Protein 7V43 (pdb70)

B-factor: mean 18.34, std 10.36, range [6.45, 68.09]

Organism: NCBI:txid38310

Radius of gyration: 21.03 Å; Cα contacts (8 Å, |Δi|>4): 785; chains: 1; bounding box: 57×54×47 Å

Nearest PDB structures (foldseek):
  7v46-assembly1_A  TM=1.002E+00  e=7.343E-68  Rhodococcus coprophilus
  8eul-assembly1_A  TM=9.553E-01  e=1.813E-39  Pseudomonas sp.
  8euk-assembly1_A  TM=9.547E-01  e=1.512E-39  Pseudomonas sp.
  1cpt-assembly1_A  TM=9.600E-01  e=2.407E-38  Pseudomonas sp.
  8vfr-assembly1_A  TM=8.890E-01  e=3.154E-22  Rhodopseudomonas palustris HaA2

Sequence (432 aa):
TAAIPDEIARRQIVLPEGHKDNVPLFEAYRWLRENQPLGQARVEGYDPLWLITKYADLMEVERQPQIFAAGGGEDKGSNNPILANQAGDEFTRRQLLGGNLRILDALPYLDQPEHSVVKDVAFDWFRPANLKKWEDRIRETARASIDRLLAGGPDLDAVQEFAVFFPLRVIMSLFGVPEEDEPRMMALTQDFFGVADPDAQRDDIEALSSPDAAAQQWAATIADFYAYFDVLVESRRAEPRDDLATLIAVAKDENGEYFPKTFAYGWFVAIATAGHDTTASTLAGCLQSLAAHPEVLDRVKGDPDLIPDLVNESLRIVSPVKHFTRVALQDYEMRGQKIKAGDRLMLLFQSGNRDAEVFDRPDDFDIDRRPNKHIAFGYGPHMCIGQHLAKLELKVMLQELLPHLERVEVSGEPKLIQTNFVGGLRKLPVHLTFS

Foldseek 3Di:
DDADPQVLLCLQQPLQSPFDVPSNLVSLVCCLVPPQWHWHDYPQAAIATEHQALVSLAVQQACCVFWPQQQPPVQQADHFFGDGPVQQVVCCVVVPRGHCLALALSRDGPPVSVQLCVLCLVCQDQVNCVVCLVVLLVLLLVLLVQVVVVAFWDWCQPNGLQPSLLVSLCVQQVPDPVCSVVLVLLLLLQQQLPFPVNQDPPFDNPDSNSSSVSNNVSLVVLCVVLVVLLVVCCVPPDNHNLNSLSPDDGPVRHRDPSSSSSNVVNCCSHVSRQLLSQLLSLLLVVCQVVVVVLVVCLVPVVLQLLSSLLSLLQRLQFAWTKIFGCAWDDDPNDIRHHGHMYTHGQNSNSQNCVVDPVSNDSDSPPVVSPGCSQGHHPSRNSNVSVSSSSSSSSCSSNSNFFNHKHQPDDWTKRSGSGRIGTNTGTIGTDTD

Secondary structure (DSSP, 8-state):
-PPPPHHHHHHHHSGGGGSSHHHHHHHHHHHHHH-SEEEE--TTS--EEEE-SHHHHHHHHT-TTTEESS-TTSTTSS-SS---HHHHHHHHHHHTS------SGGG--TTHHHHHHTTTTGGGSHHHHGGGHHHHHHHHHHHHHHHHHT-SEEETIIIIITHHHHHHHHHHHT--GGGHHHHHHHHHHHHTTT-TTS--TTS-TTSTTHHHHHHHHHHHHHHHHHHHHHHHHHHS--SSHHHHHHT-B-TTSPBPPHHHHHHHHHHHHHHHHHHHHHHHHHHHHHHHH-HHHHHHHHH-GGGHHHHHHHHHHHH--B---EEEESS-EEETTEEEPTT-EEEE-HHHHTT-TTTSSSTTS--TT-SS----TT--STTS-TTHHHHHHHHHHHHHHHGGGEEEEEE-S--EE---SSB--EEE-EEEEEE-

Structure (mmCIF, N/CA/C/O backbone):
data_7V43
#
_entry.id   7V43
#
_cell.length_a   111.079
_cell.length_b   111.079
_cell.length_c   80.493
_cell.angle_alpha   90.000
_cell.angle_beta   90.000
_cell.angle_gamma   120.000
#
_symmetry.space_group_name_H-M   'P 32 2 1'
#
loop_
_entity.id
_entity.type
_entity.pdbx_description
1 polymer 'p450tol monooxygenase'
2 non-polymer 1-chloranyl-4-methyl-benzene
3 non-polymer 'PROTOPORPHYRIN IX CONTAINING FE'
4 non-polymer 'PHOSPHATE ION'
5 non-polymer GLYCEROL
6 water water
#
loop_
_atom_site.group_PDB
_atom_site.id
_atom_site.type_symbol
_atom_site.label_atom_id
_atom_site.label_alt_id
_atom_site.label_comp_id
_atom_site.label_asym_id
_atom_site.label_entity_id
_atom_site.label_seq_id
_atom_site.pdbx_PDB_ins_code
_atom_site.Cartn_x
_atom_site.Cartn_y
_atom_site.Cartn_z
_atom_site.occupancy
_atom_site.B_iso_or_equiv
_atom_site.auth_seq_id
_atom_site.auth_comp_id
_atom_site.auth_asym_id
_atom_site.auth_atom_id
_atom_site.pdbx_PDB_model_num
ATOM 1 N N . THR A 1 9 ? -37.011 50.370 11.039 1.00 51.95 9 THR A N 1
ATOM 2 C CA . THR A 1 9 ? -37.717 50.978 9.862 1.00 48.11 9 THR A CA 1
ATOM 3 C C . THR A 1 9 ? -36.778 51.079 8.648 1.00 38.93 9 THR A C 1
ATOM 4 O O . THR A 1 9 ? -37.294 51.157 7.521 1.00 37.95 9 THR A O 1
ATOM 8 N N . ALA A 1 10 ? -35.460 51.135 8.843 1.00 29.95 10 ALA A N 1
ATOM 9 C CA . ALA A 1 10 ? -34.559 51.403 7.703 1.00 30.28 10 ALA A CA 1
ATOM 10 C C . ALA A 1 10 ? -34.594 50.175 6.763 1.00 29.09 10 ALA A C 1
ATOM 11 O O . ALA A 1 10 ? -34.881 49.033 7.171 1.00 22.99 10 ALA A O 1
ATOM 13 N N . ALA A 1 11 ? -34.363 50.428 5.498 1.00 23.73 11 ALA A N 1
ATOM 14 C CA . ALA A 1 11 ? -34.157 49.386 4.478 1.00 19.84 11 ALA A CA 1
ATOM 15 C C . ALA A 1 11 ? -33.062 48.464 4.996 1.00 18.79 11 ALA A C 1
ATOM 16 O O . ALA A 1 11 ? -32.153 48.875 5.765 1.00 22.37 11 ALA A O 1
ATOM 18 N N . ILE A 1 12 ? -33.028 47.221 4.550 1.00 14.28 12 ILE A N 1
ATOM 19 C CA . ILE A 1 12 ? -31.913 46.312 4.827 1.00 14.22 12 ILE A CA 1
ATOM 20 C C . ILE A 1 12 ? -30.649 46.923 4.225 1.00 13.15 12 ILE A C 1
ATOM 21 O O . ILE A 1 12 ? -30.693 47.422 3.116 1.00 14.11 12 ILE A O 1
ATOM 26 N N . PRO A 1 13 ? -29.502 46.800 4.882 1.00 14.77 13 PRO A N 1
ATOM 27 C CA . PRO A 1 13 ? -28.264 47.317 4.305 1.00 15.59 13 PRO A CA 1
ATOM 28 C C . PRO A 1 13 ? -28.007 46.674 2.936 1.00 15.56 13 PRO A C 1
ATOM 29 O O . PRO A 1 13 ? -28.256 45.480 2.725 1.00 13.60 13 PRO A O 1
ATOM 33 N N . ASP A 1 14 ? -27.485 47.484 2.031 1.00 15.69 14 ASP A N 1
ATOM 34 C CA . ASP A 1 14 ? -27.400 47.157 0.607 1.00 15.41 14 ASP A CA 1
ATOM 35 C C . ASP A 1 14 ? -26.616 45.882 0.413 1.00 13.76 14 ASP A C 1
ATOM 36 O O . ASP A 1 14 ? -27.034 45.074 -0.409 1.00 15.04 14 ASP A O 1
ATOM 41 N N . GLU A 1 15 ? -25.496 45.625 1.074 1.00 14.45 15 GLU A N 1
ATOM 42 C CA . GLU A 1 15 ? -24.756 44.427 0.661 1.00 16.70 15 GLU A CA 1
ATOM 43 C C . GLU A 1 15 ? -25.455 43.153 1.147 1.00 14.35 15 GLU A C 1
ATOM 44 O O . GLU A 1 15 ? -25.436 42.128 0.356 1.00 16.82 15 GLU A O 1
ATOM 50 N N . ILE A 1 16 ? -26.151 43.208 2.272 1.00 13.05 16 ILE A N 1
ATOM 51 C CA . ILE A 1 16 ? -26.930 42.027 2.744 1.00 12.32 16 ILE A CA 1
ATOM 52 C C . ILE A 1 16 ? -28.099 41.792 1.760 1.00 10.54 16 ILE A C 1
ATOM 53 O O . ILE A 1 16 ? -28.319 40.654 1.347 1.00 11.48 16 ILE A O 1
ATOM 58 N N . ALA A 1 17 ? -28.779 42.845 1.386 1.00 10.10 17 ALA A N 1
ATOM 59 C CA . ALA A 1 17 ? -29.917 42.772 0.458 1.00 9.98 17 ALA A CA 1
ATOM 60 C C . ALA A 1 17 ? -29.450 42.173 -0.849 1.00 10.86 17 ALA A C 1
ATOM 61 O O . ALA A 1 17 ? -30.079 41.257 -1.437 1.00 10.30 17 ALA A O 1
ATOM 63 N N . ARG A 1 18 ? -28.364 42.649 -1.431 1.00 9.69 18 ARG A N 1
ATOM 64 C CA A ARG A 1 18 ? -27.902 42.163 -2.736 0.50 9.81 18 ARG A CA 1
ATOM 65 C CA B ARG A 1 18 ? -27.892 42.157 -2.731 0.50 9.94 18 ARG A CA 1
ATOM 66 C C . ARG A 1 18 ? -27.523 40.684 -2.620 1.00 9.00 18 ARG A C 1
ATOM 67 O O . ARG A 1 18 ? -27.696 39.954 -3.587 1.00 9.52 18 ARG A O 1
ATOM 82 N N . GLN A 1 19 ? -26.934 40.269 -1.491 1.00 9.81 19 GLN A N 1
ATOM 83 C CA . GLN A 1 19 ? -26.485 38.884 -1.329 1.00 9.77 19 GLN A CA 1
ATOM 84 C C . GLN A 1 19 ? -27.649 37.900 -1.563 1.00 9.01 19 GLN A C 1
ATOM 85 O O . GLN A 1 19 ? -27.418 36.833 -2.076 1.00 10.32 19 GLN A O 1
ATOM 91 N N . ILE A 1 20 ? -28.797 38.318 -1.109 1.00 9.97 20 ILE A N 1
ATOM 92 C CA . ILE A 1 20 ? -29.979 37.409 -1.141 1.00 9.06 20 ILE A CA 1
ATOM 93 C C . ILE A 1 20 ? -30.806 37.609 -2.386 1.00 8.90 20 ILE A C 1
ATOM 94 O O . ILE A 1 20 ? -31.326 36.625 -2.959 1.00 9.47 20 ILE A O 1
ATOM 99 N N . VAL A 1 21 ? -30.982 38.846 -2.827 1.00 8.04 21 VAL A N 1
ATOM 100 C CA . VAL A 1 21 ? -31.843 39.138 -3.984 1.00 8.43 21 VAL A CA 1
ATOM 101 C C . VAL A 1 21 ? -31.149 38.770 -5.279 1.00 9.06 21 VAL A C 1
ATOM 102 O O . VAL A 1 21 ? -31.771 38.234 -6.181 1.00 9.09 21 VAL A O 1
ATOM 106 N N . LEU A 1 22 ? -29.892 39.129 -5.452 1.00 9.08 22 LEU A N 1
ATOM 107 C CA . LEU A 1 22 ? -29.230 38.898 -6.736 1.00 9.43 22 LEU A CA 1
ATOM 108 C C . LEU A 1 22 ? -28.852 37.433 -6.901 1.00 9.21 22 LEU A C 1
ATOM 109 O O . LEU A 1 22 ? -28.268 36.840 -5.982 1.00 9.55 22 LEU A O 1
ATOM 114 N N . PRO A 1 23 ? -29.102 36.824 -8.074 1.00 9.51 23 PRO A N 1
ATOM 115 C CA . PRO A 1 23 ? -28.658 35.460 -8.307 1.00 10.75 23 PRO A CA 1
ATOM 116 C C . PRO A 1 23 ? -27.174 35.226 -7.987 1.00 10.41 23 PRO A C 1
ATOM 117 O O . PRO A 1 23 ? -26.821 34.205 -7.405 1.00 11.24 23 PRO A O 1
ATOM 121 N N . GLU A 1 24 ? -26.321 36.187 -8.332 1.00 11.75 24 GLU A N 1
ATOM 122 C CA . GLU A 1 24 ? -24.861 36.071 -8.071 1.00 12.61 24 GLU A CA 1
ATOM 123 C C . GLU A 1 24 ? -24.579 35.944 -6.583 1.00 12.29 24 GLU A C 1
ATOM 124 O O . GLU A 1 24 ? -23.551 35.388 -6.235 1.00 14.19 24 GLU A O 1
ATOM 130 N N . GLY A 1 25 ? -25.443 36.431 -5.733 1.00 10.73 25 GLY A N 1
ATOM 131 C CA . GLY A 1 25 ? -25.295 36.305 -4.292 1.00 10.17 25 GLY A CA 1
ATOM 132 C C . GLY A 1 25 ? -25.379 34.891 -3.816 1.00 9.70 25 GLY A C 1
ATOM 133 O O . GLY A 1 25 ? -24.929 34.617 -2.699 1.00 11.15 25 GLY A O 1
ATOM 134 N N . HIS A 1 26 ? -25.881 33.995 -4.634 1.00 10.66 26 HIS A N 1
ATOM 135 C CA . HIS A 1 26 ? -26.104 32.584 -4.247 1.00 10.66 26 HIS A CA 1
ATOM 136 C C . HIS A 1 26 ? -25.013 31.691 -4.802 1.00 12.23 26 HIS A C 1
ATOM 137 O O . HIS A 1 26 ? -25.085 30.467 -4.676 1.00 12.14 26 HIS A O 1
ATOM 144 N N . LYS A 1 27 ? -23.979 32.258 -5.440 1.00 12.31 27 LYS A N 1
ATOM 145 C CA . LYS A 1 27 ? -22.955 31.412 -6.075 1.00 13.82 27 LYS A CA 1
ATOM 146 C C . LYS A 1 27 ? -22.176 30.604 -5.030 1.00 12.83 27 LYS A C 1
ATOM 147 O O . LYS A 1 27 ? -21.694 29.543 -5.364 1.00 15.27 27 LYS A O 1
ATOM 153 N N . ASP A 1 28 ? -22.033 31.113 -3.821 1.00 12.80 28 ASP A N 1
ATOM 154 C CA . ASP A 1 28 ? -21.315 30.504 -2.695 1.00 14.06 28 ASP A CA 1
ATOM 155 C C . ASP A 1 28 ? -22.230 30.509 -1.470 1.00 13.54 28 ASP A C 1
ATOM 156 O O . ASP A 1 28 ? -22.688 31.562 -1.020 1.00 13.10 28 ASP A O 1
ATOM 161 N N . ASN A 1 29 ? -22.481 29.324 -0.968 1.00 12.99 29 ASN A N 1
ATOM 162 C CA . ASN A 1 29 ? -23.367 29.208 0.208 1.00 12.50 29 ASN A CA 1
ATOM 163 C C . ASN A 1 29 ? -22.848 29.933 1.447 1.00 13.04 29 ASN A C 1
ATOM 164 O O . ASN A 1 29 ? -23.644 30.382 2.291 1.00 13.46 29 ASN A O 1
ATOM 169 N N . VAL A 1 30 ? -21.539 30.047 1.658 1.00 14.63 30 VAL A N 1
ATOM 170 C CA . VAL A 1 30 ? -21.083 30.633 2.941 1.00 14.59 30 VAL A CA 1
ATOM 171 C C . VAL A 1 30 ? -21.565 32.071 3.082 1.00 13.27 30 VAL A C 1
ATOM 172 O O . VAL A 1 30 ? -22.235 32.406 4.063 1.00 13.20 30 VAL A O 1
ATOM 176 N N . PRO A 1 31 ? -21.265 33.022 2.184 1.00 12.26 31 PRO A N 1
ATOM 177 C CA . PRO A 1 31 ? -21.735 34.392 2.347 1.00 12.00 31 PRO A CA 1
ATOM 178 C C . PRO A 1 31 ? -23.261 34.534 2.295 1.00 10.88 31 PRO A C 1
ATOM 179 O O . PRO A 1 31 ? -23.821 35.385 2.947 1.00 11.71 31 PRO A O 1
ATOM 183 N N . LEU A 1 32 ? -23.895 33.682 1.505 1.00 11.24 32 LEU A N 1
ATOM 184 C CA . LEU A 1 32 ? -25.383 33.693 1.428 1.00 10.60 32 LEU A CA 1
ATOM 185 C C . LEU A 1 32 ? -26.001 33.352 2.794 1.00 10.18 32 LEU A C 1
ATOM 186 O O . LEU A 1 32 ? -26.802 34.081 3.276 1.00 10.67 32 LEU A O 1
ATOM 191 N N . PHE A 1 33 ? -25.560 32.261 3.396 1.00 10.76 33 PHE A N 1
ATOM 192 C CA . PHE A 1 33 ? -26.151 31.847 4.694 1.00 11.06 33 PHE A CA 1
ATOM 193 C C . PHE A 1 33 ? -25.753 32.814 5.811 1.00 11.17 33 PHE A C 1
ATOM 194 O O . PHE A 1 33 ? -26.493 33.050 6.694 1.00 11.99 33 PHE A O 1
ATOM 202 N N . GLU A 1 34 ? -24.597 33.430 5.660 1.00 11.71 34 GLU A N 1
ATOM 203 C CA . GLU A 1 34 ? -24.222 34.443 6.667 1.00 13.10 34 GLU A CA 1
ATOM 204 C C . GLU A 1 34 ? -25.154 35.660 6.539 1.00 11.58 34 GLU A C 1
ATOM 205 O O . GLU A 1 34 ? -25.485 36.223 7.528 1.00 11.90 34 GLU A O 1
ATOM 211 N N . ALA A 1 35 ? -25.584 36.009 5.322 1.00 10.88 35 ALA A N 1
ATOM 212 C CA . ALA A 1 35 ? -26.522 37.138 5.149 1.00 10.29 35 ALA A CA 1
ATOM 213 C C . ALA A 1 35 ? -27.899 36.772 5.729 1.00 9.73 35 ALA A C 1
ATOM 214 O O . ALA A 1 35 ? -28.489 37.552 6.363 1.00 10.22 35 ALA A O 1
ATOM 216 N N . TYR A 1 36 ? -28.349 35.551 5.492 1.00 10.30 36 TYR A N 1
ATOM 217 C CA . TYR A 1 36 ? -29.640 35.127 6.086 1.00 10.51 36 TYR A CA 1
ATOM 218 C C . TYR A 1 36 ? -29.532 35.235 7.618 1.00 10.84 36 TYR A C 1
ATOM 219 O O . TYR A 1 36 ? -30.408 35.728 8.227 1.00 10.10 36 TYR A O 1
ATOM 228 N N . ARG A 1 37 ? -28.433 34.735 8.170 1.00 11.11 37 ARG A N 1
ATOM 229 C CA . ARG A 1 37 ? -28.197 34.765 9.634 1.00 12.44 37 ARG A CA 1
ATOM 230 C C . ARG A 1 37 ? -28.151 36.204 10.160 1.00 11.26 37 ARG A C 1
ATOM 231 O O . ARG A 1 37 ? -28.742 36.452 11.159 1.00 13.21 37 ARG A O 1
ATOM 239 N N . TRP A 1 38 ? -27.456 37.094 9.456 1.00 11.61 38 TRP A N 1
ATOM 240 C CA . TRP A 1 38 ? -27.400 38.512 9.886 1.00 12.28 38 TRP A CA 1
ATOM 241 C C . TRP A 1 38 ? -28.819 39.067 10.001 1.00 11.92 38 TRP A C 1
ATOM 242 O O . TRP A 1 38 ? -29.127 39.704 10.940 1.00 13.49 38 TRP A O 1
ATOM 253 N N . LEU A 1 39 ? -29.653 38.806 9.001 1.00 11.45 39 LEU A N 1
ATOM 254 C CA . LEU A 1 39 ? -31.050 39.278 9.083 1.00 11.43 39 LEU A CA 1
ATOM 255 C C . LEU A 1 39 ? -31.804 38.642 10.260 1.00 10.53 39 LEU A C 1
ATOM 256 O O . LEU A 1 39 ? -32.401 39.347 10.973 1.00 11.39 39 LEU A O 1
ATOM 261 N N . ARG A 1 40 ? -31.750 37.326 10.393 1.00 10.31 40 ARG A N 1
ATOM 262 C CA . ARG A 1 40 ? -32.510 36.662 11.488 1.00 11.76 40 ARG A CA 1
ATOM 263 C C . ARG A 1 40 ? -32.098 37.241 12.846 1.00 13.20 40 ARG A C 1
ATOM 264 O O . ARG A 1 40 ? -32.924 37.374 13.683 1.00 15.23 40 ARG A O 1
ATOM 272 N N . GLU A 1 41 ? -30.843 37.641 12.958 1.00 13.66 41 GLU A N 1
ATOM 273 C CA . GLU A 1 41 ? -30.328 38.100 14.272 1.00 16.62 41 GLU A CA 1
ATOM 274 C C . GLU A 1 41 ? -30.476 39.600 14.453 1.00 17.65 41 GLU A C 1
ATOM 275 O O . GLU A 1 41 ? -30.505 40.043 15.643 1.00 22.70 41 GLU A O 1
ATOM 281 N N . ASN A 1 42 ? -30.506 40.409 13.409 1.00 14.66 42 ASN A N 1
ATOM 282 C CA . ASN A 1 42 ? -30.436 41.882 13.475 1.00 15.73 42 ASN A CA 1
ATOM 283 C C . ASN A 1 42 ? -31.595 42.603 12.801 1.00 16.13 42 ASN A C 1
ATOM 284 O O . ASN A 1 42 ? -31.895 43.761 13.137 1.00 18.39 42 ASN A O 1
ATOM 289 N N . GLN A 1 43 ? -32.241 41.974 11.806 1.00 13.35 43 GLN A N 1
ATOM 290 C CA . GLN A 1 43 ? -33.311 42.632 11.050 1.00 13.35 43 GLN A CA 1
ATOM 291 C C . GLN A 1 43 ? -34.181 41.538 10.435 1.00 13.31 43 GLN A C 1
ATOM 292 O O . GLN A 1 43 ? -34.196 41.307 9.218 1.00 12.70 43 GLN A O 1
ATOM 298 N N . PRO A 1 44 ? -34.884 40.772 11.287 1.00 12.34 44 PRO A N 1
ATOM 299 C CA . PRO A 1 44 ? -35.555 39.567 10.812 1.00 11.75 44 PRO A CA 1
ATOM 300 C C . PRO A 1 44 ? -36.663 39.867 9.802 1.00 11.29 44 PRO A C 1
ATOM 301 O O . PRO A 1 44 ? -36.938 38.948 8.991 1.00 10.12 44 PRO A O 1
ATOM 305 N N . LEU A 1 45 ? -37.275 41.020 9.815 1.00 11.12 45 LEU A N 1
ATOM 306 C CA . LEU A 1 45 ? -38.299 41.424 8.840 1.00 11.02 45 LEU A CA 1
ATOM 307 C C . LEU A 1 45 ? -38.019 42.861 8.388 1.00 11.82 45 LEU A C 1
ATOM 308 O O . LEU A 1 45 ? -38.423 43.821 9.021 1.00 14.40 45 LEU A O 1
ATOM 313 N N . GLY A 1 46 ? -37.244 42.953 7.337 1.00 12.22 46 GLY A N 1
ATOM 314 C CA . GLY A 1 46 ? -36.917 44.217 6.684 1.00 11.84 46 GLY A CA 1
ATOM 315 C C . GLY A 1 46 ? -37.212 44.189 5.206 1.00 11.21 46 GLY A C 1
ATOM 316 O O . GLY A 1 46 ? -37.462 43.104 4.630 1.00 11.11 46 GLY A O 1
ATOM 317 N N . GLN A 1 47 ? -37.157 45.335 4.572 1.00 11.22 47 GLN A N 1
ATOM 318 C CA . GLN A 1 47 ? -37.394 45.488 3.139 1.00 12.55 47 GLN A CA 1
ATOM 319 C C . GLN A 1 47 ? -36.085 45.650 2.407 1.00 12.80 47 GLN A C 1
ATOM 320 O O . GLN A 1 47 ? -35.317 46.615 2.705 1.00 14.21 47 GLN A O 1
ATOM 326 N N . ALA A 1 48 ? -35.760 44.784 1.496 1.00 11.25 48 ALA A N 1
ATOM 327 C CA . ALA A 1 48 ? -34.618 44.894 0.582 1.00 10.56 48 ALA A CA 1
ATOM 328 C C . ALA A 1 48 ? -35.066 45.821 -0.535 1.00 11.27 48 ALA A C 1
ATOM 329 O O . ALA A 1 48 ? -36.122 45.598 -1.145 1.00 11.23 48 ALA A O 1
ATOM 331 N N . ARG A 1 49 ? -34.243 46.837 -0.854 1.00 11.44 49 ARG A N 1
ATOM 332 C CA . ARG A 1 49 ? -34.494 47.815 -1.931 1.00 11.46 49 ARG A CA 1
ATOM 333 C C . ARG A 1 49 ? -33.303 47.756 -2.842 1.00 11.23 49 ARG A C 1
ATOM 334 O O . ARG A 1 49 ? -32.444 48.660 -2.756 1.00 13.85 49 ARG A O 1
ATOM 342 N N . VAL A 1 50 ? -33.185 46.751 -3.678 1.00 10.48 50 VAL A N 1
ATOM 343 C CA . VAL A 1 50 ? -32.040 46.511 -4.553 1.00 11.00 50 VAL A CA 1
ATOM 344 C C . VAL A 1 50 ? -32.332 47.167 -5.897 1.00 11.05 50 VAL A C 1
ATOM 345 O O . VAL A 1 50 ? -33.400 46.978 -6.473 1.00 10.64 50 VAL A O 1
ATOM 349 N N . GLU A 1 51 ? -31.367 47.885 -6.448 1.00 12.61 51 GLU A N 1
ATOM 350 C CA . GLU A 1 51 ? -31.542 48.555 -7.742 1.00 13.37 51 GLU A CA 1
ATOM 351 C C . GLU A 1 51 ? -31.912 47.493 -8.766 1.00 12.36 51 GLU A C 1
ATOM 352 O O . GLU A 1 51 ? -31.304 46.463 -8.814 1.00 13.92 51 GLU A O 1
ATOM 358 N N . GLY A 1 52 ? -32.953 47.794 -9.538 1.00 10.70 52 GLY A N 1
ATOM 359 C CA . GLY A 1 52 ? -33.390 46.891 -10.606 1.00 11.42 52 GLY A CA 1
ATOM 360 C C . GLY A 1 52 ? -34.443 45.904 -10.150 1.00 10.53 52 GLY A C 1
ATOM 361 O O . GLY A 1 52 ? -34.889 45.136 -11.001 1.00 10.22 52 GLY A O 1
ATOM 362 N N . TYR A 1 53 ? -34.798 45.891 -8.867 1.00 10.30 53 TYR A N 1
ATOM 363 C CA . TYR A 1 53 ? -35.823 44.975 -8.299 1.00 8.87 53 TYR A CA 1
ATOM 364 C C . TYR A 1 53 ? -36.868 45.793 -7.614 1.00 9.26 53 TYR A C 1
ATOM 365 O O . TYR A 1 53 ? -36.609 46.857 -7.056 1.00 10.70 53 TYR A O 1
ATOM 374 N N . ASP A 1 54 ? -38.065 45.238 -7.527 1.00 8.87 54 ASP A N 1
ATOM 375 C CA . ASP A 1 54 ? -39.081 45.808 -6.638 1.00 8.51 54 ASP A CA 1
ATOM 376 C C . ASP A 1 54 ? -38.595 45.690 -5.196 1.00 8.82 54 ASP A C 1
ATOM 377 O O . ASP A 1 54 ? -37.851 44.782 -4.858 1.00 9.13 54 ASP A O 1
ATOM 382 N N . PRO A 1 55 ? -39.084 46.556 -4.300 1.00 9.48 55 PRO A N 1
ATOM 383 C CA . PRO A 1 55 ? -38.852 46.345 -2.873 1.00 9.79 55 PRO A CA 1
ATOM 384 C C . PRO A 1 55 ? -39.442 45.008 -2.431 1.00 9.50 55 PRO A C 1
ATOM 385 O O . PRO A 1 55 ? -40.505 44.605 -2.899 1.00 10.39 55 PRO A O 1
ATOM 389 N N . LEU A 1 56 ? -38.718 44.344 -1.560 1.00 8.74 56 LEU A N 1
ATOM 390 C CA . LEU A 1 56 ? -39.120 42.992 -1.085 1.00 8.75 56 LEU A CA 1
ATOM 391 C C . LEU A 1 56 ? -38.956 42.906 0.420 1.00 8.82 56 LEU A C 1
ATOM 392 O O . LEU A 1 56 ? -37.854 43.071 0.912 1.00 9.94 56 LEU A O 1
ATOM 397 N N . TRP A 1 57 ? -40.029 42.520 1.123 1.00 8.82 57 TRP A N 1
ATOM 398 C CA . TRP A 1 57 ? -39.863 42.071 2.507 1.00 8.78 57 TRP A CA 1
ATOM 399 C C . TRP A 1 57 ? -39.168 40.739 2.503 1.00 8.85 57 TRP A C 1
ATOM 400 O O . TRP A 1 57 ? -39.681 39.778 1.874 1.00 9.66 57 TRP A O 1
ATOM 411 N N . LEU A 1 58 ? -38.049 40.574 3.174 1.00 8.33 58 LEU A N 1
ATOM 412 C CA . LEU A 1 58 ? -37.301 39.310 3.213 1.00 8.68 58 LEU A CA 1
ATOM 413 C C . LEU A 1 58 ? -37.776 38.511 4.422 1.00 9.20 58 LEU A C 1
ATOM 414 O O . LEU A 1 58 ? -37.532 38.932 5.562 1.00 10.11 58 LEU A O 1
ATOM 419 N N . ILE A 1 59 ? -38.496 37.428 4.163 1.00 8.25 59 ILE A N 1
ATOM 420 C CA . ILE A 1 59 ? -39.096 36.612 5.236 1.00 8.28 59 ILE A CA 1
ATOM 421 C C . ILE A 1 59 ? -38.085 35.558 5.609 1.00 8.57 59 ILE A C 1
ATOM 422 O O . ILE A 1 59 ? -37.903 34.579 4.943 1.00 9.02 59 ILE A O 1
ATOM 427 N N . THR A 1 60 ? -37.367 35.841 6.704 1.00 8.85 60 THR A N 1
ATOM 428 C CA . THR A 1 60 ? -36.206 35.063 7.132 1.00 9.55 60 THR A CA 1
ATOM 429 C C . THR A 1 60 ? -36.490 34.096 8.287 1.00 9.26 60 THR A C 1
ATOM 430 O O . THR A 1 60 ? -35.709 33.191 8.469 1.00 9.99 60 THR A O 1
ATOM 434 N N . LYS A 1 61 ? -37.579 34.326 9.001 1.00 9.00 61 LYS A N 1
ATOM 435 C CA . LYS A 1 61 ? -37.847 33.564 10.238 1.00 9.73 61 LYS A CA 1
ATOM 436 C C . LYS A 1 61 ? -38.839 32.460 9.961 1.00 8.31 61 LYS A C 1
ATOM 437 O O . LYS A 1 61 ? -39.811 32.695 9.222 1.00 9.52 61 LYS A O 1
ATOM 443 N N . TYR A 1 62 ? -38.608 31.308 10.565 1.00 9.58 62 TYR A N 1
ATOM 444 C CA . TYR A 1 62 ? -39.489 30.138 10.410 1.00 9.40 62 TYR A CA 1
ATOM 445 C C . TYR A 1 62 ? -40.926 30.490 10.757 1.00 9.36 62 TYR A C 1
ATOM 446 O O . TYR A 1 62 ? -41.888 30.162 9.989 1.00 8.70 62 TYR A O 1
ATOM 455 N N . ALA A 1 63 ? -41.169 31.141 11.887 1.00 9.32 63 ALA A N 1
ATOM 456 C CA . ALA A 1 63 ? -42.553 31.413 12.324 1.00 9.23 63 ALA A CA 1
ATOM 457 C C . ALA A 1 63 ? -43.228 32.307 11.307 1.00 9.27 63 ALA A C 1
ATOM 458 O O . ALA A 1 63 ? -44.419 32.151 11.000 1.00 9.58 63 ALA A O 1
ATOM 460 N N . ASP A 1 64 ? -42.486 33.240 10.729 1.00 8.89 64 ASP A N 1
ATOM 461 C CA . ASP A 1 64 ? -43.047 34.220 9.777 1.00 8.88 64 ASP A CA 1
ATOM 462 C C . ASP A 1 64 ? -43.354 33.545 8.440 1.00 8.59 64 ASP A C 1
ATOM 463 O O . ASP A 1 64 ? -44.349 33.925 7.805 1.00 8.48 64 ASP A O 1
ATOM 468 N N . LEU A 1 65 ? -42.557 32.601 8.016 1.00 8.03 65 LEU A N 1
ATOM 469 C CA . LEU A 1 65 ? -42.881 31.834 6.815 1.00 8.60 65 LEU A CA 1
ATOM 470 C C . LEU A 1 65 ? -44.211 31.136 6.977 1.00 8.03 65 LEU A C 1
ATOM 471 O O . LEU A 1 65 ? -45.053 31.154 6.074 1.00 8.28 65 LEU A O 1
ATOM 476 N N . MET A 1 66 ? -44.440 30.516 8.146 1.00 7.90 66 MET A N 1
ATOM 477 C CA . MET A 1 66 ? -45.742 29.838 8.348 1.00 8.16 66 MET A CA 1
ATOM 478 C C . MET A 1 66 ? -46.846 30.864 8.415 1.00 8.00 66 MET A C 1
ATOM 479 O O . MET A 1 66 ? -47.928 30.634 7.831 1.00 8.36 66 MET A O 1
ATOM 484 N N . GLU A 1 67 ? -46.648 32.008 9.068 1.00 7.91 67 GLU A N 1
ATOM 485 C CA . GLU A 1 67 ? -47.709 33.015 9.225 1.00 8.21 67 GLU A CA 1
ATOM 486 C C . GLU A 1 67 ? -48.159 33.546 7.864 1.00 8.65 67 GLU A C 1
ATOM 487 O O . GLU A 1 67 ? -49.346 33.710 7.585 1.00 9.16 67 GLU A O 1
ATOM 493 N N . VAL A 1 68 ? -47.205 33.766 6.977 1.00 8.49 68 VAL A N 1
ATOM 494 C CA . VAL A 1 68 ? -47.542 34.241 5.634 1.00 8.52 68 VAL A CA 1
ATOM 495 C C . VAL A 1 68 ? -48.222 33.127 4.845 1.00 8.38 68 VAL A C 1
ATOM 496 O O . VAL A 1 68 ? -49.289 33.367 4.247 1.00 8.42 68 VAL A O 1
ATOM 500 N N . GLU A 1 69 ? -47.657 31.931 4.812 1.00 7.46 69 GLU A N 1
ATOM 501 C CA . GLU A 1 69 ? -48.150 30.901 3.906 1.00 8.08 69 GLU A CA 1
ATOM 502 C C . GLU A 1 69 ? -49.506 30.347 4.302 1.00 8.37 69 GLU A C 1
ATOM 503 O O . GLU A 1 69 ? -50.247 29.915 3.400 1.00 8.60 69 GLU A O 1
ATOM 509 N N . ARG A 1 70 ? -49.845 30.396 5.615 1.00 7.72 70 ARG A N 1
ATOM 510 C CA . ARG A 1 70 ? -51.165 29.897 6.045 1.00 8.05 70 ARG A CA 1
ATOM 511 C C . ARG A 1 70 ? -52.252 30.928 5.772 1.00 8.56 70 ARG A C 1
ATOM 512 O O . ARG A 1 70 ? -53.410 30.631 6.078 1.00 9.53 70 ARG A O 1
ATOM 520 N N . GLN A 1 71 ? -51.956 32.120 5.207 1.00 7.80 71 GLN A N 1
ATOM 521 C CA . GLN A 1 71 ? -52.951 33.180 4.990 1.00 8.14 71 GLN A CA 1
ATOM 522 C C . GLN A 1 71 ? -52.972 33.570 3.516 1.00 8.36 71 GLN A C 1
ATOM 523 O O . GLN A 1 71 ? -52.723 34.764 3.199 1.00 8.47 71 GLN A O 1
ATOM 529 N N . PRO A 1 72 ? -53.335 32.660 2.621 1.00 8.40 72 PRO A N 1
ATOM 530 C CA . PRO A 1 72 ? -53.407 32.998 1.197 1.00 9.77 72 PRO A CA 1
ATOM 531 C C . PRO A 1 72 ? -54.455 34.083 0.859 1.00 10.63 72 PRO A C 1
ATOM 532 O O . PRO A 1 72 ? -54.213 34.727 -0.166 1.00 13.06 72 PRO A O 1
ATOM 536 N N . GLN A 1 73 ? -55.469 34.309 1.671 1.00 10.95 73 GLN A N 1
ATOM 537 C CA . GLN A 1 73 ? -56.481 35.388 1.415 1.00 12.63 73 GLN A CA 1
ATOM 538 C C . GLN A 1 73 ? -55.809 36.744 1.659 1.00 12.16 73 GLN A C 1
ATOM 539 O O . GLN A 1 73 ? -56.336 37.756 1.129 1.00 14.03 73 GLN A O 1
ATOM 545 N N . ILE A 1 74 ? -54.671 36.822 2.334 1.00 9.73 74 ILE A N 1
ATOM 546 C CA . ILE A 1 74 ? -53.897 38.075 2.577 1.00 10.34 74 ILE A CA 1
ATOM 547 C C . ILE A 1 74 ? -52.674 38.131 1.698 1.00 10.61 74 ILE A C 1
ATOM 548 O O . ILE A 1 74 ? -52.366 39.204 1.174 1.00 10.82 74 ILE A O 1
ATOM 553 N N . PHE A 1 75 ? -51.952 37.043 1.509 1.00 8.73 75 PHE A N 1
ATOM 554 C CA . PHE A 1 75 ? -50.675 37.007 0.801 1.00 8.63 75 PHE A CA 1
ATOM 555 C C . PHE A 1 75 ? -50.826 36.101 -0.420 1.00 9.13 75 PHE A C 1
ATOM 556 O O . PHE A 1 75 ? -50.784 34.867 -0.290 1.00 9.66 75 PHE A O 1
ATOM 564 N N . ALA A 1 76 ? -51.030 36.727 -1.568 1.00 8.17 76 ALA A N 1
ATOM 565 C CA . ALA A 1 76 ? -51.297 36.003 -2.803 1.00 7.79 76 ALA A CA 1
ATOM 566 C C . ALA A 1 76 ? -50.018 35.632 -3.514 1.00 8.26 76 ALA A C 1
ATOM 567 O O . ALA A 1 76 ? -48.996 36.314 -3.365 1.00 8.96 76 ALA A O 1
ATOM 569 N N . ALA A 1 77 ? -50.066 34.629 -4.359 1.00 8.50 77 ALA A N 1
ATOM 570 C CA . ALA A 1 77 ? -48.959 34.144 -5.212 1.00 7.29 77 ALA A CA 1
ATOM 571 C C . ALA A 1 77 ? -48.993 34.844 -6.549 1.00 8.35 77 ALA A C 1
ATOM 572 O O . ALA A 1 77 ? -47.944 35.263 -7.060 1.00 8.53 77 ALA A O 1
ATOM 574 N N . GLY A 1 78 ? -50.165 34.924 -7.169 1.00 8.34 78 GLY A N 1
ATOM 575 C CA . GLY A 1 78 ? -50.304 35.394 -8.551 1.00 9.54 78 GLY A CA 1
ATOM 576 C C . GLY A 1 78 ? -50.937 36.748 -8.635 1.00 9.59 78 GLY A C 1
ATOM 577 O O . GLY A 1 78 ? -51.038 37.269 -9.770 1.00 11.28 78 GLY A O 1
ATOM 578 N N . GLY A 1 79 ? -51.385 37.363 -7.535 1.00 8.94 79 GLY A N 1
ATOM 579 C CA . GLY A 1 79 ? -52.044 38.668 -7.514 1.00 10.24 79 GLY A CA 1
ATOM 580 C C . GLY A 1 79 ? -53.516 38.616 -7.268 1.00 11.04 79 GLY A C 1
ATOM 581 O O . GLY A 1 79 ? -54.195 39.665 -7.402 1.00 14.02 79 GLY A O 1
ATOM 582 N N . GLY A 1 80 ? -54.052 37.486 -6.866 1.00 10.27 80 GLY A N 1
ATOM 583 C CA . GLY A 1 80 ? -55.484 37.412 -6.561 1.00 11.07 80 GLY A CA 1
ATOM 584 C C . GLY A 1 80 ? -56.327 37.528 -7.805 1.00 12.85 80 GLY A C 1
ATOM 585 O O . GLY A 1 80 ? -56.039 36.928 -8.825 1.00 13.81 80 GLY A O 1
ATOM 586 N N . GLU A 1 81 ? -57.398 38.301 -7.717 1.00 14.38 81 GLU A N 1
ATOM 587 C CA . GLU A 1 81 ? -58.362 38.365 -8.819 1.00 14.48 81 GLU A CA 1
ATOM 588 C C . GLU A 1 81 ? -57.712 39.024 -10.046 1.00 12.57 81 GLU A C 1
ATOM 589 O O . GLU A 1 81 ? -58.151 38.768 -11.177 1.00 13.99 81 GLU A O 1
ATOM 595 N N . ASP A 1 82 ? -56.696 39.859 -9.851 1.00 12.11 82 ASP A N 1
ATOM 596 C CA . ASP A 1 82 ? -55.912 40.455 -10.971 1.00 11.45 82 ASP A CA 1
ATOM 597 C C . ASP A 1 82 ? -54.851 39.431 -11.335 1.00 9.54 82 ASP A C 1
ATOM 598 O O . ASP A 1 82 ? -53.686 39.497 -10.855 1.00 10.60 82 ASP A O 1
ATOM 603 N N . LYS A 1 83 ? -55.248 38.463 -12.103 1.00 9.22 83 LYS A N 1
ATOM 604 C CA . LYS A 1 83 ? -54.445 37.255 -12.300 1.00 9.49 83 LYS A CA 1
ATOM 605 C C . LYS A 1 83 ? -53.188 37.593 -13.039 1.00 9.78 83 LYS A C 1
ATOM 606 O O . LYS A 1 83 ? -53.222 38.265 -14.094 1.00 11.43 83 LYS A O 1
ATOM 612 N N . GLY A 1 84 ? -52.044 37.163 -12.544 1.00 9.10 84 GLY A N 1
ATOM 613 C CA . GLY A 1 84 ? -50.768 37.459 -13.206 1.00 8.92 84 GLY A CA 1
ATOM 614 C C . GLY A 1 84 ? -50.223 38.808 -12.845 1.00 8.80 84 GLY A C 1
ATOM 615 O O . GLY A 1 84 ? -49.258 39.255 -13.473 1.00 10.30 84 GLY A O 1
ATOM 616 N N . SER A 1 85 ? -50.766 39.525 -11.867 1.00 7.94 85 SER A N 1
ATOM 617 C CA . SER A 1 85 ? -50.224 40.830 -11.473 1.00 8.84 85 SER A CA 1
ATOM 618 C C . SER A 1 85 ? -49.020 40.690 -10.564 1.00 9.68 85 SER A C 1
ATOM 619 O O . SER A 1 85 ? -48.354 41.647 -10.378 1.00 11.44 85 SER A O 1
ATOM 622 N N . ASN A 1 86 ? -48.756 39.487 -10.032 1.00 7.72 86 ASN A N 1
ATOM 623 C CA . ASN A 1 86 ? -47.529 39.192 -9.250 1.00 8.18 86 ASN A CA 1
ATOM 624 C C . ASN A 1 86 ? -46.853 38.006 -9.909 1.00 7.08 86 ASN A C 1
ATOM 625 O O . ASN A 1 86 ? -47.492 37.015 -10.272 1.00 8.31 86 ASN A O 1
ATOM 630 N N . ASN A 1 87 ? -45.536 38.129 -10.009 1.00 7.81 87 ASN A N 1
ATOM 631 C CA . ASN A 1 87 ? -44.701 36.993 -10.422 1.00 7.76 87 ASN A CA 1
ATOM 632 C C . ASN A 1 87 ? -44.285 36.195 -9.206 1.00 7.56 87 ASN A C 1
ATOM 633 O O . ASN A 1 87 ? -43.563 36.737 -8.364 1.00 8.29 87 ASN A O 1
ATOM 638 N N . PRO A 1 88 ? -44.736 34.936 -9.044 1.00 6.80 88 PRO A N 1
ATOM 639 C CA . PRO A 1 88 ? -44.355 34.152 -7.862 1.00 7.68 88 PRO A CA 1
ATOM 640 C C . PRO A 1 88 ? -42.883 33.787 -7.824 1.00 7.27 88 PRO A C 1
ATOM 641 O O . PRO A 1 88 ? -42.424 33.334 -6.770 1.00 7.75 88 PRO A O 1
ATOM 645 N N . ILE A 1 89 ? -42.152 33.942 -8.907 1.00 7.44 89 ILE A N 1
ATOM 646 C CA . ILE A 1 89 ? -40.726 33.525 -9.005 1.00 8.95 89 ILE A CA 1
ATOM 647 C C . ILE A 1 89 ? -39.950 34.771 -9.297 1.00 11.62 89 ILE A C 1
ATOM 648 O O . ILE A 1 89 ? -40.090 35.222 -10.496 1.00 15.68 89 ILE A O 1
ATOM 653 N N . LEU A 1 90 ? -39.096 35.249 -8.432 1.00 8.50 90 LEU A N 1
ATOM 654 C CA . LEU A 1 90 ? -38.557 36.625 -8.514 1.00 8.76 90 LEU A CA 1
ATOM 655 C C . LEU A 1 90 ? -37.786 36.846 -9.801 1.00 9.68 90 LEU A C 1
ATOM 656 O O . LEU A 1 90 ? -36.702 36.302 -9.980 1.00 13.52 90 LEU A O 1
ATOM 661 N N . ALA A 1 91 ? -38.261 37.690 -10.637 1.00 8.25 91 ALA A N 1
ATOM 662 C CA . ALA A 1 91 ? -37.509 38.299 -11.744 1.00 8.50 91 ALA A CA 1
ATOM 663 C C . ALA A 1 91 ? -37.144 39.693 -11.349 1.00 8.26 91 ALA A C 1
ATOM 664 O O . ALA A 1 91 ? -37.752 40.337 -10.491 1.00 8.30 91 ALA A O 1
ATOM 666 N N . ASN A 1 92 ? -36.127 40.230 -12.026 1.00 8.71 92 ASN A N 1
ATOM 667 C CA . ASN A 1 92 ? -35.850 41.658 -11.930 1.00 8.77 92 ASN A CA 1
ATOM 668 C C . ASN A 1 92 ? -36.943 42.478 -12.629 1.00 8.19 92 ASN A C 1
ATOM 669 O O . ASN A 1 92 ? -37.803 41.940 -13.316 1.00 7.99 92 ASN A O 1
ATOM 674 N N . GLN A 1 93 ? -36.929 43.766 -12.445 1.00 8.48 93 GLN A N 1
ATOM 675 C CA . GLN A 1 93 ? -37.968 44.633 -13.016 1.00 8.24 93 GLN A CA 1
ATOM 676 C C . GLN A 1 93 ? -37.949 44.584 -14.536 1.00 8.56 93 GLN A C 1
ATOM 677 O O . GLN A 1 93 ? -39.018 44.572 -15.168 1.00 8.84 93 GLN A O 1
ATOM 683 N N . ALA A 1 94 ? -36.754 44.589 -15.110 1.00 8.40 94 ALA A N 1
ATOM 684 C CA . ALA A 1 94 ? -36.642 44.543 -16.570 1.00 8.81 94 ALA A CA 1
ATOM 685 C C . ALA A 1 94 ? -37.231 43.254 -17.088 1.00 8.01 94 ALA A C 1
ATOM 686 O O . ALA A 1 94 ? -37.855 43.191 -18.151 1.00 8.86 94 ALA A O 1
ATOM 688 N N . GLY A 1 95 ? -37.020 42.174 -16.357 1.00 8.17 95 GLY A N 1
ATOM 689 C CA . GLY A 1 95 ? -37.558 40.881 -16.750 1.00 8.09 95 GLY A CA 1
ATOM 690 C C . GLY A 1 95 ? -39.057 40.804 -16.652 1.00 7.54 95 GLY A C 1
ATOM 691 O O . GLY A 1 95 ? -39.717 40.308 -17.593 1.00 8.10 95 GLY A O 1
ATOM 692 N N . ASP A 1 96 ? -39.637 41.338 -15.586 1.00 7.68 96 ASP A N 1
ATOM 693 C CA . ASP A 1 96 ? -41.105 41.418 -15.531 1.00 7.79 96 ASP A CA 1
ATOM 694 C C . ASP A 1 96 ? -41.661 42.335 -16.638 1.00 7.78 96 ASP A C 1
ATOM 695 O O . ASP A 1 96 ? -42.720 42.032 -17.172 1.00 8.20 96 ASP A O 1
ATOM 700 N N . GLU A 1 97 ? -40.937 43.375 -17.015 1.00 7.75 97 GLU A N 1
ATOM 701 C CA . GLU A 1 97 ? -41.390 44.231 -18.118 1.00 8.60 97 GLU A CA 1
ATOM 702 C C . GLU A 1 97 ? -41.338 43.455 -19.429 1.00 8.98 97 GLU A C 1
ATOM 703 O O . GLU A 1 97 ? -42.295 43.527 -20.220 1.00 9.22 97 GLU A O 1
ATOM 709 N N . PHE A 1 98 ? -40.297 42.689 -19.686 1.00 8.07 98 PHE A N 1
ATOM 710 C CA . PHE A 1 98 ? -40.246 41.828 -20.868 1.00 8.39 98 PHE A CA 1
ATOM 711 C C . PHE A 1 98 ? -41.450 40.914 -20.885 1.00 8.18 98 PHE A C 1
ATOM 712 O O . PHE A 1 98 ? -42.139 40.749 -21.894 1.00 8.44 98 PHE A O 1
ATOM 720 N N . THR A 1 99 ? -41.765 40.253 -19.754 1.00 7.64 99 THR A N 1
ATOM 721 C CA . THR A 1 99 ? -42.879 39.301 -19.740 1.00 7.63 99 THR A CA 1
ATOM 722 C C . THR A 1 99 ? -44.212 40.013 -19.965 1.00 7.55 99 THR A C 1
ATOM 723 O O . THR A 1 99 ? -45.054 39.475 -20.676 1.00 8.20 99 THR A O 1
ATOM 727 N N . ARG A 1 100 ? -44.382 41.186 -19.396 1.00 7.88 100 ARG A N 1
ATOM 728 C CA A ARG A 1 100 ? -45.647 41.916 -19.630 0.50 7.96 100 ARG A CA 1
ATOM 729 C CA B ARG A 1 100 ? -45.650 41.912 -19.630 0.50 8.36 100 ARG A CA 1
ATOM 730 C C . ARG A 1 100 ? -45.734 42.314 -21.105 1.00 8.43 100 ARG A C 1
ATOM 731 O O . ARG A 1 100 ? -46.844 42.335 -21.657 1.00 9.26 100 ARG A O 1
ATOM 746 N N . GLN A 1 101 ? -44.637 42.595 -21.754 1.00 8.19 101 GLN A N 1
ATOM 747 C CA . GLN A 1 101 ? -44.673 42.889 -23.211 1.00 8.78 101 GLN A CA 1
ATOM 748 C C . GLN A 1 101 ? -45.066 41.641 -23.967 1.00 9.80 101 GLN A C 1
ATOM 749 O O . GLN A 1 101 ? -45.882 41.687 -24.897 1.00 11.90 101 GLN A O 1
ATOM 755 N N . LEU A 1 102 ? -44.512 40.495 -23.617 1.00 9.14 102 LEU A N 1
ATOM 756 C CA . LEU A 1 102 ? -44.787 39.227 -24.312 1.00 8.84 102 LEU A CA 1
ATOM 757 C C . LEU A 1 102 ? -46.239 38.806 -24.080 1.00 9.23 102 LEU A C 1
ATOM 758 O O . LEU A 1 102 ? -46.939 38.406 -25.058 1.00 10.70 102 LEU A O 1
ATOM 763 N N . LEU A 1 103 ? -46.768 38.816 -22.846 1.00 8.16 103 LEU A N 1
ATOM 764 C CA . LEU A 1 103 ? -48.088 38.300 -22.534 1.00 8.28 103 LEU A CA 1
ATOM 765 C C . LEU A 1 103 ? -49.164 39.350 -22.697 1.00 9.16 103 LEU A C 1
ATOM 766 O O . LEU A 1 103 ? -50.353 38.964 -22.794 1.00 10.83 103 LEU A O 1
ATOM 771 N N . GLY A 1 104 ? -48.830 40.611 -22.669 1.00 8.20 104 GLY A N 1
ATOM 772 C CA . GLY A 1 104 ? -49.831 41.684 -22.744 1.00 8.69 104 GLY A CA 1
ATOM 773 C C . GLY A 1 104 ? -50.357 42.121 -21.410 1.00 9.33 104 GLY A C 1
ATOM 774 O O . GLY A 1 104 ? -51.572 42.051 -21.138 1.00 10.65 104 GLY A O 1
ATOM 775 N N . GLY A 1 105 ? -49.484 42.563 -20.505 1.00 8.24 105 GLY A N 1
ATOM 776 C CA . GLY A 1 105 ? -49.924 43.245 -19.294 1.00 8.08 105 GLY A CA 1
ATOM 777 C C . GLY A 1 105 ? -49.841 42.451 -18.018 1.00 8.98 105 GLY A C 1
ATOM 778 O O . GLY A 1 105 ? -50.160 43.028 -16.983 1.00 10.50 105 GLY A O 1
ATOM 779 N N . ASN A 1 106 ? -49.453 41.194 -18.095 1.00 8.63 106 ASN A N 1
ATOM 780 C CA . ASN A 1 106 ? -49.389 40.372 -16.869 1.00 8.57 106 ASN A CA 1
ATOM 781 C C . ASN A 1 106 ? -48.209 39.438 -16.968 1.00 8.61 106 ASN A C 1
ATOM 782 O O . ASN A 1 106 ? -47.468 39.404 -17.969 1.00 8.20 106 ASN A O 1
ATOM 787 N N . LEU A 1 107 ? -48.028 38.684 -15.880 1.00 7.61 107 LEU A N 1
ATOM 788 C CA . LEU A 1 107 ? -46.826 37.863 -15.633 1.00 7.97 107 LEU A CA 1
ATOM 789 C C . LEU A 1 107 ? -47.131 36.398 -15.555 1.00 7.60 107 LEU A C 1
ATOM 790 O O . LEU A 1 107 ? -46.217 35.621 -15.179 1.00 8.15 107 LEU A O 1
ATOM 795 N N . ARG A 1 108 ? -48.368 35.981 -15.843 1.00 7.97 108 ARG A N 1
ATOM 796 C CA . ARG A 1 108 ? -48.767 34.562 -15.698 1.00 8.02 108 ARG A CA 1
ATOM 797 C C . ARG A 1 108 ? -48.313 33.822 -16.948 1.00 7.94 108 ARG A C 1
ATOM 798 O O . ARG A 1 108 ? -49.074 33.523 -17.845 1.00 8.65 108 ARG A O 1
ATOM 806 N N . ILE A 1 109 ? -47.036 33.486 -16.975 1.00 8.14 109 ILE A N 1
ATOM 807 C CA . ILE A 1 109 ? -46.375 32.843 -18.123 1.00 8.24 109 ILE A CA 1
ATOM 808 C C . ILE A 1 109 ? -46.545 31.336 -18.080 1.00 8.90 109 ILE A C 1
ATOM 809 O O . ILE A 1 109 ? -46.313 30.652 -19.105 1.00 9.22 109 ILE A O 1
ATOM 814 N N . LEU A 1 110 ? -46.935 30.773 -16.939 1.00 8.67 110 LEU A N 1
ATOM 815 C CA . LEU A 1 110 ? -47.365 29.359 -16.813 1.00 8.81 110 LEU A CA 1
ATOM 816 C C . LEU A 1 110 ? -48.695 29.313 -16.081 1.00 8.45 110 LEU A C 1
ATOM 817 O O . LEU A 1 110 ? -48.956 30.171 -15.244 1.00 8.91 110 LEU A O 1
ATOM 822 N N . ASP A 1 111 ? -49.490 28.304 -16.385 1.00 8.76 111 ASP A N 1
ATOM 823 C CA . ASP A 1 111 ? -50.712 27.969 -15.607 1.00 9.48 111 ASP A CA 1
ATOM 824 C C . ASP A 1 111 ? -50.376 26.915 -14.517 1.00 9.76 111 ASP A C 1
ATOM 825 O O . ASP A 1 111 ? -51.296 26.297 -13.893 1.00 12.83 111 ASP A O 1
ATOM 830 N N . ALA A 1 112 ? -49.164 26.766 -14.128 1.00 10.02 112 ALA A N 1
ATOM 831 C CA . ALA A 1 112 ? -48.674 25.849 -13.087 1.00 9.18 112 ALA A CA 1
ATOM 832 C C . ALA A 1 112 ? -49.122 26.400 -11.715 1.00 7.58 112 ALA A C 1
ATOM 833 O O . ALA A 1 112 ? -49.287 27.576 -11.523 1.00 7.64 112 ALA A O 1
ATOM 835 N N . LEU A 1 113 ? -49.227 25.467 -10.766 1.00 7.69 113 LEU A N 1
ATOM 836 C CA . LEU A 1 113 ? -49.707 25.824 -9.421 1.00 7.76 113 LEU A CA 1
ATOM 837 C C . LEU A 1 113 ? -49.043 27.053 -8.823 1.00 7.05 113 LEU A C 1
ATOM 838 O O . LEU A 1 113 ? -49.775 27.806 -8.145 1.00 7.04 113 LEU A O 1
ATOM 843 N N . PRO A 1 114 ? -47.726 27.332 -8.933 1.00 7.12 114 PRO A N 1
ATOM 844 C CA . PRO A 1 114 ? -47.194 28.494 -8.229 1.00 6.84 114 PRO A CA 1
ATOM 845 C C . PRO A 1 114 ? -47.797 29.827 -8.625 1.00 6.67 114 PRO A C 1
ATOM 846 O O . PRO A 1 114 ? -47.721 30.785 -7.869 1.00 7.32 114 PRO A O 1
ATOM 850 N N . TYR A 1 115 ? -48.404 29.888 -9.826 1.00 6.89 115 TYR A N 1
ATOM 851 C CA . TYR A 1 115 ? -48.955 31.124 -10.413 1.00 7.11 115 TYR A CA 1
ATOM 852 C C . TYR A 1 115 ? -50.404 31.332 -10.005 1.00 7.37 115 TYR A C 1
ATOM 853 O O . TYR A 1 115 ? -50.959 32.378 -10.365 1.00 9.24 115 TYR A O 1
ATOM 862 N N . LEU A 1 116 ? -51.011 30.339 -9.378 1.00 7.27 116 LEU A N 1
ATOM 863 C CA . LEU A 1 116 ? -52.460 30.323 -9.105 1.00 7.32 116 LEU A CA 1
ATOM 864 C C . LEU A 1 116 ? -52.790 30.722 -7.674 1.00 7.80 116 LEU A C 1
ATOM 865 O O . LEU A 1 116 ? -52.035 30.430 -6.752 1.00 8.34 116 LEU A O 1
ATOM 870 N N . ASP A 1 117 ? -53.949 31.321 -7.480 1.00 7.65 117 ASP A N 1
ATOM 871 C CA . ASP A 1 117 ? -54.515 31.652 -6.167 1.00 7.99 117 ASP A CA 1
ATOM 872 C C . ASP A 1 117 ? -55.839 30.936 -6.055 1.00 7.89 117 ASP A C 1
ATOM 873 O O . ASP A 1 117 ? -56.418 30.453 -7.034 1.00 8.34 117 ASP A O 1
ATOM 878 N N . GLN A 1 118 ? -56.297 30.791 -4.825 1.00 8.95 118 GLN A N 1
ATOM 879 C CA . GLN A 1 118 ? -57.593 30.111 -4.555 1.00 9.29 118 GLN A CA 1
ATOM 880 C C . GLN A 1 118 ? -58.743 31.013 -5.039 1.00 10.01 118 GLN A C 1
ATOM 881 O O . GLN A 1 118 ? -58.662 32.208 -4.923 1.00 11.79 118 GLN A O 1
ATOM 887 N N . PRO A 1 119 ? -59.823 30.440 -5.565 1.00 11.15 119 PRO A N 1
ATOM 888 C CA . PRO A 1 119 ? -60.052 29.011 -5.604 1.00 10.51 119 PRO A CA 1
ATOM 889 C C . PRO A 1 119 ? -59.486 28.235 -6.795 1.00 9.51 119 PRO A C 1
ATOM 890 O O . PRO A 1 119 ? -59.470 27.052 -6.835 1.00 9.95 119 PRO A O 1
ATOM 894 N N . GLU A 1 120 ? -59.020 28.956 -7.816 1.00 9.53 120 GLU A N 1
ATOM 895 C CA . GLU A 1 120 ? -58.473 28.286 -9.019 1.00 8.76 120 GLU A CA 1
ATOM 896 C C . GLU A 1 120 ? -57.374 27.299 -8.628 1.00 8.55 120 GLU A C 1
ATOM 897 O O . GLU A 1 120 ? -57.318 26.177 -9.124 1.00 9.53 120 GLU A O 1
ATOM 903 N N . HIS A 1 121 ? -56.459 27.720 -7.755 1.00 8.31 121 HIS A N 1
ATOM 904 C CA . HIS A 1 121 ? -55.357 26.854 -7.273 1.00 8.23 121 HIS A CA 1
ATOM 905 C C . HIS A 1 121 ? -55.922 25.544 -6.744 1.00 8.08 121 HIS A C 1
ATOM 906 O O . HIS A 1 121 ? -55.350 24.497 -7.009 1.00 8.50 121 HIS A O 1
ATOM 913 N N . SER A 1 122 ? -56.998 25.627 -5.976 1.00 8.85 122 SER A N 1
ATOM 914 C CA . SER A 1 122 ? -57.546 24.431 -5.304 1.00 9.84 122 SER A CA 1
ATOM 915 C C . SER A 1 122 ? -58.137 23.474 -6.332 1.00 9.88 122 SER A C 1
ATOM 916 O O . SER A 1 122 ? -57.916 22.248 -6.232 1.00 11.20 122 SER A O 1
ATOM 919 N N . VAL A 1 123 ? -58.834 24.033 -7.314 1.00 9.84 123 VAL A N 1
ATOM 920 C CA . VAL A 1 123 ? -59.461 23.176 -8.337 1.00 10.86 123 VAL A CA 1
ATOM 921 C C . VAL A 1 123 ? -58.392 22.498 -9.150 1.00 10.10 123 VAL A C 1
ATOM 922 O O . VAL A 1 123 ? -58.457 21.315 -9.459 1.00 12.09 123 VAL A O 1
ATOM 926 N N . VAL A 1 124 ? -57.352 23.240 -9.565 1.00 9.32 124 VAL A N 1
ATOM 927 C CA . VAL A 1 124 ? -56.310 22.626 -10.403 1.00 9.58 124 VAL A CA 1
ATOM 928 C C . VAL A 1 124 ? -55.526 21.601 -9.582 1.00 9.58 124 VAL A C 1
ATOM 929 O O . VAL A 1 124 ? -55.268 20.519 -10.053 1.00 9.86 124 VAL A O 1
ATOM 933 N N . LYS A 1 125 ? -55.145 21.936 -8.353 1.00 8.75 125 LYS A N 1
ATOM 934 C CA . LYS A 1 125 ? -54.340 20.995 -7.540 1.00 8.93 125 LYS A CA 1
ATOM 935 C C . LYS A 1 125 ? -55.055 19.677 -7.306 1.00 10.37 125 LYS A C 1
ATOM 936 O O . LYS A 1 125 ? -54.393 18.651 -7.329 1.00 10.14 125 LYS A O 1
ATOM 942 N N . ASP A 1 126 ? -56.366 19.766 -7.187 1.00 10.55 126 ASP A N 1
ATOM 943 C CA . ASP A 1 126 ? -57.131 18.512 -6.945 1.00 13.05 126 ASP A CA 1
ATOM 944 C C . ASP A 1 126 ? -57.005 17.548 -8.133 1.00 12.05 126 ASP A C 1
ATOM 945 O O . ASP A 1 126 ? -57.281 16.338 -7.953 1.00 13.65 126 ASP A O 1
ATOM 950 N N . VAL A 1 127 ? -56.606 17.937 -9.327 1.00 11.75 127 VAL A N 1
ATOM 951 C CA . VAL A 1 127 ? -56.385 16.979 -10.434 1.00 12.84 127 VAL A CA 1
ATOM 952 C C . VAL A 1 127 ? -55.379 15.919 -9.989 1.00 14.72 127 VAL A C 1
ATOM 953 O O . VAL A 1 127 ? -55.621 14.718 -10.287 1.00 16.13 127 VAL A O 1
ATOM 957 N N . ALA A 1 128 ? -54.301 16.315 -9.322 1.00 12.59 128 ALA A N 1
ATOM 958 C CA . ALA A 1 128 ? -53.205 15.370 -9.021 1.00 13.61 128 ALA A CA 1
ATOM 959 C C . ALA A 1 128 ? -53.072 15.158 -7.516 1.00 12.80 128 ALA A C 1
ATOM 960 O O . ALA A 1 128 ? -52.169 14.335 -7.155 1.00 15.06 128 ALA A O 1
ATOM 962 N N . PHE A 1 129 ? -53.791 15.768 -6.613 1.00 13.13 129 PHE A N 1
ATOM 963 C CA . PHE A 1 129 ? -53.602 15.690 -5.123 1.00 13.94 129 PHE A CA 1
ATOM 964 C C . PHE A 1 129 ? -53.518 14.208 -4.681 1.00 16.30 129 PHE A C 1
ATOM 965 O O . PHE A 1 129 ? -52.529 13.765 -4.035 1.00 16.41 129 PHE A O 1
ATOM 973 N N . ASP A 1 130 ? -54.488 13.401 -5.139 1.00 15.15 130 ASP A N 1
ATOM 974 C CA . ASP A 1 130 ? -54.534 11.987 -4.681 1.00 15.43 130 ASP A CA 1
ATOM 975 C C . ASP A 1 130 ? -53.351 11.210 -5.203 1.00 13.93 130 ASP A C 1
ATOM 976 O O . ASP A 1 130 ? -52.785 10.419 -4.445 1.00 13.95 130 ASP A O 1
ATOM 981 N N . TRP A 1 131 ? -52.935 11.401 -6.441 1.00 12.71 131 TRP A N 1
ATOM 982 C CA . TRP A 1 131 ? -51.828 10.662 -7.061 1.00 12.29 131 TRP A CA 1
ATOM 983 C C . TRP A 1 131 ? -50.558 10.797 -6.198 1.00 12.05 131 TRP A C 1
ATOM 984 O O . TRP A 1 131 ? -49.734 9.863 -6.141 1.00 14.23 131 TRP A O 1
ATOM 995 N N . PHE A 1 132 ? -50.370 11.991 -5.630 1.00 11.43 132 PHE A N 1
ATOM 996 C CA . PHE A 1 132 ? -49.135 12.330 -4.918 1.00 11.69 132 PHE A CA 1
ATOM 997 C C . PHE A 1 132 ? -49.193 11.970 -3.430 1.00 13.21 132 PHE A C 1
ATOM 998 O O . PHE A 1 132 ? -48.165 12.135 -2.741 1.00 11.63 132 PHE A O 1
ATOM 1006 N N . ARG A 1 133 ? -50.298 11.423 -2.916 1.00 13.58 133 ARG A N 1
ATOM 1007 C CA . ARG A 1 133 ? -50.352 11.013 -1.500 1.00 13.47 133 ARG A CA 1
ATOM 1008 C C . ARG A 1 133 ? -49.502 9.775 -1.270 1.00 11.87 133 ARG A C 1
ATOM 1009 O O . ARG A 1 133 ? -49.330 8.936 -2.146 1.00 13.07 133 ARG A O 1
ATOM 1017 N N . PRO A 1 134 ? -48.948 9.669 -0.042 1.00 13.65 134 PRO A N 1
ATOM 1018 C CA . PRO A 1 134 ? -47.994 8.577 0.207 1.00 15.94 134 PRO A CA 1
ATOM 1019 C C . PRO A 1 134 ? -48.561 7.181 -0.089 1.00 16.38 134 PRO A C 1
ATOM 1020 O O . PRO A 1 134 ? -47.905 6.362 -0.676 1.00 17.02 134 PRO A O 1
ATOM 1024 N N . ALA A 1 135 ? -49.800 6.918 0.241 1.00 16.31 135 ALA A N 1
ATOM 1025 C CA . ALA A 1 135 ? -50.370 5.557 0.028 1.00 19.16 135 ALA A CA 1
ATOM 1026 C C . ALA A 1 135 ? -50.457 5.248 -1.450 1.00 18.83 135 ALA A C 1
ATOM 1027 O O . ALA A 1 135 ? -50.416 4.054 -1.864 1.00 20.45 135 ALA A O 1
ATOM 1029 N N . ASN A 1 136 ? -50.672 6.250 -2.308 1.00 15.13 136 ASN A N 1
ATOM 1030 C CA . ASN A 1 136 ? -50.865 6.082 -3.741 1.00 15.35 136 ASN A CA 1
ATOM 1031 C C . ASN A 1 136 ? -49.529 6.021 -4.468 1.00 13.31 136 ASN A C 1
ATOM 1032 O O . ASN A 1 136 ? -49.497 5.581 -5.574 1.00 15.79 136 ASN A O 1
ATOM 1037 N N . LEU A 1 137 ? -48.431 6.356 -3.776 1.00 14.64 137 LEU A N 1
ATOM 1038 C CA . LEU A 1 137 ? -47.084 6.220 -4.346 1.00 15.52 137 LEU A CA 1
ATOM 1039 C C . LEU A 1 137 ? -46.471 4.852 -4.047 1.00 15.63 137 LEU A C 1
ATOM 1040 O O . LEU A 1 137 ? -45.483 4.506 -4.701 1.00 15.70 137 LEU A O 1
ATOM 1045 N N . LYS A 1 138 ? -47.019 4.089 -3.098 1.00 16.79 138 LYS A N 1
ATOM 1046 C CA . LYS A 1 138 ? -46.437 2.765 -2.725 1.00 17.83 138 LYS A CA 1
ATOM 1047 C C . LYS A 1 138 ? -46.338 1.860 -3.945 1.00 17.02 138 LYS A C 1
ATOM 1048 O O . LYS A 1 138 ? -45.341 1.117 -4.065 1.00 17.31 138 LYS A O 1
ATOM 1054 N N . LYS A 1 139 ? -47.290 1.952 -4.886 1.00 16.76 139 LYS A N 1
ATOM 1055 C CA . LYS A 1 139 ? -47.322 1.093 -6.089 1.00 18.91 139 LYS A CA 1
ATOM 1056 C C . LYS A 1 139 ? -46.094 1.338 -6.974 1.00 18.37 139 LYS A C 1
ATOM 1057 O O . LYS A 1 139 ? -45.834 0.536 -7.818 1.00 19.63 139 LYS A O 1
ATOM 1063 N N . TRP A 1 140 ? -45.378 2.453 -6.802 1.00 16.78 140 TRP A N 1
ATOM 1064 C CA . TRP A 1 140 ? -44.189 2.751 -7.652 1.00 16.65 140 TRP A CA 1
ATOM 1065 C C . TRP A 1 140 ? -42.909 2.362 -6.940 1.00 17.16 140 TRP A C 1
ATOM 1066 O O . TRP A 1 140 ? -41.824 2.441 -7.567 1.00 16.68 140 TRP A O 1
ATOM 1077 N N . GLU A 1 141 ? -42.956 1.930 -5.697 1.00 15.90 141 GLU A N 1
ATOM 1078 C CA . GLU A 1 141 ? -41.725 1.716 -4.930 1.00 15.09 141 GLU A CA 1
ATOM 1079 C C . GLU A 1 141 ? -40.826 0.663 -5.589 1.00 16.31 141 GLU A C 1
ATOM 1080 O O . GLU A 1 141 ? -39.622 0.882 -5.720 1.00 16.44 141 GLU A O 1
ATOM 1086 N N . ASP A 1 142 ? -41.368 -0.446 -6.069 1.00 18.96 142 ASP A N 1
ATOM 1087 C CA . ASP A 1 142 ? -40.517 -1.477 -6.690 1.00 19.48 142 ASP A CA 1
ATOM 1088 C C . ASP A 1 142 ? -39.855 -0.932 -7.960 1.00 17.54 142 ASP A C 1
ATOM 1089 O O . ASP A 1 142 ? -38.668 -1.244 -8.170 1.00 20.38 142 ASP A O 1
ATOM 1094 N N . ARG A 1 143 ? -40.567 -0.205 -8.811 1.00 18.15 143 ARG A N 1
ATOM 1095 C CA . ARG A 1 143 ? -39.949 0.386 -10.021 1.00 19.86 143 ARG A CA 1
ATOM 1096 C C . ARG A 1 143 ? -38.852 1.359 -9.579 1.00 17.49 143 ARG A C 1
ATOM 1097 O O . ARG A 1 143 ? -37.790 1.407 -10.210 1.00 18.31 143 ARG A O 1
ATOM 1105 N N . ILE A 1 144 ? -39.115 2.159 -8.564 1.00 17.04 144 ILE A N 1
ATOM 1106 C CA . ILE A 1 144 ? -38.099 3.147 -8.114 1.00 15.91 144 ILE A CA 1
ATOM 1107 C C . ILE A 1 144 ? -36.854 2.397 -7.674 1.00 15.72 144 ILE A C 1
ATOM 1108 O O . ILE A 1 144 ? -35.729 2.810 -8.007 1.00 17.74 144 ILE A O 1
ATOM 1113 N N . ARG A 1 145 ? -37.015 1.281 -6.962 1.00 15.41 145 ARG A N 1
ATOM 1114 C CA . ARG A 1 145 ? -35.920 0.506 -6.391 1.00 16.47 145 ARG A CA 1
ATOM 1115 C C . ARG A 1 145 ? -35.142 -0.136 -7.531 1.00 16.82 145 ARG A C 1
ATOM 1116 O O . ARG A 1 145 ? -33.908 -0.107 -7.469 1.00 18.08 145 ARG A O 1
ATOM 1124 N N . GLU A 1 146 ? -35.829 -0.625 -8.559 1.00 19.41 146 GLU A N 1
ATOM 1125 C CA . GLU A 1 146 ? -35.111 -1.197 -9.723 1.00 21.75 146 GLU A CA 1
ATOM 1126 C C . GLU A 1 146 ? -34.306 -0.097 -10.426 1.00 20.24 146 GLU A C 1
ATOM 1127 O O . GLU A 1 146 ? -33.156 -0.345 -10.847 1.00 20.55 146 GLU A O 1
ATOM 1133 N N . THR A 1 147 ? -34.867 1.104 -10.568 1.00 18.47 147 THR A N 1
ATOM 1134 C CA . THR A 1 147 ? -34.130 2.242 -11.147 1.00 19.36 147 THR A CA 1
ATOM 1135 C C . THR A 1 147 ? -32.909 2.585 -10.292 1.00 19.34 147 THR A C 1
ATOM 1136 O O . THR A 1 147 ? -31.804 2.802 -10.854 1.00 19.63 147 THR A O 1
ATOM 1140 N N . ALA A 1 148 ? -33.042 2.679 -8.985 1.00 17.45 148 ALA A N 1
ATOM 1141 C CA . ALA A 1 148 ? -31.911 2.975 -8.091 1.00 16.20 148 ALA A CA 1
ATOM 1142 C C . ALA A 1 148 ? -30.813 1.924 -8.287 1.00 16.82 148 ALA A C 1
ATOM 1143 O O . ALA A 1 148 ? -29.637 2.268 -8.355 1.00 17.64 148 ALA A O 1
ATOM 1145 N N . ARG A 1 149 ? -31.213 0.656 -8.300 1.00 18.24 149 ARG A N 1
ATOM 1146 C CA . ARG A 1 149 ? -30.238 -0.449 -8.356 1.00 18.85 149 ARG A CA 1
ATOM 1147 C C . ARG A 1 149 ? -29.519 -0.409 -9.701 1.00 18.79 149 ARG A C 1
ATOM 1148 O O . ARG A 1 149 ? -28.293 -0.618 -9.682 1.00 19.93 149 ARG A O 1
ATOM 1156 N N . ALA A 1 150 ? -30.200 -0.119 -10.803 1.00 20.65 150 ALA A N 1
ATOM 1157 C CA . ALA A 1 150 ? -29.525 0.033 -12.126 1.00 22.58 150 ALA A CA 1
ATOM 1158 C C . ALA A 1 150 ? -28.517 1.185 -12.067 1.00 22.98 150 ALA A C 1
ATOM 1159 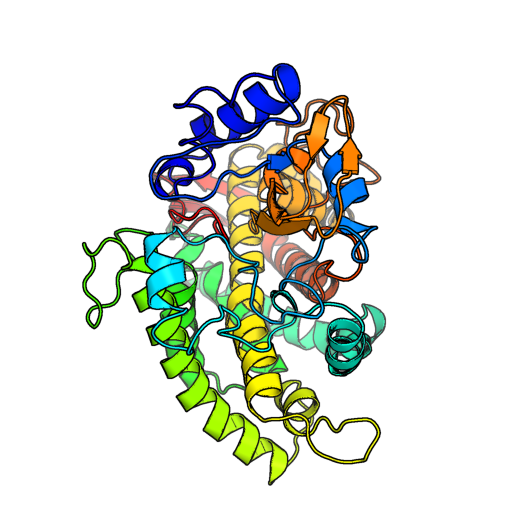O O . ALA A 1 150 ? -27.398 1.060 -12.581 1.00 22.27 150 ALA A O 1
ATOM 1161 N N . SER A 1 151 ? -28.900 2.307 -11.480 1.00 20.78 151 SER A N 1
ATOM 1162 C CA . SER A 1 151 ? -28.023 3.493 -11.367 1.00 20.83 151 SER A CA 1
ATOM 1163 C C . SER A 1 151 ? -26.800 3.143 -10.515 1.00 20.88 151 SER A C 1
ATOM 1164 O O . SER A 1 151 ? -25.650 3.517 -10.864 1.00 21.06 151 SER A O 1
ATOM 1167 N N . ILE A 1 152 ? -26.979 2.395 -9.430 1.00 19.44 152 ILE A N 1
ATOM 1168 C CA . ILE A 1 152 ? -25.872 1.979 -8.527 1.00 20.11 152 ILE A CA 1
ATOM 1169 C C . ILE A 1 152 ? -24.964 0.988 -9.276 1.00 19.01 152 ILE A C 1
ATOM 1170 O O . ILE A 1 152 ? -23.749 1.126 -9.157 1.00 20.33 152 ILE A O 1
ATOM 1175 N N . ASP A 1 153 ? -25.517 0.108 -10.090 1.00 21.78 153 ASP A N 1
ATOM 1176 C CA . ASP A 1 153 ? -24.702 -0.854 -10.882 1.00 23.96 153 ASP A CA 1
ATOM 1177 C C . ASP A 1 153 ? -23.759 -0.042 -11.782 1.00 25.83 153 ASP A C 1
ATOM 1178 O O . ASP A 1 153 ? -22.565 -0.419 -11.850 1.00 25.23 153 ASP A O 1
ATOM 1183 N N . ARG A 1 154 ? -24.245 1.017 -12.442 1.00 22.83 154 ARG A N 1
ATOM 1184 C CA . ARG A 1 154 ? -23.431 1.883 -13.341 1.00 25.47 154 ARG A CA 1
ATOM 1185 C C . ARG A 1 154 ? -22.389 2.636 -12.518 1.00 25.98 154 ARG A C 1
ATOM 1186 O O . ARG A 1 154 ? -21.234 2.753 -13.003 1.00 23.97 154 ARG A O 1
ATOM 1194 N N . LEU A 1 155 ? -22.714 3.108 -11.307 1.00 21.99 155 LEU A N 1
ATOM 1195 C CA . LEU A 1 155 ? -21.764 3.773 -10.386 1.00 21.18 155 LEU A CA 1
ATOM 1196 C C . LEU A 1 155 ? -20.617 2.823 -10.058 1.00 24.59 155 LEU A C 1
ATOM 1197 O O . LEU A 1 155 ? -19.461 3.229 -10.171 1.00 22.90 155 LEU A O 1
ATOM 1202 N N . LEU A 1 156 ? -20.917 1.587 -9.690 1.00 24.56 156 LEU A N 1
ATOM 1203 C CA . LEU A 1 156 ? -19.858 0.618 -9.295 1.00 27.78 156 LEU A CA 1
ATOM 1204 C C . LEU A 1 156 ? -19.006 0.339 -10.541 1.00 29.28 156 LEU A C 1
ATOM 1205 O O . LEU A 1 156 ? -17.763 0.363 -10.407 1.00 35.84 156 LEU A O 1
ATOM 1210 N N . ALA A 1 157 ? -19.618 0.224 -11.716 1.00 28.32 157 ALA A N 1
ATOM 1211 C CA . ALA A 1 157 ? -18.919 -0.168 -12.966 1.00 30.43 157 ALA A CA 1
ATOM 1212 C C . ALA A 1 157 ? -17.977 0.957 -13.399 1.00 34.42 157 ALA A C 1
ATOM 1213 O O . ALA A 1 157 ? -17.006 0.666 -14.125 1.00 32.67 157 ALA A O 1
ATOM 1215 N N . GLY A 1 158 ? -18.252 2.206 -13.006 1.00 29.77 158 GLY A N 1
ATOM 1216 C CA . GLY A 1 158 ? -17.490 3.367 -13.508 1.00 27.74 158 GLY A CA 1
ATOM 1217 C C . GLY A 1 158 ? -16.322 3.709 -12.619 1.00 28.76 158 GLY A C 1
ATOM 1218 O O . GLY A 1 158 ? -15.571 4.630 -12.959 1.00 29.41 158 GLY A O 1
ATOM 1219 N N . GLY A 1 159 ? -16.163 3.028 -11.487 1.00 27.23 159 GLY A N 1
ATOM 1220 C CA . GLY A 1 159 ? -15.021 3.245 -10.585 1.00 30.08 159 GLY A CA 1
ATOM 1221 C C . GLY A 1 159 ? -15.230 4.379 -9.596 1.00 28.97 159 GLY A C 1
ATOM 1222 O O . GLY A 1 159 ? -16.269 5.040 -9.592 1.00 30.27 159 GLY A O 1
ATOM 1223 N N . PRO A 1 160 ? -14.216 4.630 -8.749 1.00 24.81 160 PRO A N 1
ATOM 1224 C CA . PRO A 1 160 ? -14.369 5.425 -7.536 1.00 26.58 160 PRO A CA 1
ATOM 1225 C C . PRO A 1 160 ? -14.296 6.948 -7.716 1.00 22.13 160 PRO A C 1
ATOM 1226 O O . PRO A 1 160 ? -14.594 7.671 -6.765 1.00 20.05 160 PRO A O 1
ATOM 1230 N N . ASP A 1 161 ? -13.823 7.384 -8.882 1.00 22.15 161 ASP A N 1
ATOM 1231 C CA . ASP A 1 161 ? -13.557 8.815 -9.146 1.00 21.15 161 ASP A CA 1
ATOM 1232 C C . ASP A 1 161 ? -14.561 9.340 -10.158 1.00 18.55 161 ASP A C 1
ATOM 1233 O O . ASP A 1 161 ? -14.585 8.923 -11.297 1.00 21.53 161 ASP A O 1
ATOM 1238 N N . LEU A 1 162 ? -15.382 10.303 -9.732 1.00 17.88 162 LEU A N 1
ATOM 1239 C CA . LEU A 1 162 ? -16.427 10.834 -10.639 1.00 17.52 162 LEU A CA 1
ATOM 1240 C C . LEU A 1 162 ? -16.895 12.168 -10.084 1.00 15.45 162 LEU A C 1
ATOM 1241 O O . LEU A 1 162 ? -16.650 12.491 -8.963 1.00 15.20 162 LEU A O 1
ATOM 1246 N N . ASP A 1 163 ? -17.679 12.847 -10.911 1.00 15.97 163 ASP A N 1
ATOM 1247 C CA . ASP A 1 163 ? -18.563 13.934 -10.428 1.00 15.02 163 ASP A CA 1
ATOM 1248 C C . ASP A 1 163 ? -19.849 13.274 -9.942 1.00 13.61 163 ASP A C 1
ATOM 1249 O O . ASP A 1 163 ? -20.607 12.815 -10.789 1.00 14.15 163 ASP A O 1
ATOM 1254 N N . ALA A 1 164 ? -20.031 13.301 -8.616 1.00 13.67 164 ALA A N 1
ATOM 1255 C CA . ALA A 1 164 ? -21.233 12.665 -8.017 1.00 15.12 164 ALA A CA 1
ATOM 1256 C C . ALA A 1 164 ? -22.528 13.341 -8.475 1.00 13.68 164 ALA A C 1
ATOM 1257 O O . ALA A 1 164 ? -23.565 12.668 -8.404 1.00 14.46 164 ALA A O 1
ATOM 1259 N N . VAL A 1 165 ? -22.472 14.533 -9.080 1.00 14.14 165 VAL A N 1
ATOM 1260 C CA . VAL A 1 165 ? -23.707 15.154 -9.649 1.00 13.44 165 VAL A CA 1
ATOM 1261 C C . VAL A 1 165 ? -23.916 14.685 -11.078 1.00 12.78 165 VAL A C 1
ATOM 1262 O O . VAL A 1 165 ? -24.798 13.886 -11.341 1.00 13.32 165 VAL A O 1
ATOM 1266 N N . GLN A 1 166 ? -23.134 15.208 -12.039 1.00 13.68 166 GLN A N 1
ATOM 1267 C CA . GLN A 1 166 ? -23.420 15.006 -13.448 1.00 14.76 166 GLN A CA 1
ATOM 1268 C C . GLN A 1 166 ? -23.210 13.542 -13.860 1.00 14.04 166 GLN A C 1
ATOM 1269 O O . GLN A 1 166 ? -23.811 13.149 -14.871 1.00 16.43 166 GLN A O 1
ATOM 1275 N N . GLU A 1 167 ? -22.415 12.775 -13.092 1.00 14.69 167 GLU A N 1
ATOM 1276 C CA . GLU A 1 167 ? -22.098 11.386 -13.491 1.00 16.74 167 GLU A CA 1
ATOM 1277 C C . GLU A 1 167 ? -22.855 10.393 -12.613 1.00 17.94 167 GLU A C 1
ATOM 1278 O O . GLU A 1 167 ? -22.699 9.200 -12.819 1.00 20.36 167 GLU A O 1
ATOM 1284 N N . PHE A 1 168 ? -23.731 10.837 -11.703 1.00 15.87 168 PHE A N 1
ATOM 1285 C CA . PHE A 1 168 ? -24.524 9.886 -10.874 1.00 15.60 168 PHE A CA 1
ATOM 1286 C C . PHE A 1 168 ? -25.885 10.517 -10.482 1.00 13.92 168 PHE A C 1
ATOM 1287 O O . PHE A 1 168 ? -26.893 10.000 -10.904 1.00 15.34 168 PHE A O 1
ATOM 1295 N N . ALA A 1 169 ? -25.864 11.510 -9.601 1.00 12.73 169 ALA A N 1
ATOM 1296 C CA . ALA A 1 169 ? -27.109 11.928 -8.893 1.00 13.03 169 ALA A CA 1
ATOM 1297 C C . ALA A 1 169 ? -28.170 12.399 -9.871 1.00 14.80 169 ALA A C 1
ATOM 1298 O O . ALA A 1 169 ? -29.368 12.289 -9.555 1.00 15.17 169 ALA A O 1
ATOM 1300 N N . VAL A 1 170 ? -27.818 13.033 -10.968 1.00 12.67 170 VAL A N 1
ATOM 1301 C CA . VAL A 1 170 ? -28.832 13.617 -11.866 1.00 13.13 170 VAL A CA 1
ATOM 1302 C C . VAL A 1 170 ? -29.704 12.562 -12.530 1.00 13.78 170 VAL A C 1
ATOM 1303 O O . VAL A 1 170 ? -30.865 12.848 -12.865 1.00 14.62 170 VAL A O 1
ATOM 1307 N N . PHE A 1 171 ? -29.192 11.367 -12.775 1.00 15.03 171 PHE A N 1
ATOM 1308 C CA . PHE A 1 171 ? -29.874 10.414 -13.669 1.00 16.31 171 PHE A CA 1
ATOM 1309 C C . PHE A 1 171 ? -31.026 9.696 -12.967 1.00 15.08 171 PHE A C 1
ATOM 1310 O O . PHE A 1 171 ? -32.015 9.523 -13.612 1.00 17.29 171 PHE A O 1
ATOM 1318 N N . PHE A 1 172 ? -30.876 9.291 -11.715 1.00 15.35 172 PHE A N 1
ATOM 1319 C CA . PHE A 1 172 ? -31.908 8.475 -11.032 1.00 15.16 172 PHE A CA 1
ATOM 1320 C C . PHE A 1 172 ? -33.225 9.228 -10.958 1.00 14.09 172 PHE A C 1
ATOM 1321 O O . PHE A 1 172 ? -34.242 8.726 -11.441 1.00 14.41 172 PHE A O 1
ATOM 1329 N N . PRO A 1 173 ? -33.287 10.471 -10.434 1.00 13.82 173 PRO A N 1
ATOM 1330 C CA . PRO A 1 173 ? -34.596 11.121 -10.307 1.00 14.05 173 PRO A CA 1
ATOM 1331 C C . PRO A 1 173 ? -35.220 11.441 -11.669 1.00 12.82 173 PRO A C 1
ATOM 1332 O O . PRO A 1 173 ? -36.414 11.418 -11.826 1.00 14.02 173 PRO A O 1
ATOM 1336 N N . LEU A 1 174 ? -34.350 11.741 -12.638 1.00 14.23 174 LEU A N 1
ATOM 1337 C CA . LEU A 1 174 ? -34.873 12.007 -13.985 1.00 14.71 174 LEU A CA 1
ATOM 1338 C C . LEU A 1 174 ? -35.528 10.745 -14.574 1.00 12.77 174 LEU A C 1
ATOM 1339 O O . LEU A 1 174 ? -36.587 10.831 -15.175 1.00 14.54 174 LEU A O 1
ATOM 1344 N N . ARG A 1 175 ? -34.836 9.613 -14.427 1.00 13.61 175 ARG A N 1
ATOM 1345 C CA . ARG A 1 175 ? -35.417 8.375 -14.978 1.00 15.86 175 ARG A CA 1
ATOM 1346 C C . ARG A 1 175 ? -36.723 8.047 -14.249 1.00 15.10 175 ARG A C 1
ATOM 1347 O O . ARG A 1 175 ? -37.680 7.618 -14.907 1.00 16.40 175 ARG A O 1
ATOM 1355 N N . VAL A 1 176 ? -36.754 8.194 -12.942 1.00 14.11 176 VAL A N 1
ATOM 1356 C CA . VAL A 1 176 ? -37.974 7.901 -12.133 1.00 15.24 176 VAL A CA 1
ATOM 1357 C C . VAL A 1 176 ? -39.109 8.739 -12.676 1.00 15.71 176 VAL A C 1
ATOM 1358 O O . VAL A 1 176 ? -40.172 8.232 -13.064 1.00 17.25 176 VAL A O 1
ATOM 1362 N N . ILE A 1 177 ? -38.920 10.066 -12.697 1.00 16.14 177 ILE A N 1
ATOM 1363 C CA . ILE A 1 177 ? -40.070 10.902 -13.089 1.00 17.78 177 ILE A CA 1
ATOM 1364 C C . ILE A 1 177 ? -40.478 10.676 -14.554 1.00 15.79 177 ILE A C 1
ATOM 1365 O O . ILE A 1 177 ? -41.705 10.630 -14.872 1.00 16.66 177 ILE A O 1
ATOM 1370 N N . MET A 1 178 ? -39.528 10.542 -15.480 1.00 15.44 178 MET A N 1
ATOM 1371 C CA . MET A 1 178 ? -39.902 10.313 -16.864 1.00 15.86 178 MET A CA 1
ATOM 1372 C C . MET A 1 178 ? -40.617 8.963 -17.045 1.00 16.15 178 MET A C 1
ATOM 1373 O O . MET A 1 178 ? -41.541 8.857 -17.846 1.00 16.99 178 MET A O 1
ATOM 1378 N N . SER A 1 179 ? -40.268 7.968 -16.243 1.00 15.89 179 SER A N 1
ATOM 1379 C CA . SER A 1 179 ? -40.954 6.650 -16.338 1.00 18.76 179 SER A CA 1
ATOM 1380 C C . SER A 1 179 ? -42.395 6.785 -15.837 1.00 18.08 179 SER A C 1
ATOM 1381 O O . SER A 1 179 ? -43.324 6.266 -16.515 1.00 19.41 179 SER A O 1
ATOM 1384 N N . LEU A 1 180 ? -42.576 7.458 -14.711 1.00 17.70 180 LEU A N 1
ATOM 1385 C CA . LEU A 1 180 ? -43.914 7.608 -14.088 1.00 18.98 180 LEU A CA 1
ATOM 1386 C C . LEU A 1 180 ? -44.757 8.488 -14.983 1.00 21.05 180 LEU A C 1
ATOM 1387 O O . LEU A 1 180 ? -45.947 8.290 -15.127 1.00 21.93 180 LEU A O 1
ATOM 1392 N N . PHE A 1 181 ? -44.114 9.475 -15.569 1.00 24.27 181 PHE A N 1
ATOM 1393 C CA . PHE A 1 181 ? -44.753 10.570 -16.278 1.00 26.60 181 PHE A CA 1
ATOM 1394 C C . PHE A 1 181 ? -45.220 9.971 -17.589 1.00 23.57 181 PHE A C 1
ATOM 1395 O O . PHE A 1 181 ? -46.375 10.199 -17.948 1.00 28.72 181 PHE A O 1
ATOM 1403 N N . GLY A 1 182 ? -44.390 9.095 -18.176 1.00 31.01 182 GLY A N 1
ATOM 1404 C CA . GLY A 1 182 ? -44.597 8.366 -19.432 1.00 31.00 182 GLY A CA 1
ATOM 1405 C C . GLY A 1 182 ? -43.698 8.844 -20.583 1.00 33.49 182 GLY A C 1
ATOM 1406 O O . GLY A 1 182 ? -43.916 8.370 -21.705 1.00 42.06 182 GLY A O 1
ATOM 1407 N N . VAL A 1 183 ? -42.747 9.765 -20.353 1.00 29.29 183 VAL A N 1
ATOM 1408 C CA . VAL A 1 183 ? -41.761 10.242 -21.383 1.00 27.95 183 VAL A CA 1
ATOM 1409 C C . VAL A 1 183 ? -40.784 9.093 -21.702 1.00 32.88 183 VAL A C 1
ATOM 1410 O O . VAL A 1 183 ? -40.169 8.525 -20.792 1.00 31.98 183 VAL A O 1
ATOM 1414 N N . PRO A 1 184 ? -40.562 8.721 -22.990 1.00 30.46 184 PRO A N 1
ATOM 1415 C CA . PRO A 1 184 ? -39.637 7.632 -23.324 1.00 29.27 184 PRO A CA 1
ATOM 1416 C C . PRO A 1 184 ? -38.188 7.955 -22.920 1.00 25.20 184 PRO A C 1
ATOM 1417 O O . PRO A 1 184 ? -37.796 9.111 -22.883 1.00 22.85 184 PRO A O 1
ATOM 1421 N N . GLU A 1 185 ? -37.383 6.934 -22.646 1.00 23.34 185 GLU A N 1
ATOM 1422 C CA . GLU A 1 185 ? -36.010 7.077 -22.121 1.00 24.27 185 GLU A CA 1
ATOM 1423 C C . GLU A 1 185 ? -35.173 7.933 -23.067 1.00 23.28 185 GLU A C 1
ATOM 1424 O O . GLU A 1 185 ? -34.344 8.711 -22.599 1.00 22.71 185 GLU A O 1
ATOM 1430 N N . GLU A 1 186 ? -35.363 7.816 -24.379 1.00 21.81 186 GLU A N 1
ATOM 1431 C CA . GLU A 1 186 ? -34.545 8.555 -25.370 1.00 22.88 186 GLU A CA 1
ATOM 1432 C C . GLU A 1 186 ? -34.815 10.072 -25.289 1.00 20.26 186 GLU A C 1
ATOM 1433 O O . GLU A 1 186 ? -33.995 10.823 -25.797 1.00 19.86 186 GLU A O 1
ATOM 1439 N N . ASP A 1 187 ? -35.902 10.505 -24.636 1.00 18.90 187 ASP A N 1
ATOM 1440 C CA . ASP A 1 187 ? -36.205 11.957 -24.484 1.00 19.99 187 ASP A CA 1
ATOM 1441 C C . ASP A 1 187 ? -35.624 12.517 -23.189 1.00 17.45 187 ASP A C 1
ATOM 1442 O O . ASP A 1 187 ? -35.666 13.776 -23.025 1.00 17.14 187 ASP A O 1
ATOM 1447 N N . GLU A 1 188 ? -34.965 11.723 -22.366 1.00 17.49 188 GLU A N 1
ATOM 1448 C CA . GLU A 1 188 ? -34.413 12.197 -21.079 1.00 16.96 188 GLU A CA 1
ATOM 1449 C C . GLU A 1 188 ? -33.380 13.273 -21.349 1.00 17.58 188 GLU A C 1
ATOM 1450 O O . GLU A 1 188 ? -33.393 14.297 -20.660 1.00 16.47 188 GLU A O 1
ATOM 1456 N N . PRO A 1 189 ? -32.428 13.147 -22.293 1.00 16.73 189 PRO A N 1
ATOM 1457 C CA . PRO A 1 189 ? -31.423 14.173 -22.484 1.00 16.90 189 PRO A CA 1
ATOM 1458 C C . PRO A 1 189 ? -32.044 15.533 -22.865 1.00 15.72 189 PRO A C 1
ATOM 1459 O O . PRO A 1 189 ? -31.576 16.564 -22.356 1.00 15.26 189 PRO A O 1
ATOM 1463 N N . ARG A 1 190 ? -33.073 15.571 -23.658 1.00 14.84 190 ARG A N 1
ATOM 1464 C CA . ARG A 1 190 ? -33.764 16.829 -24.006 1.00 15.83 190 ARG A CA 1
ATOM 1465 C C . ARG A 1 190 ? -34.384 17.424 -22.725 1.00 14.07 190 ARG A C 1
ATOM 1466 O O . ARG A 1 190 ? -34.296 18.651 -22.496 1.00 13.17 190 ARG A O 1
ATOM 1474 N N . MET A 1 191 ? -35.068 16.636 -21.928 1.00 13.84 191 MET A N 1
ATOM 1475 C CA . MET A 1 191 ? -35.697 17.141 -20.692 1.00 13.10 191 MET A CA 1
ATOM 1476 C C . MET A 1 191 ? -34.612 17.646 -19.776 1.00 12.74 191 MET A C 1
ATOM 1477 O O . MET A 1 191 ? -34.814 18.716 -19.101 1.00 12.18 191 MET A O 1
ATOM 1482 N N . MET A 1 192 ? -33.473 16.990 -19.669 1.00 12.01 192 MET A N 1
ATOM 1483 C CA . MET A 1 192 ? -32.377 17.426 -18.795 1.00 13.31 192 MET A CA 1
ATOM 1484 C C . MET A 1 192 ? -31.862 18.782 -19.311 1.00 12.12 192 MET A C 1
ATOM 1485 O O . MET A 1 192 ? -31.580 19.689 -18.480 1.00 11.90 192 MET A O 1
ATOM 1490 N N . ALA A 1 193 ? -31.662 18.927 -20.614 1.00 11.65 193 ALA A N 1
ATOM 1491 C CA . ALA A 1 193 ? -31.134 20.175 -21.177 1.00 11.70 193 ALA A CA 1
ATOM 1492 C C . ALA A 1 193 ? -32.130 21.303 -20.936 1.00 10.36 193 ALA A C 1
ATOM 1493 O O . ALA A 1 193 ? -31.670 22.409 -20.519 1.00 11.42 193 ALA A O 1
ATOM 1495 N N . LEU A 1 194 ? -33.411 21.092 -21.128 1.00 10.18 194 LEU A N 1
ATOM 1496 C CA . LEU A 1 194 ? -34.375 22.184 -20.897 1.00 9.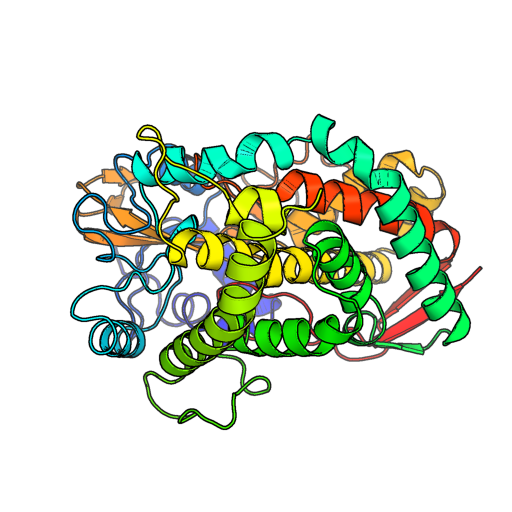90 194 LEU A CA 1
ATOM 1497 C C . LEU A 1 194 ? -34.468 22.499 -19.397 1.00 9.11 194 LEU A C 1
ATOM 1498 O O . LEU A 1 194 ? -34.651 23.690 -19.020 1.00 9.57 194 LEU A O 1
ATOM 1503 N N . THR A 1 195 ? -34.301 21.530 -18.523 1.00 9.46 195 THR A N 1
ATOM 1504 C CA . THR A 1 195 ? -34.292 21.796 -17.071 1.00 9.71 195 THR A CA 1
ATOM 1505 C C . THR A 1 195 ? -33.109 22.665 -16.725 1.00 9.15 195 THR A C 1
ATOM 1506 O O . THR A 1 195 ? -33.247 23.627 -15.931 1.00 9.03 195 THR A O 1
ATOM 1510 N N . GLN A 1 196 ? -31.936 22.395 -17.306 1.00 9.91 196 GLN A N 1
ATOM 1511 C CA . GLN A 1 196 ? -30.764 23.279 -17.050 1.00 10.23 196 GLN A CA 1
ATOM 1512 C C . GLN A 1 196 ? -31.039 24.696 -17.559 1.00 9.77 196 GLN A C 1
ATOM 1513 O O . GLN A 1 196 ? -30.688 25.662 -16.847 1.00 9.73 196 GLN A O 1
ATOM 1519 N N . ASP A 1 197 ? -31.667 24.817 -18.703 1.00 9.17 197 ASP A N 1
ATOM 1520 C CA . ASP A 1 197 ? -32.011 26.168 -19.212 1.00 10.05 197 ASP A CA 1
ATOM 1521 C C . ASP A 1 197 ? -32.958 26.864 -18.225 1.00 8.85 197 ASP A C 1
ATOM 1522 O O . ASP A 1 197 ? -32.841 28.065 -17.998 1.00 9.30 197 ASP A O 1
ATOM 1527 N N . PHE A 1 198 ? -33.950 26.143 -17.715 1.00 8.79 198 PHE A N 1
ATOM 1528 C CA . PHE A 1 198 ? -35.051 26.665 -16.869 1.00 8.37 198 PHE A CA 1
ATOM 1529 C C . PHE A 1 198 ? -34.543 27.138 -15.537 1.00 7.68 198 PHE A C 1
ATOM 1530 O O . PHE A 1 198 ? -34.895 28.218 -15.095 1.00 7.89 198 PHE A O 1
ATOM 1538 N N . PHE A 1 199 ? -33.714 26.346 -14.844 1.00 8.13 199 PHE A N 1
ATOM 1539 C CA . PHE A 1 199 ? -33.199 26.711 -13.516 1.00 8.40 199 PHE A CA 1
ATOM 1540 C C . PHE A 1 199 ? -31.875 27.461 -13.631 1.00 8.68 199 PHE A C 1
ATOM 1541 O O . PHE A 1 199 ? -31.393 27.954 -12.579 1.00 11.07 199 PHE A O 1
ATOM 1549 N N . GLY A 1 200 ? -31.333 27.605 -14.841 1.00 9.38 200 GLY A N 1
ATOM 1550 C CA . GLY A 1 200 ? -30.043 28.284 -15.075 1.00 10.23 200 GLY A CA 1
ATOM 1551 C C . GLY A 1 200 ? -30.174 29.667 -15.664 1.00 9.96 200 GLY A C 1
ATOM 1552 O O . GLY A 1 200 ? -29.185 30.146 -16.202 1.00 10.18 200 GLY A O 1
ATOM 1553 N N . VAL A 1 201 ? -31.351 30.291 -15.611 1.00 9.25 201 VAL A N 1
ATOM 1554 C CA . VAL A 1 201 ? -31.612 31.550 -16.353 1.00 8.79 201 VAL A CA 1
ATOM 1555 C C . VAL A 1 201 ? -30.626 32.637 -15.992 1.00 9.32 201 VAL A C 1
ATOM 1556 O O . VAL A 1 201 ? -30.454 33.547 -16.828 1.00 10.19 201 VAL A O 1
ATOM 1560 N N . ALA A 1 202 ? -30.048 32.630 -14.809 1.00 9.63 202 ALA A N 1
ATOM 1561 C CA . ALA A 1 202 ? -29.112 33.647 -14.317 1.00 10.49 202 ALA A CA 1
ATOM 1562 C C . ALA A 1 202 ? -27.740 33.044 -14.037 1.00 12.51 202 ALA A C 1
ATOM 1563 O O . ALA A 1 202 ? -26.928 33.734 -13.398 1.00 13.17 202 ALA A O 1
ATOM 1565 N N . ASP A 1 203 ? -27.476 31.845 -14.487 1.00 10.69 203 ASP A N 1
ATOM 1566 C CA . ASP A 1 203 ? -26.182 31.180 -14.228 1.00 11.60 203 ASP A CA 1
ATOM 1567 C C . ASP A 1 203 ? -25.322 31.395 -15.462 1.00 12.28 203 ASP A C 1
ATOM 1568 O O . ASP A 1 203 ? -25.734 31.055 -16.572 1.00 11.18 203 ASP A O 1
ATOM 1573 N N . PRO A 1 204 ? -24.061 31.843 -15.290 1.00 15.72 204 PRO A N 1
ATOM 1574 C CA . PRO A 1 204 ? -23.254 32.212 -16.458 1.00 17.30 204 PRO A CA 1
ATOM 1575 C C . PRO A 1 204 ? -22.872 31.036 -17.354 1.00 16.84 204 PRO A C 1
ATOM 1576 O O . PRO A 1 204 ? -22.536 31.229 -18.497 1.00 17.58 204 PRO A O 1
ATOM 1580 N N . ASP A 1 205 ? -22.923 29.845 -16.810 1.00 13.05 205 ASP A N 1
ATOM 1581 C CA . ASP A 1 205 ? -22.542 28.620 -17.529 1.00 13.69 205 ASP A CA 1
ATOM 1582 C C . ASP A 1 205 ? -23.742 27.865 -18.097 1.00 13.28 205 ASP A C 1
ATOM 1583 O O . ASP A 1 205 ? -23.566 26.802 -18.692 1.00 15.48 205 ASP A O 1
ATOM 1588 N N . ALA A 1 206 ? -24.950 28.434 -17.971 1.00 11.03 206 ALA A N 1
ATOM 1589 C CA . ALA A 1 206 ? -26.185 27.770 -18.419 1.00 10.92 206 ALA A CA 1
ATOM 1590 C C . ALA A 1 206 ? -26.919 28.667 -19.408 1.00 11.17 206 ALA A C 1
ATOM 1591 O O . ALA A 1 206 ? -28.122 28.483 -19.604 1.00 11.84 206 ALA A O 1
ATOM 1593 N N . GLN A 1 207 ? -26.278 29.608 -20.069 1.00 11.33 207 GLN A N 1
ATOM 1594 C CA . GLN A 1 207 ? -26.949 30.548 -20.985 1.00 11.50 207 GLN A CA 1
ATOM 1595 C C . GLN A 1 207 ? -27.354 29.868 -22.276 1.00 11.93 207 GLN A C 1
ATOM 1596 O O . GLN A 1 207 ? -26.550 29.124 -22.906 1.00 14.04 207 GLN A O 1
ATOM 1602 N N . ARG A 1 208 ? -28.581 30.099 -22.705 1.00 11.46 208 ARG A N 1
ATOM 1603 C CA . ARG A 1 208 ? -29.058 29.618 -24.022 1.00 11.96 208 ARG A CA 1
ATOM 1604 C C . ARG A 1 208 ? -28.392 30.409 -25.148 1.00 14.12 208 ARG A C 1
ATOM 1605 O O . ARG A 1 208 ? -28.138 31.601 -24.978 1.00 14.75 208 ARG A O 1
ATOM 1613 N N . ASP A 1 209 ? -28.247 29.788 -26.301 1.00 17.41 209 ASP A N 1
ATOM 1614 C CA . ASP A 1 209 ? -27.583 30.526 -27.418 1.00 20.47 209 ASP A CA 1
ATOM 1615 C C . ASP A 1 209 ? -28.560 31.402 -28.153 1.00 19.49 209 ASP A C 1
ATOM 1616 O O . ASP A 1 209 ? -28.064 32.269 -28.903 1.00 23.27 209 ASP A O 1
ATOM 1621 N N . ASP A 1 210 ? -29.864 31.252 -27.970 1.00 15.19 210 ASP A N 1
ATOM 1622 C CA . ASP A 1 210 ? -30.868 31.990 -28.757 1.00 14.97 210 ASP A CA 1
ATOM 1623 C C . ASP A 1 210 ? -31.396 33.239 -28.039 1.00 15.77 210 ASP A C 1
ATOM 1624 O O . ASP A 1 210 ? -32.361 33.820 -28.516 1.00 21.20 210 ASP A O 1
ATOM 1629 N N . ILE A 1 211 ? -30.805 33.628 -26.902 1.00 16.20 211 ILE A N 1
ATOM 1630 C CA . ILE A 1 211 ? -31.243 34.870 -26.211 1.00 18.17 211 ILE A CA 1
ATOM 1631 C C . ILE A 1 211 ? -30.015 35.799 -26.056 1.00 16.55 211 ILE A C 1
ATOM 1632 O O . ILE A 1 211 ? -28.906 35.240 -25.953 1.00 21.53 211 ILE A O 1
ATOM 1637 N N . GLU A 1 212 ? -30.312 37.080 -25.891 1.00 17.78 212 GLU A N 1
ATOM 1638 C CA . GLU A 1 212 ? -29.252 38.080 -25.593 1.00 18.53 212 GLU A CA 1
ATOM 1639 C C . GLU A 1 212 ? -28.807 37.955 -24.136 1.00 14.10 212 GLU A C 1
ATOM 1640 O O . GLU A 1 212 ? -29.443 38.537 -23.305 1.00 18.03 212 GLU A O 1
ATOM 1646 N N . ALA A 1 213 ? -27.680 37.336 -23.912 1.00 13.63 213 ALA A N 1
ATOM 1647 C CA . ALA A 1 213 ? -27.206 36.924 -22.578 1.00 12.93 213 ALA A CA 1
ATOM 1648 C C . ALA A 1 213 ? -26.941 38.114 -21.683 1.00 11.19 213 ALA A C 1
ATOM 1649 O O . ALA A 1 213 ? -26.977 37.944 -20.496 1.00 12.48 213 ALA A O 1
ATOM 1651 N N . LEU A 1 214 ? -26.601 39.265 -22.260 1.00 12.78 214 LEU A N 1
ATOM 1652 C CA . LEU A 1 214 ? -26.162 40.417 -21.457 1.00 12.60 214 LEU A CA 1
ATOM 1653 C C . LEU A 1 214 ? -27.243 41.466 -21.293 1.00 13.59 214 LEU A C 1
ATOM 1654 O O . LEU A 1 214 ? -27.021 42.401 -20.549 1.00 15.49 214 LEU A O 1
ATOM 1659 N N . SER A 1 215 ? -28.399 41.241 -21.894 1.00 13.49 215 SER A N 1
ATOM 1660 C CA A SER A 1 215 ? -29.538 42.193 -21.788 0.50 14.57 215 SER A CA 1
ATOM 1661 C CA B SER A 1 215 ? -29.526 42.199 -21.789 0.50 14.05 215 SER A CA 1
ATOM 1662 C C . SER A 1 215 ? -30.036 42.253 -20.349 1.00 13.73 215 SER A C 1
ATOM 1663 O O . SER A 1 215 ? -29.964 41.265 -19.613 1.00 12.50 215 SER A O 1
ATOM 1668 N N . PRO A 1 216 ? -30.607 43.383 -19.925 1.00 14.78 216 PRO A N 1
ATOM 1669 C CA . PRO A 1 216 ? -31.133 43.528 -18.573 1.00 13.32 216 PRO A CA 1
ATOM 1670 C C . PRO A 1 216 ? -32.254 42.519 -18.269 1.00 11.72 216 PRO A C 1
ATOM 1671 O O . PRO A 1 216 ? -32.464 42.200 -17.084 1.00 13.85 216 PRO A O 1
ATOM 1675 N N . ASP A 1 217 ? -32.906 42.034 -19.310 1.00 9.88 217 ASP A N 1
ATOM 1676 C CA . ASP A 1 217 ? -34.026 41.083 -19.188 1.00 10.07 217 ASP A CA 1
ATOM 1677 C C . ASP A 1 217 ? -33.623 39.700 -19.654 1.00 9.56 217 ASP A C 1
ATOM 1678 O O . ASP A 1 217 ? -34.495 38.854 -19.973 1.00 9.81 217 ASP A O 1
ATOM 1683 N N . ALA A 1 218 ? -32.325 39.385 -19.665 1.00 9.71 218 ALA A N 1
ATOM 1684 C CA . ALA A 1 218 ? -31.856 38.099 -20.201 1.00 9.65 218 ALA A CA 1
ATOM 1685 C C . ALA A 1 218 ? -32.515 36.899 -19.528 1.00 8.28 218 ALA A C 1
ATOM 1686 O O . ALA A 1 218 ? -32.887 35.949 -20.214 1.00 8.95 218 ALA A O 1
ATOM 1688 N N . ALA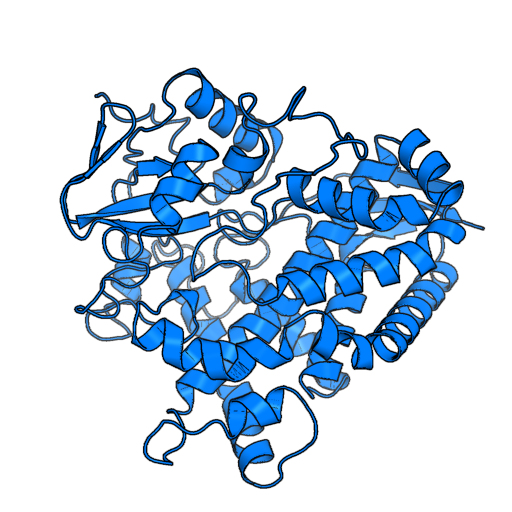 A 1 219 ? -32.577 36.904 -18.198 1.00 8.45 219 ALA A N 1
ATOM 1689 C CA . ALA A 1 219 ? -33.104 35.721 -17.474 1.00 8.28 219 ALA A CA 1
ATOM 1690 C C . ALA A 1 219 ? -34.548 35.523 -17.889 1.00 7.81 219 ALA A C 1
ATOM 1691 O O . ALA A 1 219 ? -34.959 34.390 -18.059 1.00 8.61 219 ALA A O 1
ATOM 1693 N N . ALA A 1 220 ? -35.319 36.598 -17.974 1.00 7.78 220 ALA A N 1
ATOM 1694 C CA . ALA A 1 220 ? -36.719 36.507 -18.379 1.00 8.54 220 ALA A CA 1
ATOM 1695 C C . ALA A 1 220 ? -36.853 36.000 -19.806 1.00 8.72 220 ALA A C 1
ATOM 1696 O O . ALA A 1 220 ? -37.778 35.234 -20.105 1.00 8.66 220 ALA A O 1
ATOM 1698 N N . GLN A 1 221 ? -35.954 36.433 -20.698 1.00 9.53 221 GLN A N 1
ATOM 1699 C CA . GLN A 1 221 ? -36.005 35.923 -22.074 1.00 10.53 221 GLN A CA 1
ATOM 1700 C C . GLN A 1 221 ? -35.685 34.436 -22.085 1.00 8.75 221 GLN A C 1
ATOM 1701 O O . GLN A 1 221 ? -36.322 33.676 -22.834 1.00 9.34 221 GLN A O 1
ATOM 1707 N N . GLN A 1 222 ? -34.717 34.014 -21.298 1.00 8.54 222 GLN A N 1
ATOM 1708 C CA . GLN A 1 222 ? -34.392 32.581 -21.233 1.00 8.95 222 GLN A CA 1
ATOM 1709 C C . GLN A 1 222 ? -35.536 31.765 -20.648 1.00 8.65 222 GLN A C 1
ATOM 1710 O O . GLN A 1 222 ? -35.836 30.682 -21.178 1.00 8.77 222 GLN A O 1
ATOM 1716 N N . TRP A 1 223 ? -36.143 32.276 -19.580 1.00 7.80 223 TRP A N 1
ATOM 1717 C CA . TRP A 1 223 ? -37.311 31.603 -18.968 1.00 8.27 223 TRP A CA 1
ATOM 1718 C C . TRP A 1 223 ? -38.370 31.377 -20.054 1.00 7.71 223 TRP A C 1
ATOM 1719 O O . TRP A 1 223 ? -38.892 30.264 -20.244 1.00 8.00 223 TRP A O 1
ATOM 1730 N N . ALA A 1 224 ? -38.717 32.425 -20.768 1.00 7.78 224 ALA A N 1
ATOM 1731 C CA . ALA A 1 224 ? -39.781 32.348 -21.795 1.00 7.99 224 ALA A CA 1
ATOM 1732 C C . ALA A 1 224 ? -39.390 31.383 -22.930 1.00 8.52 224 ALA A C 1
ATOM 1733 O O . ALA A 1 224 ? -40.243 30.629 -23.391 1.00 9.43 224 ALA A O 1
ATOM 1735 N N . ALA A 1 225 ? -38.140 31.460 -23.397 1.00 8.35 225 ALA A N 1
ATOM 1736 C CA . ALA A 1 225 ? -37.706 30.612 -24.527 1.00 8.63 225 ALA A CA 1
ATOM 1737 C C . ALA A 1 225 ? -37.838 29.148 -24.113 1.00 9.28 225 ALA A C 1
ATOM 1738 O O . ALA A 1 225 ? -38.220 28.257 -24.916 1.00 10.61 225 ALA A O 1
ATOM 1740 N N . THR A 1 226 ? -37.398 28.843 -22.886 1.00 8.45 226 THR A N 1
ATOM 1741 C CA . THR A 1 226 ? -37.412 27.462 -22.362 1.00 8.64 226 THR A CA 1
ATOM 1742 C C . THR A 1 226 ? -38.848 26.976 -22.257 1.00 8.89 226 THR A C 1
ATOM 1743 O O . THR A 1 226 ? -39.118 25.846 -22.683 1.00 9.47 226 THR A O 1
ATOM 1747 N N . ILE A 1 227 ? -39.736 27.815 -21.755 1.00 8.82 227 ILE A N 1
ATOM 1748 C CA . ILE A 1 227 ? -41.158 27.425 -21.645 1.00 8.79 227 ILE A CA 1
ATOM 1749 C C . ILE A 1 227 ? -41.711 27.123 -23.032 1.00 9.30 227 ILE A C 1
ATOM 1750 O O . ILE A 1 227 ? -42.432 26.128 -23.174 1.00 9.71 227 ILE A O 1
ATOM 1755 N N . ALA A 1 228 ? -41.375 27.949 -24.031 1.00 9.82 228 ALA A N 1
ATOM 1756 C CA . ALA A 1 228 ? -41.897 27.681 -25.388 1.00 10.42 228 ALA A CA 1
ATOM 1757 C C . ALA A 1 228 ? -41.419 26.334 -25.889 1.00 10.73 228 ALA A C 1
ATOM 1758 O O . ALA A 1 228 ? -42.215 25.587 -26.507 1.00 11.54 228 ALA A O 1
ATOM 1760 N N . ASP A 1 229 ? -40.192 25.956 -25.604 1.00 10.75 229 ASP A N 1
ATOM 1761 C CA . ASP A 1 229 ? -39.687 24.633 -26.021 1.00 10.38 229 ASP A CA 1
ATOM 1762 C C . ASP A 1 229 ? -40.430 23.540 -25.263 1.00 11.32 229 ASP A C 1
ATOM 1763 O O . ASP A 1 229 ? -40.814 22.545 -25.852 1.00 11.36 229 ASP A O 1
ATOM 1768 N N . PHE A 1 230 ? -40.670 23.699 -23.970 1.00 10.09 230 PHE A N 1
ATOM 1769 C CA . PHE A 1 230 ? -41.459 22.700 -23.247 1.00 10.51 230 PHE A CA 1
ATOM 1770 C C . PHE A 1 230 ? -42.874 22.611 -23.830 1.00 10.51 230 PHE A C 1
ATOM 1771 O O . PHE A 1 230 ? -43.361 21.497 -23.993 1.00 11.29 230 PHE A O 1
ATOM 1779 N N . TYR A 1 231 ? -43.510 23.705 -24.108 1.00 10.37 231 TYR A N 1
ATOM 1780 C CA . TYR A 1 231 ? -44.880 23.684 -24.695 1.00 11.75 231 TYR A CA 1
ATOM 1781 C C . TYR A 1 231 ? -44.885 22.876 -25.995 1.00 12.74 231 TYR A C 1
ATOM 1782 O O . TYR A 1 231 ? -45.830 22.142 -26.238 1.00 13.34 231 TYR A O 1
ATOM 1791 N N . ALA A 1 232 ? -43.904 23.049 -26.840 1.00 12.50 232 ALA A N 1
ATOM 1792 C CA . ALA A 1 232 ? -43.907 22.354 -28.156 1.00 13.29 232 ALA A CA 1
ATOM 1793 C C . ALA A 1 232 ? -43.823 20.869 -27.906 1.00 14.07 232 ALA A C 1
ATOM 1794 O O . ALA A 1 232 ? -44.527 20.085 -28.596 1.00 16.64 232 ALA A O 1
ATOM 1796 N N . TYR A 1 233 ? -43.024 20.433 -26.972 1.00 12.78 233 TYR A N 1
ATOM 1797 C CA . TYR A 1 233 ? -42.867 19.015 -26.621 1.00 13.35 233 TYR A CA 1
ATOM 1798 C C . TYR A 1 233 ? -44.126 18.477 -25.959 1.00 15.05 233 TYR A C 1
ATOM 1799 O O . TYR A 1 233 ? -44.697 17.404 -26.324 1.00 15.92 233 TYR A O 1
ATOM 1808 N N . PHE A 1 234 ? -44.668 19.198 -24.976 1.00 14.12 234 PHE A N 1
ATOM 1809 C CA . PHE A 1 234 ? -45.828 18.697 -24.219 1.00 14.21 234 PHE A CA 1
ATOM 1810 C C . PHE A 1 234 ? -47.118 18.816 -25.030 1.00 14.29 234 PHE A C 1
ATOM 1811 O O . PHE A 1 234 ? -48.035 18.070 -24.702 1.00 14.75 234 PHE A O 1
ATOM 1819 N N . ASP A 1 235 ? -47.223 19.669 -26.037 1.00 14.15 235 ASP A N 1
ATOM 1820 C CA . ASP A 1 235 ? -48.419 19.667 -26.925 1.00 15.51 235 ASP A CA 1
ATOM 1821 C C . ASP A 1 235 ? -48.587 18.300 -27.573 1.00 15.53 235 ASP A C 1
ATOM 1822 O O . ASP A 1 235 ? -49.713 17.766 -27.541 1.00 16.61 235 ASP A O 1
ATOM 1827 N N . VAL A 1 236 ? -47.509 17.725 -28.053 1.00 15.80 236 VAL A N 1
ATOM 1828 C CA . VAL A 1 236 ? -47.585 16.392 -28.700 1.00 16.63 236 VAL A CA 1
ATOM 1829 C C . VAL A 1 236 ? -48.006 15.366 -27.651 1.00 17.25 236 VAL A C 1
ATOM 1830 O O . VAL A 1 236 ? -48.879 14.501 -27.930 1.00 18.93 236 VAL A O 1
ATOM 1834 N N . LEU A 1 237 ? -47.480 15.439 -26.419 1.00 15.34 237 LEU A N 1
ATOM 1835 C CA . LEU A 1 237 ? -47.773 14.434 -25.387 1.00 15.54 237 LEU A CA 1
ATOM 1836 C C . LEU A 1 237 ? -49.242 14.568 -24.964 1.00 15.86 237 LEU A C 1
ATOM 1837 O O . LEU A 1 237 ? -49.934 13.527 -24.756 1.00 16.16 237 LEU A O 1
ATOM 1842 N N . VAL A 1 238 ? -49.741 15.783 -24.742 1.00 15.18 238 VAL A N 1
ATOM 1843 C CA . VAL A 1 238 ? -51.164 15.982 -24.358 1.00 15.26 238 VAL A CA 1
ATOM 1844 C C . VAL A 1 238 ? -52.072 15.382 -25.434 1.00 18.70 238 VAL A C 1
ATOM 1845 O O . VAL A 1 238 ? -53.017 14.684 -25.071 1.00 18.65 238 VAL A O 1
ATOM 1849 N N . GLU A 1 239 ? -51.806 15.708 -26.689 1.00 17.99 239 GLU A N 1
ATOM 1850 C CA . GLU A 1 239 ? -52.699 15.259 -27.807 1.00 18.28 239 GLU A CA 1
ATOM 1851 C C . GLU A 1 239 ? -52.629 13.735 -27.863 1.00 21.77 239 GLU A C 1
ATOM 1852 O O . GLU A 1 239 ? -53.720 13.089 -28.000 1.00 22.62 239 GLU A O 1
ATOM 1858 N N . SER A 1 240 ? -51.462 13.151 -27.670 1.00 19.78 240 SER A N 1
ATOM 1859 C CA . SER A 1 240 ? -51.230 11.691 -27.725 1.00 22.36 240 SER A CA 1
ATOM 1860 C C . SER A 1 240 ? -52.048 11.004 -26.646 1.00 23.15 240 SER A C 1
ATOM 1861 O O . SER A 1 240 ? -52.704 9.984 -26.921 1.00 25.15 240 SER A O 1
ATOM 1864 N N . ARG A 1 241 ? -52.034 11.498 -25.406 1.00 20.94 241 ARG A N 1
ATOM 1865 C CA . ARG A 1 241 ? -52.701 10.813 -24.278 1.00 20.61 241 ARG A CA 1
ATOM 1866 C C . ARG A 1 241 ? -54.208 11.071 -24.323 1.00 19.44 241 ARG A C 1
ATOM 1867 O O . ARG A 1 241 ? -54.963 10.214 -23.808 1.00 24.91 241 ARG A O 1
ATOM 1875 N N . ARG A 1 242 ? -54.655 12.206 -24.861 1.00 22.00 242 ARG A N 1
ATOM 1876 C CA . ARG A 1 242 ? -56.117 12.460 -25.015 1.00 21.59 242 ARG A CA 1
ATOM 1877 C C . ARG A 1 242 ? -56.679 11.448 -26.032 1.00 26.49 242 ARG A C 1
ATOM 1878 O O . ARG A 1 242 ? -57.802 10.944 -25.810 1.00 28.45 242 ARG A O 1
ATOM 1886 N N . ALA A 1 243 ? -55.915 11.159 -27.078 1.00 26.91 243 ALA A N 1
ATOM 1887 C CA . ALA A 1 243 ? -56.325 10.254 -28.182 1.00 27.83 243 ALA A CA 1
ATOM 1888 C C . ALA A 1 243 ? -56.212 8.806 -27.712 1.00 31.71 243 ALA A C 1
ATOM 1889 O O . ALA A 1 243 ? -57.090 7.997 -28.080 1.00 32.58 243 ALA A O 1
ATOM 1891 N N . GLU A 1 244 ? -55.177 8.471 -26.956 1.00 30.79 244 GLU A N 1
ATOM 1892 C CA . GLU A 1 244 ? -54.923 7.093 -26.466 1.00 33.40 244 GLU A CA 1
ATOM 1893 C C . GLU A 1 244 ? -54.447 7.152 -25.027 1.00 29.84 244 GLU A C 1
ATOM 1894 O O . GLU A 1 244 ? -53.252 7.099 -24.776 1.00 30.15 244 GLU A O 1
ATOM 1900 N N . PRO A 1 245 ? -55.378 7.222 -24.064 1.00 30.03 245 PRO A N 1
ATOM 1901 C CA . PRO A 1 245 ? -55.032 7.232 -22.648 1.00 31.47 245 PRO A CA 1
ATOM 1902 C C . PRO A 1 245 ? -54.196 6.009 -22.280 1.00 34.15 245 PRO A C 1
ATOM 1903 O O . PRO A 1 245 ? -54.467 4.910 -22.765 1.00 35.89 245 PRO A O 1
ATOM 1907 N N . ARG A 1 246 ? -53.205 6.213 -21.437 1.00 32.54 246 ARG A N 1
ATOM 1908 C CA . ARG A 1 246 ? -52.378 5.140 -20.837 1.00 31.77 246 ARG A CA 1
ATOM 1909 C C . ARG A 1 246 ? -52.477 5.226 -19.326 1.00 36.16 246 ARG A C 1
ATOM 1910 O O . ARG A 1 246 ? -53.088 6.175 -18.814 1.00 36.79 246 ARG A O 1
ATOM 1918 N N . ASP A 1 247 ? -51.871 4.270 -18.639 1.00 37.28 247 ASP A N 1
ATOM 1919 C CA . ASP A 1 247 ? -51.879 4.249 -17.162 1.00 37.88 247 ASP A CA 1
ATOM 1920 C C . ASP A 1 247 ? -50.606 4.941 -16.689 1.00 40.29 247 ASP A C 1
ATOM 1921 O O . ASP A 1 247 ? -49.743 4.265 -16.096 1.00 42.97 247 ASP A O 1
ATOM 1926 N N . ASP A 1 248 ? -50.501 6.256 -16.937 1.00 31.16 248 ASP A N 1
ATOM 1927 C CA . ASP A 1 248 ? -49.309 7.046 -16.545 1.00 25.53 248 ASP A CA 1
ATOM 1928 C C . ASP A 1 248 ? -49.768 8.440 -16.058 1.00 20.70 248 ASP A C 1
ATOM 1929 O O . ASP A 1 248 ? -50.967 8.777 -16.135 1.00 20.69 248 ASP A O 1
ATOM 1934 N N . LEU A 1 249 ? -48.854 9.188 -15.486 1.00 19.04 249 LEU A N 1
ATOM 1935 C CA . LEU A 1 249 ? -49.191 10.488 -14.868 1.00 17.80 249 LEU A CA 1
ATOM 1936 C C . LEU A 1 249 ? -49.501 11.466 -15.998 1.00 15.75 249 LEU A C 1
ATOM 1937 O O . LEU A 1 249 ? -50.354 12.325 -15.831 1.00 14.93 249 LEU A O 1
ATOM 1942 N N . ALA A 1 250 ? -48.823 11.349 -17.129 1.00 16.29 250 ALA A N 1
ATOM 1943 C CA . ALA A 1 250 ? -49.144 12.202 -18.300 1.00 16.27 250 ALA A CA 1
ATOM 1944 C C . ALA A 1 250 ? -50.628 12.099 -18.615 1.00 15.44 250 ALA A C 1
ATOM 1945 O O . ALA A 1 250 ? -51.237 13.100 -18.988 1.00 14.53 250 ALA A O 1
ATOM 1947 N N . THR A 1 251 ? -51.218 10.902 -18.561 1.00 17.79 251 THR A N 1
ATOM 1948 C CA . THR A 1 251 ? -52.623 10.748 -18.965 1.00 18.48 251 THR A CA 1
ATOM 1949 C C . THR A 1 251 ? -53.531 11.431 -17.944 1.00 15.82 251 THR A C 1
ATOM 1950 O O . THR A 1 251 ? -54.437 12.141 -18.357 1.00 16.42 251 THR A O 1
ATOM 1954 N N . LEU A 1 252 ? -53.292 11.216 -16.655 1.00 15.37 252 LEU A N 1
ATOM 1955 C CA . LEU A 1 252 ? -54.089 11.818 -15.546 1.00 16.69 252 LEU A CA 1
ATOM 1956 C C . LEU A 1 252 ? -54.174 13.317 -15.828 1.00 17.87 252 LEU A C 1
ATOM 1957 O O . LEU A 1 25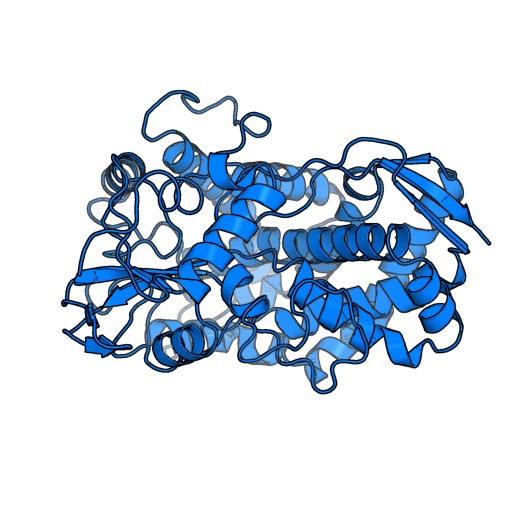2 ? -55.269 13.894 -15.824 1.00 20.41 252 LEU A O 1
ATOM 1962 N N . ILE A 1 253 ? -53.047 13.945 -16.098 1.00 14.54 253 ILE A N 1
ATOM 1963 C CA . ILE A 1 253 ? -53.058 15.415 -16.342 1.00 16.81 253 ILE A CA 1
ATOM 1964 C C . ILE A 1 253 ? -53.649 15.760 -17.709 1.00 15.67 253 ILE A C 1
ATOM 1965 O O . ILE A 1 253 ? -54.502 16.658 -17.770 1.00 16.06 253 ILE A O 1
ATOM 1970 N N . ALA A 1 254 ? -53.309 15.031 -18.763 1.00 14.76 254 ALA A N 1
ATOM 1971 C CA . ALA A 1 254 ? -53.724 15.403 -20.136 1.00 14.57 254 ALA A CA 1
ATOM 1972 C C . ALA A 1 254 ? -55.238 15.307 -20.297 1.00 14.98 254 ALA A C 1
ATOM 1973 O O . ALA A 1 254 ? -55.807 16.151 -21.033 1.00 16.10 254 ALA A O 1
ATOM 1975 N N . VAL A 1 255 ? -55.882 14.364 -19.620 1.00 17.29 255 VAL A N 1
ATOM 1976 C CA . VAL A 1 255 ? -57.332 14.150 -19.895 1.00 17.81 255 VAL A CA 1
ATOM 1977 C C . VAL A 1 255 ? -58.191 14.854 -18.852 1.00 18.73 255 VAL A C 1
ATOM 1978 O O . VAL A 1 255 ? -59.422 14.667 -18.878 1.00 20.69 255 VAL A O 1
ATOM 1982 N N . ALA A 1 256 ? -57.592 15.569 -17.898 1.00 17.03 256 ALA A N 1
ATOM 1983 C CA . ALA A 1 256 ? -58.325 16.167 -16.767 1.00 17.77 256 ALA A CA 1
ATOM 1984 C C . ALA A 1 256 ? -59.412 17.106 -17.282 1.00 17.91 256 ALA A C 1
ATOM 1985 O O . ALA A 1 256 ? -59.178 17.952 -18.188 1.00 16.14 256 ALA A O 1
ATOM 1987 N N . LYS A 1 257 ? -60.593 16.948 -16.687 1.00 19.28 257 LYS A N 1
ATOM 1988 C CA . LYS A 1 257 ? -61.775 17.771 -17.039 1.00 20.18 257 LYS A CA 1
ATOM 1989 C C . LYS A 1 257 ? -62.237 18.538 -15.795 1.00 20.93 257 LYS A C 1
ATOM 1990 O O . LYS A 1 257 ? -62.103 18.088 -14.626 1.00 21.77 257 LYS A O 1
ATOM 1996 N N . ASP A 1 258 ? -62.795 19.707 -16.044 1.00 18.76 258 ASP A N 1
ATOM 1997 C CA . ASP A 1 258 ? -63.401 20.551 -14.993 1.00 18.28 258 ASP A CA 1
ATOM 1998 C C . ASP A 1 258 ? -64.813 20.069 -14.601 1.00 17.81 258 ASP A C 1
ATOM 1999 O O . ASP A 1 258 ? -65.327 19.057 -15.167 1.00 19.43 258 ASP A O 1
ATOM 2004 N N . GLU A 1 259 ? -65.429 20.823 -13.710 1.00 20.67 259 GLU A N 1
ATOM 2005 C CA . GLU A 1 259 ? -66.750 20.469 -13.115 1.00 23.77 259 GLU A CA 1
ATOM 2006 C C . GLU A 1 259 ? -67.846 20.476 -14.200 1.00 27.16 259 GLU A C 1
ATOM 2007 O O . GLU A 1 259 ? -68.882 19.837 -13.956 1.00 28.40 259 GLU A O 1
ATOM 2013 N N . ASN A 1 260 ? -67.644 21.089 -15.364 1.00 23.63 260 ASN A N 1
ATOM 2014 C CA . ASN A 1 260 ? -68.645 21.096 -16.474 1.00 24.78 260 ASN A CA 1
ATOM 2015 C C . ASN A 1 260 ? -68.348 20.029 -17.534 1.00 25.07 260 ASN A C 1
ATOM 2016 O O . ASN A 1 260 ? -69.010 20.037 -18.601 1.00 25.71 260 ASN A O 1
ATOM 2021 N N . GLY A 1 261 ? -67.378 19.136 -17.323 1.00 24.13 261 GLY A N 1
ATOM 2022 C CA . GLY A 1 261 ? -67.042 18.076 -18.289 1.00 22.42 261 GLY A CA 1
ATOM 2023 C C . GLY A 1 261 ? -66.158 18.540 -19.435 1.00 22.28 261 GLY A C 1
ATOM 2024 O O . GLY A 1 261 ? -66.024 17.800 -20.421 1.00 25.21 261 GLY A O 1
ATOM 2025 N N . GLU A 1 262 ? -65.575 19.741 -19.357 1.00 21.86 262 GLU A N 1
ATOM 2026 C CA . GLU A 1 262 ? -64.710 20.266 -20.428 1.00 19.93 262 GLU A CA 1
ATOM 2027 C C . GLU A 1 262 ? -63.261 20.023 -20.005 1.00 17.12 262 GLU A C 1
ATOM 2028 O O . GLU A 1 262 ? -62.951 20.235 -18.809 1.00 17.17 262 GLU A O 1
ATOM 2034 N N . TYR A 1 263 ? -62.434 19.652 -20.949 1.00 17.23 263 TYR A N 1
ATOM 2035 C CA . TYR A 1 263 ? -60.986 19.587 -20.630 1.00 15.00 263 TYR A CA 1
ATOM 2036 C C . TYR A 1 263 ? -60.596 20.930 -20.025 1.00 15.70 263 TYR A C 1
ATOM 2037 O O . TYR A 1 263 ? -60.984 22.013 -20.496 1.00 15.45 263 TYR A O 1
ATOM 2046 N N . PHE A 1 264 ? -59.712 20.882 -19.024 1.00 15.30 264 PHE A N 1
ATOM 2047 C CA . PHE A 1 264 ? -58.947 22.102 -18.699 1.00 13.82 264 PHE A CA 1
ATOM 2048 C C . PHE A 1 264 ? -58.194 22.538 -19.949 1.00 13.42 264 PHE A C 1
ATOM 2049 O O . PHE A 1 264 ? -57.786 21.698 -20.759 1.00 13.55 264 PHE A O 1
ATOM 2057 N N . PRO A 1 265 ? -57.987 23.849 -20.136 1.00 14.01 265 PRO A N 1
ATOM 2058 C CA . PRO A 1 265 ? -57.165 24.304 -21.264 1.00 13.42 265 PRO A CA 1
ATOM 2059 C C . PRO A 1 265 ? -55.820 23.594 -21.282 1.00 14.17 265 PRO A C 1
ATOM 2060 O O . PRO A 1 265 ? -55.249 23.243 -20.253 1.00 12.78 265 PRO A O 1
ATOM 2064 N N . LYS A 1 266 ? -55.277 23.372 -22.479 1.00 12.29 266 LYS A N 1
ATOM 2065 C CA . LYS A 1 266 ? -54.026 22.614 -22.645 1.00 12.45 266 LYS A CA 1
ATOM 2066 C C . LYS A 1 266 ? -52.910 23.254 -21.812 1.00 10.59 266 LYS A C 1
ATOM 2067 O O . LYS A 1 266 ? -52.086 22.482 -21.352 1.00 10.81 266 LYS A O 1
ATOM 2073 N N . THR A 1 267 ? -52.842 24.575 -21.683 1.00 10.46 267 THR A N 1
ATOM 2074 C CA . THR A 1 267 ? -51.748 25.176 -20.925 1.00 10.72 267 THR A CA 1
ATOM 2075 C C . THR A 1 267 ? -51.801 24.711 -19.463 1.00 9.61 267 THR A C 1
ATOM 2076 O O . THR A 1 267 ? -50.736 24.785 -18.823 1.00 9.80 267 THR A O 1
ATOM 2080 N N . PHE A 1 268 ? -52.905 24.262 -18.921 1.00 9.82 268 PHE A N 1
ATOM 2081 C CA . PHE A 1 268 ? -52.912 23.741 -17.537 1.00 9.14 268 PHE A CA 1
ATOM 2082 C C . PHE A 1 268 ? -52.145 22.433 -17.498 1.00 8.83 268 PHE A C 1
ATOM 2083 O O . PHE A 1 268 ? -51.345 22.207 -16.589 1.00 9.72 268 PHE A O 1
ATOM 2091 N N . ALA A 1 269 ? -52.328 21.576 -18.480 1.00 8.83 269 ALA A N 1
ATOM 2092 C CA . ALA A 1 269 ? -51.523 20.354 -18.580 1.00 9.33 269 ALA A CA 1
ATOM 2093 C C . ALA A 1 269 ? -50.083 20.762 -18.747 1.00 8.79 269 ALA A C 1
ATOM 2094 O O . ALA A 1 269 ? -49.228 20.170 -18.125 1.00 9.58 269 ALA A O 1
ATOM 2096 N N . TYR A 1 270 ? -49.796 21.692 -19.646 1.00 9.08 270 TYR A N 1
ATOM 2097 C CA . TYR A 1 270 ? -48.391 22.070 -19.858 1.00 9.28 270 TYR A CA 1
ATOM 2098 C C . TYR A 1 270 ? -47.770 22.572 -18.537 1.00 9.15 270 TYR A C 1
ATOM 2099 O O . TYR A 1 270 ? -46.575 22.273 -18.300 1.00 8.96 270 TYR A O 1
ATOM 2108 N N . GLY A 1 271 ? -48.519 23.287 -17.727 1.00 8.74 271 GLY A N 1
ATOM 2109 C CA . GLY A 1 271 ? -47.960 23.808 -16.467 1.00 8.78 271 GLY A CA 1
ATOM 2110 C C . GLY A 1 271 ? -47.607 22.665 -15.525 1.00 8.91 271 GLY A C 1
ATOM 2111 O O . GLY A 1 271 ? -46.520 22.691 -14.945 1.00 9.56 271 GLY A O 1
ATOM 2112 N N . TRP A 1 272 ? -48.484 21.673 -15.365 1.00 9.33 272 TRP A N 1
ATOM 2113 C CA . TRP A 1 272 ? -48.138 20.482 -14.582 1.00 8.99 272 TRP A CA 1
ATOM 2114 C C . TRP A 1 272 ? -46.882 19.862 -15.161 1.00 8.81 272 TRP A C 1
ATOM 2115 O O . TRP A 1 272 ? -45.996 19.466 -14.395 1.00 9.00 272 TRP A O 1
ATOM 2126 N N . PHE A 1 273 ? -46.827 19.705 -16.471 1.00 9.11 273 PHE A N 1
ATOM 2127 C CA . PHE A 1 273 ? -45.727 18.969 -17.114 1.00 10.52 273 PHE A CA 1
ATOM 2128 C C . PHE 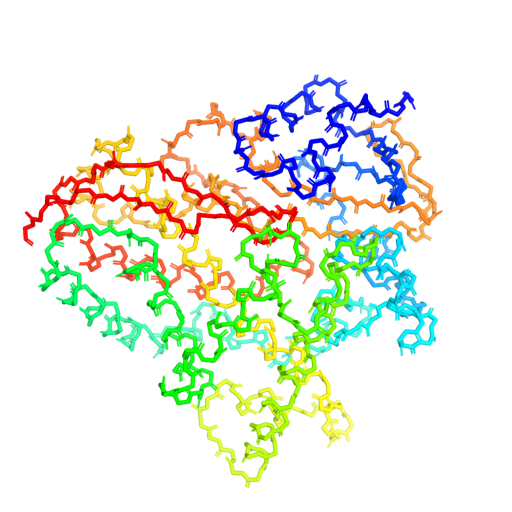A 1 273 ? -44.419 19.707 -16.955 1.00 9.60 273 PHE A C 1
ATOM 2129 O O . PHE A 1 273 ? -43.409 19.069 -16.648 1.00 10.42 273 PHE A O 1
ATOM 2137 N N . VAL A 1 274 ? -44.436 21.037 -17.065 1.00 8.83 274 VAL A N 1
ATOM 2138 C CA . VAL A 1 274 ? -43.197 21.821 -16.818 1.00 8.86 274 VAL A CA 1
ATOM 2139 C C . VAL A 1 274 ? -42.727 21.597 -15.388 1.00 9.01 274 VAL A C 1
ATOM 2140 O O . VAL A 1 274 ? -41.539 21.350 -15.169 1.00 9.96 274 VAL A O 1
ATOM 2144 N N . ALA A 1 275 ? -43.644 21.704 -14.429 1.00 9.70 275 ALA A N 1
ATOM 2145 C CA . ALA A 1 275 ? -43.220 21.585 -13.022 1.00 10.48 275 ALA A CA 1
ATOM 2146 C C . ALA A 1 275 ? -42.670 20.188 -12.782 1.00 12.05 275 ALA A C 1
ATOM 2147 O O . ALA A 1 275 ? -41.602 20.014 -12.154 1.00 13.73 275 ALA A O 1
ATOM 2149 N N . ILE A 1 276 ? -43.366 19.157 -13.241 1.00 11.90 276 ILE A N 1
ATOM 2150 C CA . ILE A 1 276 ? -42.939 17.757 -12.947 1.00 14.46 276 ILE A CA 1
ATOM 2151 C C . ILE A 1 276 ? -41.649 17.450 -13.690 1.00 14.48 276 ILE A C 1
ATOM 2152 O O . ILE A 1 276 ? -40.744 16.693 -13.136 1.00 14.15 276 ILE A O 1
ATOM 2157 N N . ALA A 1 277 ? -41.456 17.970 -14.895 1.00 11.34 277 ALA A N 1
ATOM 2158 C CA . ALA A 1 277 ? -40.293 17.669 -15.738 1.00 11.28 277 ALA A CA 1
ATOM 2159 C C . ALA A 1 277 ? -39.051 18.446 -15.293 1.00 10.24 277 ALA A C 1
ATOM 2160 O O . ALA A 1 277 ? -37.981 18.175 -15.817 1.00 12.02 277 ALA A O 1
ATOM 2162 N N . THR A 1 278 ? -39.166 19.379 -14.337 1.00 9.65 278 THR A N 1
ATOM 2163 C CA . THR A 1 278 ? -38.056 20.231 -13.885 1.00 9.44 278 THR A CA 1
ATOM 2164 C C . THR A 1 278 ? -37.864 20.018 -12.402 1.00 9.52 278 THR A C 1
ATOM 2165 O O . THR A 1 278 ? -36.941 19.227 -11.994 1.00 10.95 278 THR A O 1
ATOM 2169 N N . ALA A 1 279 ? -38.713 20.592 -11.562 1.00 9.81 279 ALA A N 1
ATOM 2170 C CA . ALA A 1 279 ? -38.648 20.395 -10.098 1.00 11.28 279 ALA A CA 1
ATOM 2171 C C . ALA A 1 279 ? -38.832 18.918 -9.754 1.00 11.54 279 ALA A C 1
ATOM 2172 O O . ALA A 1 279 ? -38.240 18.474 -8.759 1.00 14.20 279 ALA A O 1
ATOM 2174 N N . GLY A 1 280 ? -39.531 18.159 -10.567 1.00 10.08 280 GLY A N 1
ATOM 2175 C CA . GLY A 1 280 ? -39.780 16.732 -10.289 1.00 11.68 280 GLY A CA 1
ATOM 2176 C C . GLY A 1 280 ? -38.537 15.902 -10.233 1.00 12.85 280 GLY A C 1
ATOM 2177 O O . GLY A 1 280 ? -38.642 14.779 -9.672 1.00 14.86 280 GLY A O 1
ATOM 2178 N N . HIS A 1 281 ? -37.418 16.312 -10.778 1.00 10.79 281 HIS A N 1
ATOM 2179 C CA . HIS A 1 281 ? -36.158 15.571 -10.649 1.00 10.90 281 HIS A CA 1
ATOM 2180 C C . HIS A 1 281 ? -35.029 16.428 -10.087 1.00 10.66 281 HIS A C 1
ATOM 2181 O O . HIS A 1 281 ? -34.162 15.935 -9.372 1.00 11.51 281 HIS A O 1
ATOM 2188 N N . ASP A 1 282 ? -34.939 17.714 -10.409 1.00 10.17 282 ASP A N 1
ATOM 2189 C CA . ASP A 1 282 ? -33.742 18.471 -10.098 1.00 9.51 282 ASP A CA 1
ATOM 2190 C C . ASP A 1 282 ? -33.529 18.621 -8.602 1.00 9.61 282 ASP A C 1
ATOM 2191 O O . ASP A 1 282 ? -32.388 18.584 -8.135 1.00 10.20 282 ASP A O 1
ATOM 2196 N N . THR A 1 283 ? -34.614 18.836 -7.868 1.00 9.48 283 THR A N 1
ATOM 2197 C CA . THR A 1 283 ? -34.546 19.057 -6.399 1.00 10.40 283 THR A CA 1
ATOM 2198 C C . THR A 1 283 ? -34.066 17.773 -5.683 1.00 9.48 283 THR A C 1
ATOM 2199 O O . THR A 1 283 ? -33.255 17.874 -4.748 1.00 9.32 283 THR A O 1
ATOM 2203 N N . THR A 1 284 ? -34.573 16.655 -6.117 1.00 9.60 284 THR A N 1
ATOM 2204 C CA . THR A 1 284 ? -34.191 15.353 -5.539 1.00 10.36 284 THR A CA 1
ATOM 2205 C C . THR A 1 284 ? -32.734 15.096 -5.854 1.00 10.09 284 THR A C 1
ATOM 2206 O O . THR A 1 284 ? -31.991 14.697 -4.949 1.00 10.26 284 THR A O 1
ATOM 2210 N N . ALA A 1 285 ? -32.291 15.414 -7.082 1.00 10.36 285 ALA A N 1
ATOM 2211 C CA . ALA A 1 285 ? -30.876 15.250 -7.432 1.00 10.20 285 ALA A CA 1
ATOM 2212 C C . ALA A 1 285 ? -30.015 16.120 -6.524 1.00 10.11 285 ALA A C 1
ATOM 2213 O O . ALA A 1 285 ? -28.949 15.685 -5.991 1.00 10.66 285 ALA A O 1
ATOM 2215 N N . SER A 1 286 ? -30.374 17.383 -6.325 1.00 9.61 286 SER A N 1
ATOM 2216 C CA . SER A 1 286 ? -29.618 18.319 -5.462 1.00 10.24 286 SER A CA 1
ATOM 2217 C C . SER A 1 286 ? -29.509 17.767 -4.042 1.00 10.24 286 SER A C 1
ATOM 2218 O O . SER A 1 286 ? -28.510 17.956 -3.356 1.00 10.22 286 SER A O 1
ATOM 2221 N N . THR A 1 287 ? -30.622 17.269 -3.511 1.00 9.67 287 THR A N 1
ATOM 2222 C CA . THR A 1 287 ? -30.672 16.790 -2.115 1.00 9.83 287 THR A CA 1
ATOM 2223 C C . THR A 1 287 ? -29.785 15.535 -2.012 1.00 9.45 287 THR A C 1
ATOM 2224 O O . THR A 1 287 ? -29.039 15.438 -1.023 1.00 9.77 287 THR A O 1
ATOM 2228 N N . LEU A 1 288 ? -29.859 14.665 -2.979 1.00 9.19 288 LEU A N 1
ATOM 2229 C CA . LEU A 1 288 ? -28.986 13.447 -2.969 1.00 10.25 288 LEU A CA 1
ATOM 2230 C C . LEU A 1 288 ? -27.514 13.859 -2.990 1.00 11.42 288 LEU A C 1
ATOM 2231 O O . LEU A 1 288 ? -26.678 13.355 -2.193 1.00 12.44 288 LEU A O 1
ATOM 2236 N N . ALA A 1 289 ? -27.123 14.778 -3.891 1.00 11.67 289 ALA A N 1
ATOM 2237 C CA . ALA A 1 289 ? -25.730 15.235 -3.973 1.00 11.09 289 ALA A CA 1
ATOM 2238 C C . ALA A 1 289 ? -25.345 15.927 -2.687 1.00 10.46 289 ALA A C 1
ATOM 2239 O O . ALA A 1 289 ? -24.220 15.739 -2.127 1.00 11.97 289 ALA A O 1
ATOM 2241 N N . GLY A 1 290 ? -26.187 16.767 -2.103 1.00 10.20 290 GLY A N 1
ATOM 2242 C CA . GLY A 1 290 ? -25.923 17.437 -0.861 1.00 10.50 290 GLY A CA 1
ATOM 2243 C C . GLY A 1 290 ? -25.744 16.441 0.283 1.00 11.01 290 GLY A C 1
ATOM 2244 O O . GLY A 1 290 ? -24.916 16.637 1.149 1.00 12.28 290 GLY A O 1
ATOM 2245 N N . CYS A 1 291 ? -26.563 15.401 0.305 1.00 11.04 291 CYS A N 1
ATOM 2246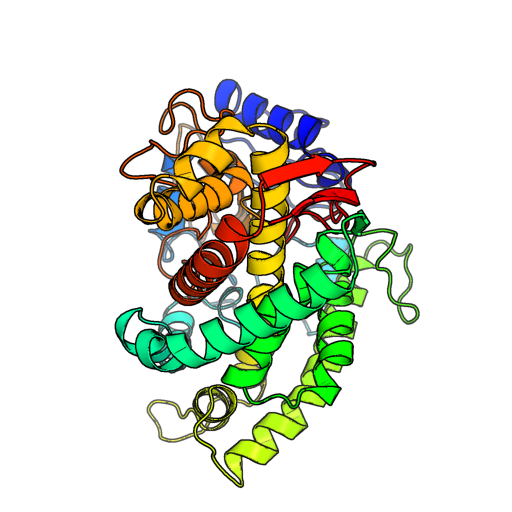 C CA . CYS A 1 291 ? -26.426 14.304 1.274 1.00 11.64 291 CYS A CA 1
ATOM 2247 C C . CYS A 1 291 ? -25.008 13.706 1.142 1.00 11.24 291 CYS A C 1
ATOM 2248 O O . CYS A 1 291 ? -24.327 13.593 2.209 1.00 11.67 291 CYS A O 1
ATOM 2251 N N . LEU A 1 292 ? -24.618 13.325 -0.054 1.00 11.09 292 LEU A N 1
ATOM 2252 C CA . LEU A 1 292 ? -23.268 12.747 -0.246 1.00 11.93 292 LEU A CA 1
ATOM 2253 C C . LEU A 1 292 ? -22.237 13.732 0.273 1.00 12.41 292 LEU A C 1
ATOM 2254 O O . LEU A 1 292 ? -21.250 13.302 0.905 1.00 13.52 292 LEU A O 1
ATOM 2259 N N . GLN A 1 293 ? -22.320 15.013 -0.042 1.00 11.91 293 GLN A N 1
ATOM 2260 C CA . GLN A 1 293 ? -21.355 15.990 0.446 1.00 12.59 293 GLN A CA 1
ATOM 2261 C C . GLN A 1 293 ? -21.313 16.021 1.965 1.00 13.31 293 GLN A C 1
ATOM 2262 O O . GLN A 1 293 ? -20.219 16.100 2.599 1.00 13.17 293 GLN A O 1
ATOM 2268 N N . SER A 1 294 ? -22.446 15.924 2.635 1.00 12.47 294 SER A N 1
ATOM 2269 C CA . SER A 1 294 ? -22.520 15.917 4.093 1.00 12.50 294 SER A CA 1
ATOM 2270 C C . SER A 1 294 ? -21.960 14.600 4.652 1.00 12.48 294 SER A C 1
ATOM 2271 O O . SER A 1 294 ? -21.284 14.698 5.721 1.00 14.09 294 SER A O 1
ATOM 2274 N N . LEU A 1 295 ? -22.147 13.492 3.978 1.00 12.29 295 LEU A N 1
ATOM 2275 C CA . LEU A 1 295 ? -21.559 12.216 4.483 1.00 13.53 295 LEU A CA 1
ATOM 2276 C C . LEU A 1 295 ? -20.043 12.300 4.358 1.00 16.04 295 LEU A C 1
ATOM 2277 O O . LEU A 1 295 ? -19.327 11.614 5.161 1.00 16.36 295 LEU A O 1
ATOM 2282 N N . ALA A 1 296 ? -19.501 13.024 3.387 1.00 14.39 296 ALA A N 1
ATOM 2283 C CA . ALA A 1 296 ? -18.032 13.198 3.285 1.00 13.98 296 ALA A CA 1
ATOM 2284 C C . ALA A 1 296 ? -17.533 14.040 4.459 1.00 16.04 296 ALA A C 1
ATOM 2285 O O . ALA A 1 296 ? -16.415 13.745 5.026 1.00 16.99 296 ALA A O 1
ATOM 2287 N N . ALA A 1 297 ? -18.242 15.071 4.876 1.00 14.84 297 ALA A N 1
ATOM 2288 C CA . ALA A 1 297 ? -17.853 15.952 5.974 1.00 16.65 297 ALA A CA 1
ATOM 2289 C C . ALA A 1 297 ? -18.032 15.231 7.302 1.00 19.18 297 ALA A C 1
ATOM 2290 O O . ALA A 1 297 ? -17.428 15.662 8.297 1.00 21.18 297 ALA A O 1
ATOM 2292 N N . HIS A 1 298 ? -18.972 14.285 7.357 1.00 18.04 298 HIS A N 1
ATOM 2293 C CA . HIS A 1 298 ? -19.429 13.656 8.632 1.00 18.76 298 HIS A CA 1
ATOM 2294 C C . HIS A 1 298 ? -19.375 12.156 8.444 1.00 19.84 298 HIS A C 1
ATOM 2295 O O . HIS A 1 298 ? -20.412 11.494 8.379 1.00 18.42 298 HIS A O 1
ATOM 2302 N N . PRO A 1 299 ? -18.180 11.524 8.310 1.00 18.27 299 PRO A N 1
ATOM 2303 C CA . PRO A 1 299 ? -18.127 10.109 7.971 1.00 19.39 299 PRO A CA 1
ATOM 2304 C C . PRO A 1 299 ? -18.789 9.232 9.061 1.00 17.10 299 PRO A C 1
ATOM 2305 O O . PRO A 1 299 ? -19.227 8.129 8.710 1.00 21.12 299 PRO A O 1
ATOM 2309 N N . GLU A 1 300 ? -18.823 9.708 10.307 1.00 18.19 300 GLU A N 1
ATOM 2310 C CA . GLU A 1 300 ? -19.448 8.981 11.444 1.00 19.80 300 GLU A CA 1
ATOM 2311 C C . GLU A 1 300 ? -20.938 8.827 11.134 1.00 21.90 300 GLU A C 1
ATOM 2312 O O . GLU A 1 300 ? -21.567 7.859 11.589 1.00 21.68 300 GLU A O 1
ATOM 2318 N N . VAL A 1 301 ? -21.544 9.772 10.403 1.00 19.57 301 VAL A N 1
ATOM 2319 C CA . VAL A 1 301 ? -22.986 9.629 10.056 1.00 17.51 301 VAL A CA 1
ATOM 2320 C C . VAL A 1 301 ? -23.153 8.489 9.072 1.00 16.59 301 VAL A C 1
ATOM 2321 O O . VAL A 1 301 ? -24.117 7.674 9.149 1.00 15.77 301 VAL A O 1
ATOM 2325 N N . LEU A 1 302 ? -22.330 8.386 8.054 1.00 16.24 302 LEU A N 1
ATOM 2326 C CA . LEU A 1 302 ? -22.376 7.260 7.117 1.00 15.31 302 LEU A CA 1
ATOM 2327 C C . LEU A 1 302 ? -22.234 5.946 7.912 1.00 17.70 302 LEU A C 1
ATOM 2328 O O . LEU A 1 302 ? -22.947 5.052 7.641 1.00 16.64 302 LEU A O 1
ATOM 2333 N N . ASP A 1 303 ? -21.266 5.888 8.801 1.00 19.00 303 ASP A N 1
ATOM 2334 C CA . ASP A 1 303 ? -21.055 4.622 9.561 1.00 19.62 303 ASP A CA 1
ATOM 2335 C C . ASP A 1 303 ? -22.356 4.295 10.311 1.00 19.72 303 ASP A C 1
ATOM 2336 O O . ASP A 1 303 ? -22.804 3.090 10.293 1.00 19.28 303 ASP A O 1
ATOM 2341 N N . ARG A 1 304 ? -22.955 5.278 10.953 1.00 17.41 304 ARG A N 1
ATOM 2342 C CA . ARG A 1 304 ? -24.151 5.059 11.802 1.00 17.82 304 ARG A CA 1
ATOM 2343 C C . ARG A 1 304 ? -25.324 4.621 10.937 1.00 18.51 304 ARG A C 1
ATOM 2344 O O . ARG A 1 304 ? -26.077 3.700 11.320 1.00 18.48 304 ARG A O 1
ATOM 2352 N N . VAL A 1 305 ? -25.547 5.210 9.756 1.00 16.22 305 VAL A N 1
ATOM 2353 C CA . VAL A 1 305 ? -26.722 4.849 8.954 1.00 15.66 305 VAL A CA 1
ATOM 2354 C C . VAL A 1 305 ? -26.509 3.499 8.266 1.00 16.15 305 VAL A C 1
ATOM 2355 O O . VAL A 1 305 ? -27.473 2.810 7.923 1.00 18.39 305 VAL A O 1
ATOM 2359 N N . LYS A 1 306 ? -25.259 3.083 8.034 1.00 17.12 306 LYS A N 1
ATOM 2360 C CA . LYS A 1 306 ? -25.019 1.723 7.492 1.00 17.93 306 LYS A CA 1
ATOM 2361 C C . LYS A 1 306 ? -25.291 0.702 8.625 1.00 17.14 306 LYS A C 1
ATOM 2362 O O . LYS A 1 306 ? -25.822 -0.322 8.284 1.00 18.67 306 LYS A O 1
ATOM 2368 N N . GLY A 1 307 ? -25.068 1.120 9.862 1.00 17.84 307 GLY A N 1
ATOM 2369 C CA . GLY A 1 307 ? -25.290 0.299 11.080 1.00 18.41 307 GLY A CA 1
ATOM 2370 C C . GLY A 1 307 ? -26.759 0.176 11.382 1.00 19.74 307 GLY A C 1
ATOM 2371 O O . GLY A 1 307 ? -27.220 -0.901 11.842 1.00 19.65 307 GLY A O 1
ATOM 2372 N N . ASP A 1 308 ? -27.543 1.212 11.070 1.00 18.44 308 ASP A N 1
ATOM 2373 C CA . ASP A 1 308 ? -29.007 1.217 11.337 1.00 17.74 308 ASP A CA 1
ATOM 2374 C C . ASP A 1 308 ? -29.732 1.840 10.136 1.00 17.09 308 ASP A C 1
ATOM 2375 O O . ASP A 1 308 ? -29.934 3.064 10.131 1.00 17.79 308 ASP A O 1
ATOM 2380 N N . PRO A 1 309 ? -30.093 1.069 9.107 1.00 17.12 309 PRO A N 1
ATOM 2381 C CA . PRO A 1 309 ? -30.779 1.583 7.921 1.00 18.23 309 PRO A CA 1
ATOM 2382 C C . PRO A 1 309 ? -32.121 2.242 8.260 1.00 18.77 309 PRO A C 1
ATOM 2383 O O . PRO A 1 309 ? -32.597 3.037 7.435 1.00 17.25 309 PRO A O 1
ATOM 2387 N N . ASP A 1 310 ? -32.730 2.016 9.422 1.00 17.13 310 ASP A N 1
ATOM 2388 C CA . ASP A 1 310 ? -33.967 2.738 9.823 1.00 19.18 310 ASP A CA 1
ATOM 2389 C C . ASP A 1 310 ? -33.667 4.209 10.098 1.00 18.10 310 ASP A C 1
ATOM 2390 O O . ASP A 1 310 ? -34.623 4.997 10.241 1.00 19.69 310 ASP A O 1
ATOM 2395 N N . LEU A 1 311 ? -32.408 4.606 10.208 1.00 16.26 311 LEU A N 1
ATOM 2396 C CA . LEU A 1 311 ? -32.030 6.041 10.298 1.00 15.85 311 LEU A CA 1
ATOM 2397 C C . LEU A 1 311 ? -32.130 6.727 8.918 1.00 14.08 311 LEU A C 1
ATOM 2398 O O . LEU A 1 311 ? -31.976 7.980 8.943 1.00 14.68 311 LEU A O 1
ATOM 2403 N N . ILE A 1 312 ? -32.332 6.020 7.836 1.00 13.47 312 ILE A N 1
ATOM 2404 C CA . ILE A 1 312 ? -32.313 6.645 6.466 1.00 13.61 312 ILE A CA 1
ATOM 2405 C C . ILE A 1 312 ? -33.364 7.752 6.398 1.00 13.94 312 ILE A C 1
ATOM 2406 O O . ILE A 1 312 ? -33.042 8.847 5.919 1.00 13.30 312 ILE A O 1
ATOM 2411 N N . PRO A 1 313 ? -34.634 7.594 6.781 1.00 13.00 313 PRO A N 1
ATOM 2412 C CA . PRO A 1 313 ? -35.563 8.725 6.686 1.00 13.78 313 PRO A CA 1
ATOM 2413 C C . PRO A 1 313 ? -35.058 9.928 7.473 1.00 13.66 313 PRO A C 1
ATOM 2414 O O . PRO A 1 313 ? -35.308 11.097 7.046 1.00 13.62 313 PRO A O 1
ATOM 2418 N N . ASP A 1 314 ? -34.409 9.802 8.628 1.00 13.15 314 ASP A N 1
ATOM 2419 C CA . ASP A 1 314 ? -33.854 10.902 9.413 1.00 13.22 314 ASP A CA 1
ATOM 2420 C C . ASP A 1 314 ? -32.738 11.549 8.581 1.00 12.55 314 ASP A C 1
ATOM 2421 O O . ASP A 1 314 ? -32.607 12.813 8.661 1.00 13.05 314 ASP A O 1
ATOM 2426 N N . LEU A 1 315 ? -31.895 10.765 7.930 1.00 12.55 315 LEU A N 1
ATOM 2427 C CA . LEU A 1 315 ? -30.836 11.316 7.089 1.00 12.08 315 LEU A CA 1
ATOM 2428 C C . LEU A 1 315 ? -31.497 12.108 5.941 1.00 12.00 315 LEU A C 1
ATOM 2429 O O . LEU A 1 315 ? -30.949 13.202 5.590 1.00 12.42 315 LEU A O 1
ATOM 2434 N N . VAL A 1 316 ? -32.540 11.594 5.331 1.00 11.33 316 VAL A N 1
ATOM 2435 C CA . VAL A 1 316 ? -33.232 12.350 4.247 1.00 10.84 316 VAL A CA 1
ATOM 2436 C C . VAL A 1 316 ? -33.745 13.646 4.819 1.00 12.03 316 VAL A C 1
ATOM 2437 O O . VAL A 1 316 ? -33.541 14.697 4.157 1.00 10.93 316 VAL A O 1
ATOM 2441 N N . ASN A 1 317 ? -34.423 13.660 5.944 1.00 11.35 317 ASN A N 1
ATOM 2442 C CA . ASN A 1 317 ? -35.002 14.882 6.499 1.00 12.17 317 ASN A CA 1
ATOM 2443 C C . ASN A 1 317 ? -33.911 15.886 6.774 1.00 10.99 317 ASN A C 1
ATOM 2444 O O . ASN A 1 317 ? -34.119 17.105 6.522 1.00 11.09 317 ASN A O 1
ATOM 2449 N N . GLU A 1 318 ? -32.759 15.492 7.321 1.00 11.11 318 GLU A N 1
ATOM 2450 C CA . GLU A 1 318 ? -31.726 16.481 7.655 1.00 11.66 318 GLU A CA 1
ATOM 2451 C C . GLU A 1 318 ? -31.042 16.939 6.367 1.00 11.77 318 GLU A C 1
ATOM 2452 O O . GLU A 1 318 ? -30.702 18.153 6.351 1.00 12.99 318 GLU A O 1
ATOM 2458 N N . SER A 1 319 ? -30.935 16.110 5.357 1.00 10.71 319 SER A N 1
ATOM 2459 C CA . SER A 1 319 ? -30.415 16.526 4.035 1.00 10.54 319 SER A CA 1
ATOM 2460 C C . SER A 1 319 ? -31.375 17.580 3.478 1.00 10.09 319 SER A C 1
ATOM 2461 O O . SER A 1 319 ? -30.918 18.618 2.946 1.00 11.02 319 SER A O 1
ATOM 2464 N N . LEU A 1 320 ? -32.658 17.384 3.563 1.00 9.58 320 LEU A N 1
ATOM 2465 C CA . LEU A 1 320 ? -33.630 18.360 3.024 1.00 9.02 320 LEU A CA 1
ATOM 2466 C C . LEU A 1 320 ? -33.472 19.645 3.758 1.00 9.51 320 LEU A C 1
ATOM 2467 O O . LEU A 1 320 ? -33.458 20.736 3.137 1.00 9.27 320 LEU A O 1
ATOM 2472 N N . ARG A 1 321 ? -33.350 19.672 5.051 1.00 8.62 321 ARG A N 1
ATOM 2473 C CA . ARG A 1 321 ? -33.258 20.893 5.852 1.00 9.43 321 ARG A CA 1
ATOM 2474 C C . ARG A 1 321 ? -31.972 21.628 5.459 1.00 10.02 321 ARG A C 1
ATOM 2475 O O . ARG A 1 321 ? -31.994 22.857 5.293 1.00 10.52 321 ARG A O 1
ATOM 2483 N N . ILE A 1 322 ? -30.831 20.920 5.387 1.00 11.02 322 ILE A N 1
ATOM 2484 C CA . ILE A 1 322 ? -29.535 21.582 5.151 1.00 11.16 322 ILE A CA 1
ATOM 2485 C C . ILE A 1 322 ? -29.492 22.070 3.681 1.00 10.34 322 ILE A C 1
ATOM 2486 O O . ILE A 1 322 ? -28.958 23.178 3.492 1.00 11.50 322 ILE A O 1
ATOM 2491 N N . VAL A 1 323 ? -29.894 21.270 2.715 1.00 9.33 323 VAL A N 1
ATOM 2492 C CA . VAL A 1 323 ? -29.737 21.606 1.268 1.00 9.09 323 VAL A CA 1
ATOM 2493 C C . VAL A 1 323 ? -30.784 22.640 0.868 1.00 9.79 323 VAL A C 1
ATOM 2494 O O . VAL A 1 323 ? -30.462 23.650 0.232 1.00 10.83 323 VAL A O 1
ATOM 2498 N N . SER A 1 324 ? -32.048 22.425 1.253 1.00 9.90 324 SER A N 1
ATOM 2499 C CA . SER A 1 324 ? -33.186 23.357 1.041 1.00 9.12 324 SER A CA 1
ATOM 2500 C C . SER A 1 324 ? -33.055 23.927 -0.369 1.00 8.89 324 SER A C 1
ATOM 2501 O O . SER A 1 324 ? -32.925 25.148 -0.546 1.00 8.98 324 SER A O 1
ATOM 2504 N N . PRO A 1 325 ? -33.138 23.098 -1.411 1.00 8.62 325 PRO A N 1
ATOM 2505 C CA . PRO A 1 325 ? -32.786 23.575 -2.751 1.00 8.86 325 PRO A CA 1
ATOM 2506 C C . PRO A 1 325 ? -33.758 24.552 -3.370 1.00 9.25 325 PRO A C 1
ATOM 2507 O O . PRO A 1 325 ? -33.353 25.282 -4.289 1.00 9.53 325 PRO A O 1
ATOM 2511 N N . VAL A 1 326 ? -35.003 24.566 -2.916 1.00 7.97 326 VAL A N 1
ATOM 2512 C CA . VAL A 1 326 ? -35.969 25.563 -3.418 1.00 7.81 326 VAL A CA 1
ATOM 2513 C C . VAL A 1 326 ? -35.881 26.751 -2.487 1.00 8.12 326 VAL A C 1
ATOM 2514 O O . VAL A 1 326 ? -36.279 26.668 -1.327 1.00 7.78 326 VAL A O 1
ATOM 2518 N N . LYS A 1 327 ? -35.325 27.852 -2.983 1.00 7.68 327 LYS A N 1
ATOM 2519 C CA . LYS A 1 327 ? -34.917 28.982 -2.100 1.00 7.13 327 LYS A CA 1
ATOM 2520 C C . LYS A 1 327 ? -36.029 29.978 -1.784 1.00 6.85 327 LYS A C 1
ATOM 2521 O O . LYS A 1 327 ? -35.974 30.539 -0.766 1.00 7.62 327 LYS A O 1
ATOM 2527 N N . HIS A 1 328 ? -36.988 30.120 -2.684 1.00 6.47 328 HIS A N 1
ATOM 2528 C CA . HIS A 1 328 ? -38.036 31.135 -2.455 1.00 6.95 328 HIS A CA 1
ATOM 2529 C C . HIS A 1 328 ? -39.149 30.993 -3.469 1.00 6.67 328 HIS A C 1
ATOM 2530 O O . HIS A 1 328 ? -38.999 30.349 -4.436 1.00 7.22 328 HIS A O 1
ATOM 2537 N N . PHE A 1 329 ? -40.261 31.537 -3.032 1.00 6.67 329 PHE A N 1
ATOM 2538 C CA . PHE A 1 329 ? -41.349 32.021 -3.907 1.00 6.71 329 PHE A CA 1
ATOM 2539 C C . PHE A 1 329 ? -41.704 33.412 -3.359 1.00 7.15 329 PHE A C 1
ATOM 2540 O O . PHE A 1 329 ? -41.385 33.731 -2.268 1.00 7.62 329 PHE A O 1
ATOM 2548 N N . THR A 1 330 ? -42.369 34.213 -4.184 1.00 6.95 330 THR A N 1
ATOM 2549 C CA . THR A 1 330 ? -42.801 35.540 -3.749 1.00 7.00 330 THR A CA 1
ATOM 2550 C C . THR A 1 330 ? -44.297 35.570 -3.487 1.00 6.88 330 THR A C 1
ATOM 2551 O O . THR A 1 330 ? -45.059 34.759 -4.052 1.00 7.59 330 THR A O 1
ATOM 2555 N N . ARG A 1 331 ? -44.693 36.517 -2.673 1.00 6.92 331 ARG A N 1
ATOM 2556 C CA . ARG A 1 331 ? -46.094 36.811 -2.392 1.00 6.97 331 ARG A CA 1
ATOM 2557 C C . ARG A 1 331 ? -46.337 38.297 -2.516 1.00 7.30 331 ARG A C 1
ATOM 2558 O O . ARG A 1 331 ? -45.387 39.078 -2.431 1.00 8.20 331 ARG A O 1
ATOM 2566 N N . VAL A 1 332 ? -47.565 38.687 -2.664 1.00 7.44 332 VAL A N 1
ATOM 2567 C CA . VAL A 1 332 ? -47.970 40.088 -2.616 1.00 7.66 332 VAL A CA 1
ATOM 2568 C C . VAL A 1 332 ? -49.073 40.252 -1.590 1.00 8.05 332 VAL A C 1
ATOM 2569 O O . VAL A 1 332 ? -50.049 39.491 -1.534 1.00 8.15 332 VAL A O 1
ATOM 2573 N N . ALA A 1 333 ? -48.958 41.298 -0.773 1.00 8.33 333 ALA A N 1
ATOM 2574 C CA . ALA A 1 333 ? -49.973 41.600 0.245 1.00 7.68 333 ALA A CA 1
ATOM 2575 C C . ALA A 1 333 ? -51.197 42.178 -0.438 1.00 8.47 333 ALA A C 1
ATOM 2576 O O . ALA A 1 333 ? -51.127 43.218 -1.167 1.00 9.35 333 ALA A O 1
ATOM 2578 N N . LEU A 1 334 ? -52.356 41.604 -0.217 1.00 9.05 334 LEU A N 1
ATOM 2579 C CA . LEU A 1 334 ? -53.631 42.119 -0.773 1.00 9.35 334 LEU A CA 1
ATOM 2580 C C . LEU A 1 334 ? -54.254 43.139 0.151 1.00 10.37 334 LEU A C 1
ATOM 2581 O O . LEU A 1 334 ? -55.182 43.842 -0.311 1.00 13.51 334 LEU A O 1
ATOM 2586 N N . GLN A 1 335 ? -53.727 43.299 1.327 1.00 10.60 335 GLN A N 1
ATOM 2587 C CA . GLN A 1 335 ? -54.202 44.331 2.302 1.00 11.16 335 GLN A CA 1
ATOM 2588 C C . GLN A 1 335 ? -53.031 44.642 3.195 1.00 11.19 335 GLN A C 1
ATOM 2589 O O . GLN A 1 335 ? -52.033 43.856 3.286 1.00 11.96 335 GLN A O 1
ATOM 2595 N N . ASP A 1 336 ? -53.043 45.783 3.909 1.00 11.98 336 ASP A N 1
ATOM 2596 C CA . ASP A 1 336 ? -52.017 46.075 4.887 1.00 12.69 336 ASP A CA 1
ATOM 2597 C C . ASP A 1 336 ? -52.013 45.005 5.976 1.00 12.74 336 ASP A C 1
ATOM 2598 O O . ASP A 1 336 ? -53.110 44.464 6.326 1.00 14.52 336 ASP A O 1
ATOM 2603 N N . TYR A 1 337 ? -50.853 44.704 6.528 1.00 11.40 337 TYR A N 1
ATOM 2604 C CA . TYR A 1 337 ? -50.725 43.606 7.497 1.00 11.30 337 TYR A CA 1
ATOM 2605 C C . TYR A 1 337 ? -49.541 43.934 8.397 1.00 12.79 337 TYR A C 1
ATOM 2606 O O . TYR A 1 337 ? -48.436 44.203 7.895 1.00 14.02 337 TYR A O 1
ATOM 2615 N N . GLU A 1 338 ? -49.722 43.857 9.716 1.00 13.56 338 GLU A N 1
ATOM 2616 C CA . GLU A 1 338 ? -48.642 44.062 10.685 1.00 13.95 338 GLU A CA 1
ATOM 2617 C C . GLU A 1 338 ? -48.046 42.739 11.108 1.00 13.04 338 GLU A C 1
ATOM 2618 O O . GLU A 1 338 ? -48.756 41.820 11.522 1.00 14.32 338 GLU A O 1
ATOM 2624 N N . MET A 1 339 ? -46.730 42.634 11.052 1.00 13.65 339 MET A N 1
ATOM 2625 C CA . MET A 1 339 ? -46.037 41.418 11.498 1.00 14.28 339 MET A CA 1
ATOM 2626 C C . MET A 1 339 ? -44.697 41.829 12.083 1.00 14.04 339 MET A C 1
ATOM 2627 O O . MET A 1 339 ? -43.989 42.663 11.481 1.00 13.10 339 MET A O 1
ATOM 2632 N N . ARG A 1 340 ? -44.347 41.298 13.246 1.00 14.37 340 ARG A N 1
ATOM 2633 C CA . ARG A 1 340 ? -43.015 41.490 13.860 1.00 15.39 340 ARG A CA 1
ATOM 2634 C C . ARG A 1 340 ? -42.689 42.983 13.959 1.00 15.65 340 ARG A C 1
ATOM 2635 O O . ARG A 1 340 ? -41.562 43.365 13.598 1.00 18.78 340 ARG A O 1
ATOM 2643 N N . GLY A 1 341 ? -43.699 43.798 14.309 1.00 17.85 341 GLY A N 1
ATOM 2644 C CA . GLY A 1 341 ? -43.507 45.251 14.517 1.00 20.22 341 GLY A CA 1
ATOM 2645 C C . GLY A 1 341 ? -43.367 46.032 13.214 1.00 21.43 341 GLY A C 1
ATOM 2646 O O . GLY A 1 341 ? -43.064 47.252 13.249 1.00 22.65 341 GLY A O 1
ATOM 2647 N N . GLN A 1 342 ? -43.594 45.394 12.056 1.00 16.55 342 GLN A N 1
ATOM 2648 C CA . GLN A 1 342 ? -43.456 46.089 10.765 1.00 15.84 342 GLN A CA 1
ATOM 2649 C C . GLN A 1 342 ? -44.828 46.218 10.109 1.00 15.25 342 GLN A C 1
ATOM 2650 O O . GLN A 1 342 ? -45.690 45.373 10.350 1.00 18.50 342 GLN A O 1
ATOM 2656 N N . LYS A 1 343 ? -45.017 47.236 9.290 1.00 14.17 343 LYS A N 1
ATOM 2657 C CA . LYS A 1 343 ? -46.256 47.519 8.563 1.00 14.67 343 LYS A CA 1
ATOM 2658 C C . LYS A 1 343 ? -46.050 47.186 7.090 1.00 14.69 343 LYS A C 1
ATOM 2659 O O . LYS A 1 343 ? -45.520 48.005 6.326 1.00 15.71 343 LYS A O 1
ATOM 2665 N N . ILE A 1 344 ? -46.476 45.985 6.723 1.00 13.14 344 ILE A N 1
ATOM 2666 C CA . ILE A 1 344 ? -46.506 45.586 5.300 1.00 13.38 344 ILE A CA 1
ATOM 2667 C C . ILE A 1 344 ? -47.682 46.283 4.677 1.00 12.54 344 ILE A C 1
ATOM 2668 O O . ILE A 1 344 ? -48.780 46.253 5.258 1.00 14.38 344 ILE A O 1
ATOM 2673 N N . LYS A 1 345 ? -47.505 46.940 3.568 1.00 12.08 345 LYS A N 1
ATOM 2674 C CA . LYS A 1 345 ? -48.581 47.679 2.909 1.00 12.78 345 LYS A CA 1
ATOM 2675 C C . LYS A 1 345 ? -49.185 46.868 1.775 1.00 11.81 345 LYS A C 1
ATOM 2676 O O . LYS A 1 345 ? -48.442 46.114 1.108 1.00 10.93 345 LYS A O 1
ATOM 2682 N N . ALA A 1 346 ? -50.448 47.056 1.490 1.00 10.99 346 ALA A N 1
ATOM 2683 C CA . ALA A 1 346 ? -51.106 46.474 0.337 1.00 11.23 346 ALA A CA 1
ATOM 2684 C C . ALA A 1 346 ? -50.246 46.751 -0.886 1.00 11.28 346 ALA A C 1
ATOM 2685 O O . ALA A 1 346 ? -49.870 47.902 -1.147 1.00 12.11 346 ALA A O 1
ATOM 2687 N N . GLY A 1 347 ? -49.994 45.732 -1.679 1.00 10.20 347 GLY A N 1
ATOM 2688 C CA . GLY A 1 347 ? -49.192 45.800 -2.898 1.00 9.57 347 GLY A CA 1
ATOM 2689 C C . GLY A 1 347 ? -47.737 45.516 -2.652 1.00 9.27 347 GLY A C 1
ATOM 2690 O O . GLY A 1 347 ? -46.978 45.300 -3.621 1.00 10.60 347 GLY A O 1
ATOM 2691 N N . ASP A 1 348 ? -47.278 45.478 -1.416 1.00 9.45 348 ASP A N 1
ATOM 2692 C CA . ASP A 1 348 ? -45.864 45.143 -1.149 1.00 8.97 348 ASP A CA 1
ATOM 2693 C C . ASP A 1 348 ? -45.633 43.677 -1.467 1.00 9.29 348 ASP A C 1
ATOM 2694 O O . ASP A 1 348 ? -46.458 42.804 -1.115 1.00 9.47 348 ASP A O 1
ATOM 2699 N N . ARG A 1 349 ? -44.479 43.382 -2.025 1.00 8.24 349 ARG A N 1
ATOM 2700 C CA . ARG A 1 349 ? -44.026 42.002 -2.311 1.00 7.85 349 ARG A CA 1
ATOM 2701 C C . ARG A 1 349 ? -43.163 41.482 -1.160 1.00 7.93 349 ARG A C 1
ATOM 2702 O O . ARG A 1 349 ? -42.431 42.227 -0.506 1.00 8.69 349 ARG A O 1
ATOM 2710 N N . LEU A 1 350 ? -43.211 40.166 -0.992 1.00 7.90 350 LEU A N 1
ATOM 2711 C CA . LEU A 1 350 ? -42.494 39.400 0.013 1.00 7.99 350 LEU A CA 1
ATOM 2712 C C . LEU A 1 350 ? -41.700 38.330 -0.684 1.00 7.57 350 LEU A C 1
ATOM 2713 O O . LEU A 1 350 ? -42.207 37.708 -1.634 1.00 8.35 350 LEU A O 1
ATOM 2718 N N . MET A 1 351 ? -40.512 38.033 -0.188 1.00 7.32 351 MET A N 1
ATOM 2719 C CA . MET A 1 351 ? -39.686 36.918 -0.648 1.00 7.71 351 MET A CA 1
ATOM 2720 C C . MET A 1 351 ? -39.579 35.915 0.495 1.00 7.76 351 MET A C 1
ATOM 2721 O O . MET A 1 351 ? -38.995 36.253 1.535 1.00 8.73 351 MET A O 1
ATOM 2726 N N . LEU A 1 352 ? -40.093 34.708 0.280 1.00 8.04 352 LEU A N 1
ATOM 2727 C CA . LEU A 1 352 ? -40.119 33.659 1.325 1.00 7.95 352 LEU A CA 1
ATOM 2728 C C . LEU A 1 352 ? -38.823 32.901 1.305 1.00 8.44 352 LEU A C 1
ATOM 2729 O O . LEU A 1 352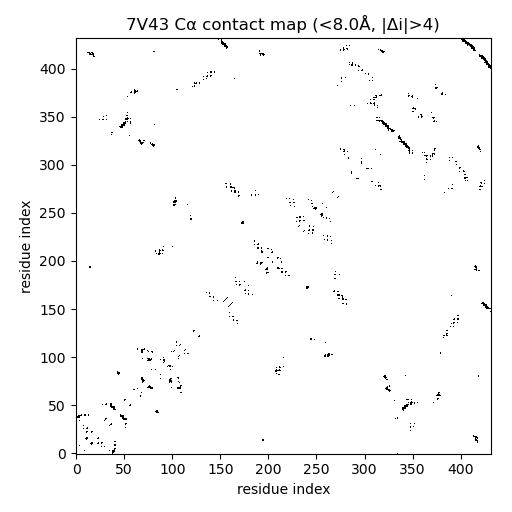 ? -38.594 32.139 0.350 1.00 9.46 352 LEU A O 1
ATOM 2734 N N . LEU A 1 353 ? -37.977 33.048 2.312 1.00 7.25 353 LEU A N 1
ATOM 2735 C CA . LEU A 1 353 ? -36.620 32.471 2.243 1.00 7.20 353 LEU A CA 1
ATOM 2736 C C . LEU A 1 353 ? -36.602 31.133 2.986 1.00 7.73 353 LEU A C 1
ATOM 2737 O O . LEU A 1 353 ? -36.202 31.070 4.164 1.00 8.21 353 LEU A O 1
ATOM 2742 N N . PHE A 1 354 ? -36.986 30.066 2.305 1.00 7.44 354 PHE A N 1
ATOM 2743 C CA . PHE A 1 354 ? -37.095 28.750 2.966 1.00 7.97 354 PHE A CA 1
ATOM 2744 C C . PHE A 1 354 ? -35.762 28.336 3.549 1.00 9.38 354 PHE A C 1
ATOM 2745 O O . PHE A 1 354 ? -35.750 27.661 4.623 1.00 9.17 354 PHE A O 1
ATOM 2753 N N . GLN A 1 355 ? -34.641 28.620 2.884 1.00 7.87 355 GLN A N 1
ATOM 2754 C CA . GLN A 1 355 ? -33.337 28.143 3.416 1.00 8.36 355 GLN A CA 1
ATOM 2755 C C . GLN A 1 355 ? -33.084 28.831 4.745 1.00 8.54 355 GLN A C 1
ATOM 2756 O O . GLN A 1 355 ? -32.491 28.161 5.637 1.00 10.00 355 GLN A O 1
ATOM 2762 N N . SER A 1 356 ? -33.415 30.086 4.914 1.00 8.30 356 SER A N 1
ATOM 2763 C CA . SER A 1 356 ? -33.219 30.829 6.160 1.00 8.09 356 SER A CA 1
ATOM 2764 C C . SER A 1 356 ? -34.136 30.296 7.263 1.00 9.35 356 SER A C 1
ATOM 2765 O O . SER A 1 356 ? -33.663 30.121 8.387 1.00 9.21 356 SER A O 1
ATOM 2768 N N . GLY A 1 357 ? -35.388 29.996 6.956 1.00 9.12 357 GLY A N 1
ATOM 2769 C CA . GLY A 1 357 ? -36.277 29.410 7.962 1.00 8.85 357 GLY A CA 1
ATOM 2770 C C . GLY A 1 357 ? -35.644 28.151 8.495 1.00 9.00 357 GLY A C 1
ATOM 2771 O O . GLY A 1 357 ? -35.796 27.849 9.717 1.00 9.79 357 GLY A O 1
ATOM 2772 N N . ASN A 1 358 ? -35.008 27.372 7.645 1.00 8.67 358 ASN A N 1
ATOM 2773 C CA . ASN A 1 358 ? -34.376 26.074 7.987 1.00 9.13 358 ASN A CA 1
ATOM 2774 C C . ASN A 1 358 ? -33.112 26.278 8.810 1.00 10.76 358 ASN A C 1
ATOM 2775 O O . ASN A 1 358 ? -32.587 25.226 9.268 1.00 12.42 358 ASN A O 1
ATOM 2780 N N . ARG A 1 359 ? -32.661 27.484 9.073 1.00 9.80 359 ARG A N 1
ATOM 2781 C CA . ARG A 1 359 ? -31.488 27.739 9.967 1.00 9.83 359 ARG A CA 1
ATOM 2782 C C . ARG A 1 359 ? -31.925 28.566 11.160 1.00 10.98 359 ARG A C 1
ATOM 2783 O O . ARG A 1 359 ? -31.046 29.099 11.882 1.00 11.37 359 ARG A O 1
ATOM 2791 N N . ASP A 1 360 ? -33.204 28.701 11.438 1.00 10.27 360 ASP A N 1
ATOM 2792 C CA . ASP A 1 360 ? -33.680 29.591 12.503 1.00 10.63 360 ASP A CA 1
ATOM 2793 C C . ASP A 1 360 ? -33.365 28.950 13.864 1.00 11.43 360 ASP A C 1
ATOM 2794 O O . ASP A 1 360 ? -33.895 27.890 14.178 1.00 11.86 360 ASP A O 1
ATOM 2799 N N . ALA A 1 361 ? -32.561 29.630 14.648 1.00 12.51 361 ALA A N 1
ATOM 2800 C CA . ALA A 1 361 ? -32.097 29.083 15.950 1.00 12.91 361 ALA A CA 1
ATOM 2801 C C . ALA A 1 361 ? -33.225 29.063 16.949 1.00 14.75 361 ALA A C 1
ATOM 2802 O O . ALA A 1 361 ? -33.058 28.312 17.936 1.00 16.82 361 ALA A O 1
ATOM 2804 N N . GLU A 1 362 ? -34.332 29.764 16.745 1.00 13.59 362 GLU A N 1
ATOM 2805 C CA . GLU A 1 362 ? -35.501 29.650 17.638 1.00 15.10 362 GLU A CA 1
ATOM 2806 C C . GLU A 1 362 ? -36.161 28.302 17.446 1.00 14.51 362 GLU A C 1
ATOM 2807 O O . GLU A 1 362 ? -36.931 27.886 18.356 1.00 17.32 362 GLU A O 1
ATOM 2813 N N . VAL A 1 363 ? -35.920 27.584 16.354 1.00 13.56 363 VAL A N 1
ATOM 2814 C CA . VAL A 1 363 ? -36.588 26.307 16.054 1.00 13.05 363 VAL A CA 1
ATOM 2815 C C . VAL A 1 363 ? -35.595 25.163 16.097 1.00 15.32 363 VAL A C 1
ATOM 2816 O O . VAL A 1 363 ? -35.968 24.058 16.565 1.00 17.51 363 VAL A O 1
ATOM 2820 N N . PHE A 1 364 ? -34.388 25.357 15.584 1.00 13.99 364 PHE A N 1
ATOM 2821 C CA . PHE A 1 364 ? -33.371 24.309 15.503 1.00 14.58 364 PHE A CA 1
ATOM 2822 C C . PHE A 1 364 ? -32.171 24.655 16.401 1.00 16.04 364 PHE A C 1
ATOM 2823 O O . PHE A 1 364 ? -31.542 25.699 16.260 1.00 19.72 364 PHE A O 1
ATOM 2831 N N . ASP A 1 365 ? -31.861 23.712 17.294 1.00 17.61 365 ASP A N 1
ATOM 2832 C CA . ASP A 1 365 ? -30.619 23.799 18.099 1.00 21.09 365 ASP A CA 1
ATOM 2833 C C . ASP A 1 365 ? -29.406 23.572 17.190 1.00 17.41 365 ASP A C 1
ATOM 2834 O O . ASP A 1 365 ? -29.373 22.613 16.476 1.00 19.15 365 ASP A O 1
ATOM 2839 N N . ARG A 1 366 ? -28.394 24.435 17.308 1.00 18.37 366 ARG A N 1
ATOM 2840 C CA . ARG A 1 366 ? -27.171 24.376 16.478 1.00 19.88 366 ARG A CA 1
ATOM 2841 C C . ARG A 1 366 ? -27.606 24.172 15.033 1.00 16.57 366 ARG A C 1
ATOM 2842 O O . ARG A 1 366 ? -27.319 23.181 14.392 1.00 15.87 366 ARG A O 1
ATOM 2850 N N . PRO A 1 367 ? -28.278 25.191 14.498 1.00 15.91 367 PRO A N 1
ATOM 2851 C CA . PRO A 1 367 ? -28.931 24.999 13.194 1.00 14.23 367 PRO A CA 1
ATOM 2852 C C . PRO A 1 367 ? -27.998 24.758 12.005 1.00 14.95 367 PRO A C 1
ATOM 2853 O O . PRO A 1 367 ? -28.423 24.170 11.003 1.00 13.32 367 PRO A O 1
ATOM 2857 N N . ASP A 1 368 ? -26.700 25.114 12.116 1.00 15.10 368 ASP A N 1
ATOM 2858 C CA . ASP A 1 368 ? -25.775 24.841 11.005 1.00 16.02 368 ASP A CA 1
ATOM 2859 C C . ASP A 1 368 ? -25.119 23.475 11.126 1.00 14.76 368 ASP A C 1
ATOM 2860 O O . ASP A 1 368 ? -24.437 23.069 10.195 1.00 19.25 368 ASP A O 1
ATOM 2865 N N . ASP A 1 369 ? -25.426 22.736 12.189 1.00 15.97 369 ASP A N 1
ATOM 2866 C CA . ASP A 1 369 ? -24.853 21.395 12.341 1.00 17.67 369 ASP A CA 1
ATOM 2867 C C . ASP A 1 369 ? -25.696 20.399 11.583 1.00 16.35 369 ASP A C 1
ATOM 2868 O O . ASP A 1 369 ? -26.935 20.530 11.591 1.00 17.96 369 ASP A O 1
ATOM 2873 N N . PHE A 1 370 ? -25.061 19.407 10.993 1.00 17.28 370 PHE A N 1
ATOM 2874 C CA . PHE A 1 370 ? -25.698 18.268 10.359 1.00 16.36 370 PHE A CA 1
ATOM 2875 C C . PHE A 1 370 ? -26.049 17.263 11.446 1.00 17.48 370 PHE A C 1
ATOM 2876 O O . PHE A 1 370 ? -25.098 16.569 11.909 1.00 21.50 370 PHE A O 1
ATOM 2884 N N . ASP A 1 371 ? -27.293 17.186 11.895 1.00 16.75 371 ASP A N 1
ATOM 2885 C CA . ASP A 1 371 ? -27.688 16.388 13.091 1.00 15.76 371 ASP A CA 1
ATOM 2886 C C . ASP A 1 371 ? -28.902 15.551 12.685 1.00 15.80 371 ASP A C 1
ATOM 2887 O O . ASP A 1 371 ? -30.025 16.078 12.664 1.00 17.20 371 ASP A O 1
ATOM 2892 N N . ILE A 1 372 ? -28.727 14.280 12.324 1.00 15.58 372 ILE A N 1
ATOM 2893 C CA . ILE A 1 372 ? -29.875 13.435 11.923 1.00 16.81 372 ILE A CA 1
ATOM 2894 C C . ILE A 1 372 ? -30.767 13.085 13.126 1.00 18.20 372 ILE A C 1
ATOM 2895 O O . ILE A 1 372 ? -31.892 12.584 12.874 1.00 21.35 372 ILE A O 1
ATOM 2900 N N . ASP A 1 373 ? -30.364 13.410 14.350 1.00 18.09 373 ASP A N 1
ATOM 2901 C CA . ASP A 1 373 ? -31.155 13.023 15.553 1.00 20.98 373 ASP A CA 1
ATOM 2902 C C . ASP A 1 373 ? -32.189 14.077 15.930 1.00 23.68 373 ASP A C 1
ATOM 2903 O O . ASP A 1 373 ? -32.766 13.996 17.011 1.00 26.64 373 ASP A O 1
ATOM 2908 N N . ARG A 1 374 ? -32.473 15.054 15.065 1.00 21.49 374 ARG A N 1
ATOM 2909 C CA . ARG A 1 374 ? -33.614 15.990 15.276 1.00 21.66 374 ARG A CA 1
ATOM 2910 C C . ARG A 1 374 ? -34.919 15.227 15.048 1.00 21.65 374 ARG A C 1
ATOM 2911 O O . ARG A 1 374 ? -35.142 14.756 13.916 1.00 26.13 374 ARG A O 1
ATOM 2919 N N . ARG A 1 375 ? -35.672 15.003 16.120 1.00 28.87 375 ARG A N 1
ATOM 2920 C CA . ARG A 1 375 ? -36.912 14.194 16.077 1.00 31.20 375 ARG A CA 1
ATOM 2921 C C . ARG A 1 375 ? -37.941 14.892 16.949 1.00 34.10 375 ARG A C 1
ATOM 2922 O O . ARG A 1 375 ? -37.711 15.054 18.149 1.00 34.01 375 ARG A O 1
ATOM 2930 N N . PRO A 1 376 ? -39.047 15.409 16.356 1.00 32.63 376 PRO A N 1
ATOM 2931 C CA . PRO A 1 376 ? -39.213 15.471 14.900 1.00 28.76 376 PRO A CA 1
ATOM 2932 C C . PRO A 1 376 ? -38.285 16.516 14.242 1.00 22.11 376 PRO A C 1
ATOM 2933 O O . PRO A 1 376 ? -37.811 17.457 14.879 1.00 23.46 376 PRO A O 1
ATOM 2937 N N . ASN A 1 377 ? -38.020 16.285 12.968 1.00 22.05 377 ASN A N 1
ATOM 2938 C CA . ASN A 1 377 ? -37.237 17.273 12.188 1.00 19.40 377 ASN A CA 1
ATOM 2939 C C . ASN A 1 377 ? -38.245 18.234 11.540 1.00 16.12 377 ASN A C 1
ATOM 2940 O O . ASN A 1 377 ? -38.976 17.826 10.665 1.00 17.57 377 ASN A O 1
ATOM 2945 N N . LYS A 1 378 ? -38.332 19.404 12.122 1.00 16.94 378 LYS A N 1
ATOM 2946 C CA . LYS A 1 378 ? -39.369 20.414 11.825 1.00 17.11 378 LYS A CA 1
ATOM 2947 C C . LYS A 1 378 ? -39.059 21.217 10.541 1.00 13.85 378 LYS A C 1
ATOM 2948 O O . LYS A 1 378 ? -39.618 22.294 10.361 1.00 14.10 378 LYS A O 1
ATOM 2954 N N . HIS A 1 379 ? -38.228 20.718 9.629 1.00 13.64 379 HIS A N 1
ATOM 2955 C CA . HIS A 1 379 ? -37.835 21.541 8.467 1.00 11.40 379 HIS A CA 1
ATOM 2956 C C . HIS A 1 379 ? -39.046 21.96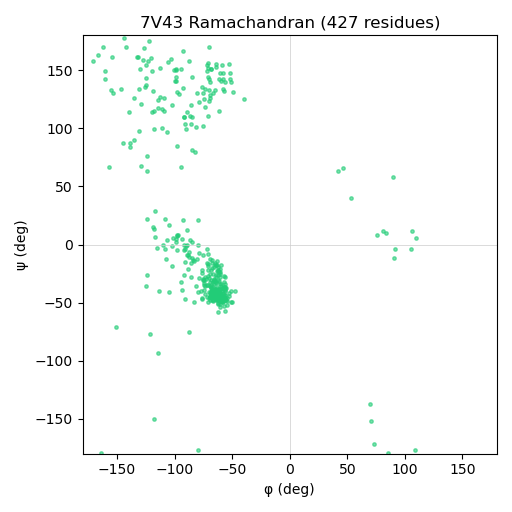8 7.652 1.00 10.97 379 HIS A C 1
ATOM 2957 O O . HIS A 1 379 ? -40.087 21.327 7.574 1.00 13.11 379 HIS A O 1
ATOM 2964 N N . ILE A 1 380 ? -38.808 23.093 6.975 1.00 10.05 380 ILE A N 1
ATOM 2965 C CA . ILE A 1 380 ? -39.773 23.771 6.075 1.00 10.87 380 ILE A CA 1
ATOM 2966 C C . ILE A 1 380 ? -39.179 23.749 4.638 1.00 9.31 380 ILE A C 1
ATOM 2967 O O . ILE A 1 380 ? -39.496 24.665 3.852 1.00 9.56 380 ILE A O 1
ATOM 2972 N N . ALA A 1 381 ? -38.370 22.763 4.263 1.00 8.52 381 ALA A N 1
ATOM 2973 C CA . ALA A 1 381 ? -37.815 22.711 2.890 1.00 9.11 381 ALA A CA 1
ATOM 2974 C C . ALA A 1 381 ? -38.900 22.577 1.843 1.00 8.74 381 ALA A C 1
ATOM 2975 O O . ALA A 1 381 ? -38.584 22.863 0.696 1.00 8.93 381 ALA A O 1
ATOM 2977 N N . PHE A 1 382 ? -40.090 22.063 2.192 1.00 8.01 382 PHE A N 1
ATOM 2978 C CA . PHE A 1 382 ? -41.184 21.902 1.226 1.00 7.75 382 PHE A CA 1
ATOM 2979 C C . PHE A 1 382 ? -42.172 23.081 1.334 1.00 7.81 382 PHE A C 1
ATOM 2980 O O . PHE A 1 382 ? -43.220 23.029 0.695 1.00 8.08 382 PHE A O 1
ATOM 2988 N N . GLY A 1 383 ? -41.866 24.103 2.096 1.00 8.08 383 GLY A N 1
ATOM 2989 C CA . GLY A 1 383 ? -42.790 25.210 2.304 1.00 7.86 383 GLY A CA 1
ATOM 2990 C C . GLY A 1 383 ? -43.964 24.811 3.147 1.00 8.59 383 GLY A C 1
ATOM 2991 O O . GLY A 1 383 ? -43.814 24.017 4.077 1.00 9.26 383 GLY A O 1
ATOM 2992 N N . TYR A 1 384 ? -45.091 25.460 2.962 1.00 7.36 384 TYR A N 1
ATOM 2993 C CA . TYR A 1 384 ? -46.160 25.492 3.948 1.00 7.14 384 TYR A CA 1
ATOM 2994 C C . TYR A 1 384 ? -47.391 26.041 3.268 1.00 8.09 384 TYR A C 1
ATOM 2995 O O . TYR A 1 384 ? -47.269 26.805 2.319 1.00 7.99 384 TYR A O 1
ATOM 3004 N N . GLY A 1 385 ? -48.557 25.829 3.871 1.00 7.66 385 GLY A N 1
ATOM 3005 C CA . GLY A 1 385 ? -49.803 26.344 3.326 1.00 7.79 385 GLY A CA 1
ATOM 3006 C C . GLY A 1 385 ? -50.264 25.606 2.107 1.00 7.15 385 GLY A C 1
ATOM 3007 O O . GLY A 1 385 ? -49.778 24.541 1.760 1.00 7.70 385 GLY A O 1
ATOM 3008 N N . PRO A 1 386 ? -51.312 26.129 1.433 1.00 7.48 386 PRO A N 1
ATOM 3009 C CA . PRO A 1 386 ? -51.915 25.411 0.319 1.00 8.13 386 PRO A CA 1
ATOM 3010 C C . PRO A 1 386 ? -50.952 25.170 -0.844 1.00 7.54 386 PRO A C 1
ATOM 3011 O O . PRO A 1 386 ? -51.171 24.221 -1.599 1.00 8.33 386 PRO A O 1
ATOM 3015 N N . HIS A 1 387 ? -49.903 25.991 -0.980 1.00 7.39 387 HIS A N 1
ATOM 3016 C CA . HIS A 1 387 ? -48.868 25.783 -2.020 1.00 7.61 387 HIS A CA 1
ATOM 3017 C C . HIS A 1 387 ? -47.778 24.817 -1.581 1.00 7.74 387 HIS A C 1
ATOM 3018 O O . HIS A 1 387 ? -46.855 24.596 -2.347 1.00 8.41 387 HIS A O 1
ATOM 3025 N N . MET A 1 388 ? -47.838 24.229 -0.385 1.00 7.63 388 MET A N 1
ATOM 3026 C CA . MET A 1 388 ? -46.778 23.330 0.071 1.00 7.83 388 MET A CA 1
ATOM 3027 C C . MET A 1 388 ? -46.524 22.288 -1.004 1.00 7.67 388 MET A C 1
ATOM 3028 O O . MET A 1 388 ? -47.437 21.758 -1.628 1.00 8.55 388 MET A O 1
ATOM 3033 N N . CYS A 1 389 ? -45.249 21.965 -1.211 1.00 8.09 389 CYS A N 1
ATOM 3034 C CA . CYS A 1 389 ? -44.801 21.070 -2.284 1.00 8.52 389 CYS A CA 1
ATOM 3035 C C . CYS A 1 389 ? -45.757 19.894 -2.465 1.00 8.00 389 CYS A C 1
ATOM 3036 O O . CYS A 1 389 ? -45.857 19.052 -1.566 1.00 9.10 389 CYS A O 1
ATOM 3039 N N . ILE A 1 390 ? -46.250 19.684 -3.659 1.00 8.75 390 ILE A N 1
ATOM 3040 C CA . ILE A 1 390 ? -47.089 18.512 -3.967 1.00 9.76 390 ILE A CA 1
ATOM 3041 C C . ILE A 1 390 ? -46.212 17.299 -4.074 1.00 9.70 390 ILE A C 1
ATOM 3042 O O . ILE A 1 390 ? -46.793 16.198 -3.917 1.00 10.31 390 ILE A O 1
ATOM 3047 N N . GLY A 1 391 ? -44.986 17.410 -4.473 1.00 8.52 391 GLY A N 1
ATOM 3048 C CA . GLY A 1 391 ? -44.121 16.241 -4.760 1.00 9.49 391 GLY A CA 1
ATOM 3049 C C . GLY A 1 391 ? -43.395 15.703 -3.542 1.00 9.49 391 GLY A C 1
ATOM 3050 O O . GLY A 1 391 ? -42.591 14.762 -3.721 1.00 10.53 391 GLY A O 1
ATOM 3051 N N . GLN A 1 392 ? -43.640 16.242 -2.381 1.00 9.26 392 GLN A N 1
ATOM 3052 C CA . GLN A 1 392 ? -42.785 15.984 -1.188 1.00 10.80 392 GLN A CA 1
ATOM 3053 C C . GLN A 1 392 ? -42.755 14.486 -0.892 1.00 10.65 392 GLN A C 1
ATOM 3054 O O . GLN A 1 392 ? -41.663 13.996 -0.541 1.00 11.42 392 GLN A O 1
ATOM 3060 N N . HIS A 1 393 ? -43.866 13.789 -1.025 1.00 10.63 393 HIS A N 1
ATOM 3061 C CA . HIS A 1 393 ? -43.848 12.362 -0.622 1.00 10.50 393 HIS A CA 1
ATOM 3062 C C . HIS A 1 393 ? -43.108 11.567 -1.652 1.00 11.13 393 HIS A C 1
ATOM 3063 O O . HIS A 1 393 ? -42.443 10.574 -1.287 1.00 12.35 393 HIS A O 1
ATOM 3070 N N . LEU A 1 394 ? -43.174 11.894 -2.935 1.00 10.51 394 LEU A N 1
ATOM 3071 C CA . LEU A 1 394 ? -42.389 11.208 -3.980 1.00 10.87 394 LEU A CA 1
ATOM 3072 C C . LEU A 1 394 ? -40.901 11.471 -3.768 1.00 10.77 394 LEU A C 1
ATOM 3073 O O . LEU A 1 394 ? -40.084 10.531 -3.818 1.00 12.20 394 LEU A O 1
ATOM 3078 N N . ALA A 1 395 ? -40.499 12.700 -3.483 1.00 11.18 395 ALA A N 1
ATOM 3079 C CA . ALA A 1 395 ? -39.087 13.036 -3.208 1.00 11.97 395 ALA A CA 1
ATOM 3080 C C . ALA A 1 395 ? -38.587 12.200 -2.022 1.00 10.51 395 ALA A C 1
ATOM 3081 O O . ALA A 1 395 ? -37.464 11.639 -2.129 1.00 11.57 395 ALA A O 1
ATOM 3083 N N . LYS A 1 396 ? -39.340 12.146 -0.943 1.00 11.43 396 LYS A N 1
ATOM 3084 C CA . LYS A 1 396 ? -38.881 11.402 0.273 1.00 12.72 396 LYS A CA 1
ATOM 3085 C C . LYS A 1 396 ? -38.807 9.912 -0.032 1.00 12.45 396 LYS A C 1
ATOM 3086 O O . LYS A 1 396 ? -37.820 9.285 0.404 1.00 13.10 396 LYS A O 1
ATOM 3092 N N . LEU A 1 397 ? -39.712 9.390 -0.811 1.00 12.03 397 LEU A N 1
ATOM 3093 C CA . LEU A 1 397 ? -39.649 7.949 -1.176 1.00 13.11 397 LEU A CA 1
ATOM 3094 C C . LEU A 1 397 ? -38.432 7.687 -2.037 1.00 13.63 397 LEU A C 1
ATOM 3095 O O . LEU A 1 397 ? -37.686 6.709 -1.796 1.00 13.00 397 LEU A O 1
ATOM 3100 N N . GLU A 1 398 ? -38.203 8.484 -3.079 1.00 12.82 398 GLU A N 1
ATOM 3101 C CA . GLU A 1 398 ? -37.044 8.246 -3.973 1.00 12.80 398 GLU A CA 1
ATOM 3102 C C . GLU A 1 398 ? -35.735 8.356 -3.195 1.00 12.42 398 GLU A C 1
ATOM 3103 O O . GLU A 1 398 ? -34.837 7.501 -3.395 1.00 12.40 398 GLU A O 1
ATOM 3109 N N . LEU A 1 399 ? -35.591 9.314 -2.282 1.00 12.10 399 LEU A N 1
ATOM 3110 C CA . LEU A 1 399 ? -34.324 9.512 -1.550 1.00 12.24 399 LEU A CA 1
ATOM 3111 C C . LEU A 1 399 ? -34.152 8.333 -0.586 1.00 12.48 399 LEU A C 1
ATOM 3112 O O . LEU A 1 399 ? -33.031 7.844 -0.458 1.00 13.44 399 LEU A O 1
ATOM 3117 N N . LYS A 1 400 ? -35.224 7.899 0.060 1.00 12.17 400 LYS A N 1
ATOM 3118 C CA . LYS A 1 400 ? -35.156 6.722 0.968 1.00 12.49 400 LYS A CA 1
ATOM 3119 C C . LYS A 1 400 ? -34.722 5.512 0.163 1.00 12.37 400 LYS A C 1
ATOM 3120 O O . LYS A 1 400 ? -33.770 4.818 0.628 1.00 13.03 400 LYS A O 1
ATOM 3126 N N . VAL A 1 401 ? -35.353 5.226 -0.941 1.00 12.87 401 VAL A N 1
ATOM 3127 C CA . VAL A 1 401 ? -35.055 4.010 -1.718 1.00 15.45 401 VAL A CA 1
ATOM 3128 C C . VAL A 1 401 ? -33.624 4.062 -2.215 1.00 15.55 401 VAL A C 1
ATOM 3129 O O . VAL A 1 401 ? -32.857 3.075 -2.079 1.00 15.35 401 VAL A O 1
ATOM 3133 N N . MET A 1 402 ? -33.189 5.179 -2.794 1.00 14.27 402 MET A N 1
ATOM 3134 C CA . MET A 1 402 ? -31.808 5.263 -3.296 1.00 14.22 402 MET A CA 1
ATOM 3135 C C . MET A 1 402 ? -30.854 5.077 -2.136 1.00 13.84 402 MET A C 1
ATOM 3136 O O . MET A 1 402 ? -29.852 4.304 -2.324 1.00 13.67 402 MET A O 1
ATOM 3141 N N . LEU A 1 403 ? -31.038 5.692 -0.988 1.00 12.52 403 LEU A N 1
ATOM 3142 C CA . LEU A 1 403 ? -30.063 5.558 0.132 1.00 13.75 403 LEU A CA 1
ATOM 3143 C C . LEU A 1 403 ? -30.086 4.122 0.671 1.00 14.36 403 LEU A C 1
ATOM 3144 O O . LEU A 1 403 ? -28.971 3.602 0.997 1.00 15.48 403 LEU A O 1
ATOM 3149 N N . GLN A 1 404 ? -31.243 3.509 0.741 1.00 14.30 404 GLN A N 1
ATOM 3150 C CA . GLN A 1 404 ? -31.307 2.084 1.213 1.00 14.47 404 GLN A CA 1
ATOM 3151 C C . GLN A 1 404 ? -30.430 1.243 0.312 1.00 15.27 404 GLN A C 1
ATOM 3152 O O . GLN A 1 404 ? -29.787 0.276 0.834 1.00 16.76 404 GLN A O 1
ATOM 3158 N N . GLU A 1 405 ? -30.439 1.429 -0.971 1.00 14.18 405 GLU A N 1
ATOM 3159 C CA . GLU A 1 405 ? -29.677 0.602 -1.942 1.00 15.25 405 GLU A CA 1
ATOM 3160 C C . GLU A 1 405 ? -28.219 1.038 -2.022 1.00 18.14 405 GLU A C 1
ATOM 3161 O O . GLU A 1 405 ? -27.351 0.170 -2.228 1.00 19.46 405 GLU A O 1
ATOM 3167 N N . LEU A 1 406 ? -27.928 2.326 -1.916 1.00 15.17 406 LEU A N 1
ATOM 3168 C CA . LEU A 1 406 ? -26.566 2.840 -2.160 1.00 15.13 406 LEU A CA 1
ATOM 3169 C C . LEU A 1 406 ? -25.712 2.672 -0.916 1.00 16.30 406 LEU A C 1
ATOM 3170 O O . LEU A 1 406 ? -24.522 2.301 -1.062 1.00 16.52 406 LEU A O 1
ATOM 3175 N N . LEU A 1 407 ? -26.140 3.069 0.276 1.00 16.40 407 LEU A N 1
ATOM 3176 C CA . LEU A 1 407 ? -25.236 3.206 1.432 1.00 16.05 407 LEU A CA 1
ATOM 3177 C C . LEU A 1 407 ? -24.572 1.861 1.756 1.00 17.65 407 LEU A C 1
ATOM 3178 O O . LEU A 1 407 ? -23.398 1.887 2.132 1.00 19.16 407 LEU A O 1
ATOM 3183 N N . PRO A 1 408 ? -25.227 0.692 1.621 1.00 18.45 408 PRO A N 1
ATOM 3184 C CA . PRO A 1 408 ? -24.497 -0.550 1.893 1.00 19.98 408 PRO A CA 1
ATOM 3185 C C . PRO A 1 408 ? -23.226 -0.680 1.040 1.00 21.14 408 PRO A C 1
ATOM 3186 O O . PRO A 1 408 ? -22.300 -1.365 1.506 1.00 22.95 408 PRO A O 1
ATOM 3190 N N . HIS A 1 409 ? -23.206 -0.077 -0.154 1.00 20.56 409 HIS A N 1
ATOM 3191 C CA . HIS A 1 409 ? -22.089 -0.175 -1.142 1.00 21.10 409 HIS A CA 1
ATOM 3192 C C . HIS A 1 409 ? -21.028 0.893 -0.898 1.00 19.97 409 HIS A C 1
ATOM 3193 O O . HIS A 1 409 ? -19.986 0.781 -1.557 1.00 22.49 409 HIS A O 1
ATOM 3200 N N . LEU A 1 410 ? -21.220 1.841 0.023 1.00 19.18 410 LEU A N 1
ATOM 3201 C CA . LEU A 1 410 ? -20.260 2.947 0.282 1.00 19.51 410 LEU A CA 1
ATOM 3202 C C . LEU A 1 410 ? -19.581 2.744 1.621 1.00 23.44 410 LEU A C 1
ATOM 3203 O O . LEU A 1 410 ? -20.299 2.662 2.627 1.00 26.72 410 LEU A O 1
ATOM 3208 N N . GLU A 1 411 ? -18.238 2.737 1.674 1.00 21.20 411 GLU A N 1
ATOM 3209 C CA . GLU A 1 411 ? -17.534 2.767 2.967 1.00 24.47 411 GLU A CA 1
ATOM 3210 C C . GLU A 1 411 ? -17.166 4.195 3.354 1.00 22.02 411 GLU A C 1
ATOM 3211 O O . GLU A 1 411 ? -17.114 4.511 4.526 1.00 22.87 411 GLU A O 1
ATOM 3217 N N . ARG A 1 412 ? -16.885 5.049 2.358 1.00 21.76 412 ARG A N 1
ATOM 3218 C CA . ARG A 1 412 ? -16.419 6.432 2.591 1.00 20.62 412 ARG A CA 1
ATOM 3219 C C . ARG A 1 412 ? -16.664 7.259 1.317 1.00 17.56 412 ARG A C 1
ATOM 3220 O O . ARG A 1 412 ? -16.597 6.718 0.196 1.00 19.17 412 ARG A O 1
ATOM 3228 N N . VAL A 1 413 ? -17.052 8.507 1.559 1.00 18.16 413 VAL A N 1
ATOM 3229 C CA . VAL A 1 413 ? -17.124 9.557 0.501 1.00 18.30 413 VAL A CA 1
ATOM 3230 C C . VAL A 1 413 ? -16.050 10.585 0.840 1.00 15.42 413 VAL A C 1
ATOM 3231 O O . VAL A 1 413 ? -15.967 11.038 1.944 1.00 16.67 413 VAL A O 1
ATOM 3235 N N . GLU A 1 414 ? -15.194 10.875 -0.148 1.00 17.32 414 GLU A N 1
ATOM 3236 C CA . GLU A 1 414 ? -14.244 11.987 -0.074 1.00 19.34 414 GLU A CA 1
ATOM 3237 C C . GLU A 1 414 ? -14.546 12.977 -1.205 1.00 15.86 414 GLU A C 1
ATOM 3238 O O . GLU A 1 414 ? -14.721 12.558 -2.320 1.00 18.14 414 GLU A O 1
ATOM 3244 N N . VAL A 1 415 ? -14.611 14.244 -0.849 1.00 18.02 415 VAL A N 1
ATOM 3245 C CA . VAL A 1 415 ? -14.708 15.323 -1.869 1.00 18.18 415 VAL A CA 1
ATOM 3246 C C . VAL A 1 415 ? -13.261 15.640 -2.286 1.00 19.48 415 VAL A C 1
ATOM 3247 O O . VAL A 1 415 ? -12.477 16.094 -1.417 1.00 22.88 415 VAL A O 1
ATOM 3251 N N . SER A 1 416 ? -13.006 15.449 -3.570 1.00 18.11 416 SER A N 1
ATOM 3252 C CA . SER A 1 416 ? -11.625 15.392 -4.121 1.00 18.96 416 SER A CA 1
ATOM 3253 C C . SER A 1 416 ? -11.350 16.635 -4.975 1.00 23.10 416 SER A C 1
ATOM 3254 O O . SER A 1 416 ? -10.272 16.748 -5.575 1.00 26.44 416 SER A O 1
ATOM 3257 N N . GLY A 1 417 ? -12.334 17.523 -5.099 1.00 20.19 417 GLY A N 1
ATOM 3258 C CA . GLY A 1 417 ? -12.176 18.712 -5.949 1.00 19.93 417 GLY A CA 1
ATOM 3259 C C . GLY A 1 417 ? -13.254 19.697 -5.590 1.00 22.01 417 GLY A C 1
ATOM 3260 O O . GLY A 1 417 ? -13.943 19.477 -4.603 1.00 19.95 417 GLY A O 1
ATOM 3261 N N . GLU A 1 418 ? -13.289 20.831 -6.267 1.00 20.37 418 GLU A N 1
ATOM 3262 C CA . GLU A 1 418 ? -14.084 21.999 -5.822 1.00 20.43 418 GLU A CA 1
ATOM 3263 C C . GLU A 1 418 ? -15.554 21.778 -6.181 1.00 16.40 418 GLU A C 1
ATOM 3264 O O . GLU A 1 418 ? -15.898 21.520 -7.309 1.00 17.29 418 GLU A O 1
ATOM 3270 N N . PRO A 1 419 ? -16.444 21.818 -5.170 1.00 14.36 419 PRO A N 1
ATOM 3271 C CA . PRO A 1 419 ? -17.883 21.774 -5.477 1.00 13.90 419 PRO A CA 1
ATOM 3272 C C . PRO A 1 419 ? -18.309 23.068 -6.189 1.00 14.83 419 PRO A C 1
ATOM 3273 O O . PRO A 1 419 ? -17.676 24.097 -5.996 1.00 16.46 419 PRO A O 1
ATOM 3277 N N . LYS A 1 420 ? -19.326 22.913 -7.000 1.00 11.94 420 LYS A N 1
ATOM 3278 C CA . LYS A 1 420 ? -19.926 24.070 -7.725 1.00 12.34 420 LYS A CA 1
ATOM 3279 C C . LYS A 1 420 ? -21.439 24.040 -7.530 1.00 11.12 420 LYS A C 1
ATOM 3280 O O . LYS A 1 420 ? -22.045 23.020 -7.774 1.00 12.17 420 LYS A O 1
ATOM 3286 N N . LEU A 1 421 ? -21.973 25.208 -7.202 1.00 11.56 421 LEU A N 1
ATOM 3287 C CA . LEU A 1 421 ? -23.440 25.434 -7.075 1.00 10.58 421 LEU A CA 1
ATOM 3288 C C . LEU A 1 421 ? -23.965 26.078 -8.333 1.00 11.54 421 LEU A C 1
ATOM 3289 O O . LEU A 1 421 ? -23.284 26.891 -8.961 1.00 12.84 421 LEU A O 1
ATOM 3294 N N . ILE A 1 422 ? -25.219 25.839 -8.673 1.00 10.51 422 ILE A N 1
ATOM 3295 C CA . ILE A 1 422 ? -25.961 26.645 -9.654 1.00 10.47 422 ILE A CA 1
ATOM 3296 C C . ILE A 1 422 ? -26.111 28.050 -9.085 1.00 10.26 422 ILE A C 1
ATOM 3297 O O . ILE A 1 422 ? -26.548 28.246 -7.957 1.00 11.19 422 ILE A O 1
ATOM 3302 N N . GLN A 1 423 ? -25.820 29.072 -9.888 1.00 9.48 423 GLN A N 1
ATOM 3303 C CA . GLN A 1 423 ? -25.987 30.443 -9.478 1.00 9.79 423 GLN A CA 1
ATOM 3304 C C . GLN A 1 423 ? -27.451 30.794 -9.785 1.00 9.21 423 GLN A C 1
ATOM 3305 O O . GLN A 1 423 ? -27.809 31.103 -10.911 1.00 11.29 423 GLN A O 1
ATOM 3311 N N . THR A 1 424 ? -28.251 30.831 -8.735 1.00 8.57 424 THR A N 1
ATOM 3312 C CA . THR A 1 424 ? -29.689 31.125 -8.826 1.00 8.25 424 THR A CA 1
ATOM 3313 C C . THR A 1 424 ? -30.156 31.555 -7.455 1.00 8.00 424 THR A C 1
ATOM 3314 O O . THR A 1 424 ? -29.678 31.018 -6.440 1.00 8.98 424 THR A O 1
ATOM 3318 N N . ASN A 1 425 ? -31.157 32.424 -7.417 1.00 7.86 425 ASN A N 1
ATOM 3319 C CA . ASN A 1 425 ? -31.906 32.723 -6.177 1.00 7.90 425 ASN A CA 1
ATOM 3320 C C . ASN A 1 425 ? -33.165 31.841 -6.061 1.00 7.37 425 ASN A C 1
ATOM 3321 O O . ASN A 1 425 ? -33.887 32.083 -5.101 1.00 7.80 425 ASN A O 1
ATOM 3326 N N . PHE A 1 426 ? -33.348 30.903 -6.988 1.00 7.30 426 PHE A N 1
ATOM 3327 C CA . PHE A 1 426 ? -34.604 30.146 -7.076 1.00 7.24 426 PHE A CA 1
ATOM 3328 C C . PHE A 1 426 ? -34.389 28.673 -6.761 1.00 7.54 426 PHE A C 1
ATOM 3329 O O . PHE A 1 426 ? -34.484 28.285 -5.549 1.00 9.55 426 PHE A O 1
ATOM 3337 N N . VAL A 1 427 ? -34.152 27.816 -7.732 1.00 7.60 427 VAL A N 1
ATOM 3338 C CA . VAL A 1 427 ? -34.000 26.354 -7.511 1.00 7.78 427 VAL A CA 1
ATOM 3339 C C . VAL A 1 427 ? -32.544 26.007 -7.771 1.00 8.05 427 VAL A C 1
ATOM 3340 O O . VAL A 1 427 ? -32.119 25.948 -8.940 1.00 8.75 427 VAL A O 1
ATOM 3344 N N . GLY A 1 428 ? -31.783 25.866 -6.684 1.00 9.03 428 GLY A N 1
ATOM 3345 C CA . GLY A 1 428 ? -30.324 25.735 -6.749 1.00 9.43 428 GLY A CA 1
ATOM 3346 C C . GLY A 1 428 ? -29.855 24.426 -6.198 1.00 10.96 428 GLY A C 1
ATOM 3347 O O . GLY A 1 428 ? -30.562 23.393 -6.212 1.00 14.16 428 GLY A O 1
ATOM 3348 N N . GLY A 1 429 ? -28.670 24.464 -5.670 1.00 10.89 429 GLY A N 1
ATOM 3349 C CA . GLY A 1 429 ? -27.962 23.252 -5.229 1.00 10.82 429 GLY A CA 1
ATOM 3350 C C . GLY A 1 429 ? -26.808 22.923 -6.125 1.00 10.86 429 GLY A C 1
ATOM 3351 O O . GLY A 1 429 ? -26.443 23.704 -7.055 1.00 11.43 429 GLY A O 1
ATOM 3352 N N . LEU A 1 430 ? -26.152 21.814 -5.843 1.00 10.52 430 LEU A N 1
ATOM 3353 C CA . LEU A 1 430 ? -24.887 21.463 -6.516 1.00 10.84 430 LEU A CA 1
ATOM 3354 C C . LEU A 1 430 ? -25.133 21.128 -7.968 1.00 11.06 430 LEU A C 1
ATOM 3355 O O . LEU A 1 430 ? -26.026 20.368 -8.346 1.00 12.72 430 LEU A O 1
ATOM 3360 N N . ARG A 1 431 ? -24.204 21.590 -8.847 1.00 11.36 431 ARG A N 1
ATOM 3361 C CA . ARG A 1 431 ? -24.073 21.088 -10.238 1.00 12.53 431 ARG A CA 1
ATOM 3362 C C . ARG A 1 431 ? -22.803 20.215 -10.399 1.00 11.11 431 ARG A C 1
ATOM 3363 O O . ARG A 1 431 ? -22.741 19.494 -11.409 1.00 12.79 431 ARG A O 1
ATOM 3371 N N . LYS A 1 432 ? -21.931 20.254 -9.400 1.00 11.35 432 LYS A N 1
ATOM 3372 C CA . LYS A 1 432 ? -20.659 19.452 -9.509 1.00 12.24 432 LYS A CA 1
ATOM 3373 C C . LYS A 1 432 ? -20.178 19.169 -8.094 1.00 11.48 432 LYS A C 1
ATOM 3374 O O . LYS A 1 432 ? -20.112 20.027 -7.229 1.00 11.95 432 LYS A O 1
ATOM 3380 N N . LEU A 1 433 ? -19.830 17.895 -7.896 1.00 12.19 433 LEU A N 1
ATOM 3381 C CA . LEU A 1 433 ? -19.253 17.429 -6.616 1.00 12.87 433 LEU A CA 1
ATOM 3382 C C . LEU A 1 433 ? -18.225 16.343 -6.908 1.00 12.95 433 LEU A C 1
ATOM 3383 O O . LEU A 1 433 ? -18.539 15.165 -7.002 1.00 14.31 433 LEU A O 1
ATOM 3388 N N . PRO A 1 434 ? -16.961 16.740 -7.172 1.00 14.69 434 PRO A N 1
ATOM 3389 C CA . PRO A 1 434 ? -15.939 15.738 -7.488 1.00 15.36 434 PRO A CA 1
ATOM 3390 C C . PRO A 1 434 ? -15.626 14.917 -6.231 1.00 12.83 434 PRO A C 1
ATOM 3391 O O . PRO A 1 434 ? -15.359 15.442 -5.185 1.00 15.08 434 PRO A O 1
ATOM 3395 N N . VAL A 1 435 ? -15.745 13.586 -6.395 1.00 15.09 435 VAL A N 1
ATOM 3396 C CA . VAL A 1 435 ? -15.544 12.655 -5.243 1.00 15.83 435 VAL A CA 1
ATOM 3397 C C . VAL A 1 435 ? -14.525 11.569 -5.615 1.00 16.03 435 VAL A C 1
ATOM 3398 O O . VAL A 1 435 ? -14.370 11.191 -6.800 1.00 16.97 435 VAL A O 1
ATOM 3402 N N . HIS A 1 436 ? -13.995 11.021 -4.520 1.00 17.37 436 HIS A N 1
ATOM 3403 C CA . HIS A 1 436 ? -13.326 9.703 -4.445 1.00 18.46 436 HIS A CA 1
ATOM 3404 C C . HIS A 1 436 ? -14.137 8.820 -3.487 1.00 15.58 436 HIS A C 1
ATOM 3405 O O . HIS A 1 436 ? -14.178 9.154 -2.320 1.00 16.16 436 HIS A O 1
ATOM 3412 N N . LEU A 1 437 ? -14.705 7.765 -4.037 1.00 17.85 437 LEU A N 1
ATOM 3413 C CA . LEU A 1 437 ? -15.563 6.846 -3.251 1.00 19.25 437 LEU A CA 1
ATOM 3414 C C . LEU A 1 437 ? -14.716 5.644 -2.863 1.00 22.47 437 LEU A C 1
ATOM 3415 O O . LEU A 1 437 ? -13.877 5.233 -3.660 1.00 25.64 437 LEU A O 1
ATOM 3420 N N . THR A 1 438 ? -14.963 5.124 -1.683 1.00 18.79 438 THR A N 1
ATOM 3421 C CA . THR A 1 438 ? -14.428 3.808 -1.263 1.00 20.80 438 THR A CA 1
ATOM 3422 C C . THR A 1 438 ? -15.629 2.880 -1.221 1.00 21.88 438 THR A C 1
ATOM 3423 O O . THR A 1 438 ? -16.541 3.196 -0.423 1.00 22.68 438 THR A O 1
ATOM 3427 N N . PHE A 1 439 ? -15.662 1.865 -2.074 1.00 23.69 439 PHE A N 1
ATOM 3428 C CA . PHE A 1 439 ? -16.784 0.909 -2.232 1.00 26.25 439 PHE A CA 1
ATOM 3429 C C . PHE A 1 439 ? -16.633 -0.342 -1.371 1.00 32.01 439 PHE A C 1
ATOM 3430 O O . PHE A 1 439 ? -15.543 -0.613 -0.823 1.00 32.23 439 PHE A O 1
ATOM 3438 N N . SER A 1 440 ? -17.751 -1.065 -1.289 1.00 36.09 440 SER A N 1
ATOM 3439 C CA . SER A 1 440 ? -17.858 -2.527 -1.015 1.00 41.92 440 SER A CA 1
ATOM 3440 C C . SER A 1 440 ? -18.891 -3.142 -1.978 1.00 48.02 440 SER A C 1
ATOM 3441 O O . SER A 1 440 ? -19.532 -2.479 -2.858 1.00 45.53 440 SER A O 1
#

InterPro domains:
  IPR001128 Cytochrome P450 [PF00067] (136-306)
  IPR001128 Cytochrome P450 [PF00067] (315-425)
  IPR001128 Cytochrome P450 [PR00385] (279-296)
  IPR001128 Cytochrome P450 [PR00385] (314-325)
  IPR001128 Cytochrome P450 [PR00385] (380-389)
  IPR001128 Cytochrome P450 [PR00385] (389-400)
  IPR002397 Cytochrome P450, B-class [PR00359] (116-127)
  IPR002397 Cytochrome P450, B-class [PR00359] (163-179)
  IPR002397 Cytochrome P450, B-class [PR00359] (180-195)
  IPR002397 Cytochrome P450, B-class [PR00359] (232-254)
  IPR002397 Cytochrome P450, B-class [PR00359] (314-325)
  IPR002397 Cytochrome P450, B-class [PR00359] (331-358)
  IPR002397 Cytochrome P450, B-class [PR00359] (359-374)
  IPR002397 Cytochrome P450, B-class [PR00359] (380-389)
  IPR002397 Cytochrome P450, B-class [PR00359] (389-400)
  IPR017972 Cytochrome P450, conserved site [PS00086] (382-391)
  IPR036396 Cytochrome P450 superfamily [G3DSA:1.10.630.10] (7-439)
  IPR036396 Cytochrome P450 superfamily [SSF48264] (32-438)

Solvent-accessible surface area: 18320 Å² total; per-residue (Å²): 174,74,47,3,61,91,112,35,1,96,38,0,0,51,18,98,8,2,136,66,58,95,46,0,27,105,3,0,122,91,0,26,112,90,36,34,5,3,22,1,139,11,169,31,26,42,49,0,21,0,0,0,16,14,52,5,0,43,38,0,10,138,42,35,164,28,4,2,2,2,8,14,179,97,110,1,45,4,17,0,22,13,24,43,81,35,0,10,89,46,11,78,126,101,68,61,53,43,5,42,18,6,24,5,26,31,7,0,27,85,108,37,3,50,84,5,35,99,31,0,94,89,38,8,126,62,78,54,3,129,130,29,31,113,113,2,55,109,26,0,121,38,9,3,93,140,11,57,94,63,21,51,91,26,17,2,4,70,108,7,0,18,96,2,0,3,66,3,2,0,54,7,0,20,7,64,102,138,36,13,92,120,0,27,43,1,5,93,26,10,13,1,35,29,6,76,114,20,92,34,154,93,23,130,36,171,30,104,29,13,37,11,38,1,28,13,22,0,6,60,38,0,50,69,52,0,50,109,17,0,82,41,9,48,83,120,89,136,140,26,0,0,12,63,5,1,47,16,119,48,176,119,44,114,86,28,82,68,44,26,6,15,0,15,0,1,36,10,0,1,41,20,6,36,23,4,5,6,2,0,0,5,2,5,60,14,1,24,70,58,61,105,16,0,83,101,1,55,68,63,75,126,16,3,61,27,0,3,38,0,1,6,0,30,24,0,6,31,6,0,39,0,6,18,1,81,97,80,42,116,7,98,66,47,153,0,112,59,50,33,23,0,0,0,0,8,5,0,0,0,24,2,69,139,48,8,120,174,24,83,53,22,56,4,63,27,129,117,26,102,33,6,8,27,7,80,25,37,43,67,47,36,19,22,53,8,15,63,22,1,3,48,0,0,1,56,26,0,2,77,61,1,92,124,3,55,57,76,32,125,44,81,39,40,20,6,7,18,4,2,11,14,67,81,0,26,1,69,8,56,57,84